Protein AF-A0A7S0H072-F1 (afdb_monomer_lite)

Foldseek 3Di:
DDDDDDDDDDDDDDDDDDDDDDDDDYDDDDDDDYDDDDDDDDDDDDDDDDDDDDDDDDDDDDDDDDDDPDDDDDPDPDPDDDPDDDPDDPPPPDDDCDLVNVCVVVQEDEPPGDDPHGHYDYPVVSVVSVVVSVVVVVVVVVVVVVVVVVVVVVVVVVVVVVVVVVVVVVVVVVVVVVVVVVVVVVVVVVVVVVVVVVVVVVVVVVVVVVVVVVVVVVVVLVVVLVVLVVLLVVLVVQLVVLVVQLVVLVVVLVVLVVVLVVLVVQLVVLVVVLVVLVVVVVVVVVVVVVVVVVVVVVVVVVVVVVVVVVVVVVVVVVVVVVVVVVVVVVVVVVVVVVVVVVVVDPDPPPVVVVVVVVVVVVVVVVVVVVVVVVVVVVVVVVVVVVVVVVVVVVVVVVVVVVVVVVVVVVVVSVVVSVVSVVSSVVSVVSSVVSVVVSVVSVVSSVVSVVSSVVSVVVSVVSVVVSVVSVVVVVVVVVVVVVD

Sequence (483 aa):
MPGHDPHGSAKRRRTLETLAMKNRSGRAPFGAVDGNTLAGRARQPSSRQGKKSERALSPADVRARDAFDLGPASPMDAEMDAWEREEEDDAPFGVSESFHEWLTRVGLRGPLDPDRGGTLVSARTREELQRVWGDAAETETLRRLVENLKDGELEMARMTQAAHERATRELEAETETAWRGRLEAASDAERSAKEELHAREAAVDAAEAEVREERRAARDAAEASDALRSRLEAATRASNVASQRASCLEDELREAKAEVLHAGRALARAKQERDALEQNLRMELASQREGFEQERDAYHKTRDDAAARERLRHNELVERLRSEARDLRAAAASAAERLRLTTRDGADGKAALKQALALRGAEAEVGRRTAGEAQRRLRLAEENVARLEARVVELRAAAETKIAALERALAAKAAAEKRAESAETSARDAVASLEAENAAHRKNLDEARAAASSAAQETRSLREELAAASQRADALAGEKSAL

Secondary structure (DSSP, 8-state):
----------------------------------------------------------------S-----------S---S---S-------------HHHHHHHTTEE-TTS--SS-EE--HHHHHHHHHHHHHHHHHHHHHHHHHHHHHHHHHHHHHHHHHHHHHHHHHHHHHHHHHHHHHHHHHHHHHHHHHHHHHHHHHHHHHHHHHHHHHHHHHHHHHHHHHHHHHHHHHHHHHHHHHHHHHHHHHHHHHHHHHHHHHHHHHHHHHHHHHHHHHHHHHHHHHHHHHHHHHHHHHHHHHHHHHHHHHHHHHHHHHHHHHHHHHHHHHHHHHHHHHHHHTTSTT-HHHHHHHHHHHHHHHHHHHHHHHHHHHHHHHHHHHHHHHHHHHHHHHHHHHHHHHHHHHHHHHHHHHHHHHHHHHHHHHHHHHHHHHHHHHHHHHHHHHHHHHHHHHHHHHHHHHHHHHHHHHHHHHHHHHTTT-

Organism: Micromonas pusilla (NCBI:txid38833)

Structure (mmCIF, N/CA/C/O backbone):
data_AF-A0A7S0H072-F1
#
_entry.id   AF-A0A7S0H072-F1
#
loop_
_atom_site.group_PDB
_atom_site.id
_atom_site.type_symbol
_atom_site.label_atom_id
_atom_site.label_alt_id
_atom_site.label_comp_id
_atom_site.label_asym_id
_atom_site.label_entity_id
_atom_site.label_seq_id
_atom_site.pdbx_PDB_ins_code
_atom_site.Cartn_x
_atom_site.Cartn_y
_atom_site.Cartn_z
_atom_site.occupancy
_atom_site.B_iso_or_equiv
_atom_site.auth_seq_id
_atom_site.auth_comp_id
_atom_site.auth_asym_id
_atom_site.auth_atom_id
_atom_site.pdbx_PDB_model_num
ATOM 1 N N . MET A 1 1 ? 6.268 -2.090 -54.321 1.00 35.12 1 MET A N 1
ATOM 2 C CA . MET A 1 1 ? 5.009 -2.810 -54.613 1.00 35.12 1 MET A CA 1
ATOM 3 C C . MET A 1 1 ? 4.085 -2.642 -53.410 1.00 35.12 1 MET A C 1
ATOM 5 O O . MET A 1 1 ? 4.591 -2.826 -52.309 1.00 35.12 1 MET A O 1
ATOM 9 N N . PRO A 1 2 ? 2.830 -2.184 -53.585 1.00 45.91 2 PRO A N 1
ATOM 10 C CA . PRO A 1 2 ? 1.977 -1.684 -52.496 1.00 45.91 2 PRO A CA 1
ATOM 11 C C . PRO A 1 2 ? 0.867 -2.664 -52.057 1.00 45.91 2 PRO A C 1
ATOM 13 O O . PRO A 1 2 ? 0.580 -3.626 -52.762 1.00 45.91 2 PRO A O 1
ATOM 16 N N . GLY A 1 3 ? 0.206 -2.369 -50.928 1.00 33.59 3 GLY A N 1
ATOM 17 C CA . GLY A 1 3 ? -0.939 -3.129 -50.396 1.00 33.59 3 GLY A CA 1
ATOM 18 C C . GLY A 1 3 ? -1.197 -2.839 -48.905 1.00 33.59 3 GLY A C 1
ATOM 19 O O . GLY A 1 3 ? -0.769 -3.615 -48.068 1.00 33.59 3 GLY A O 1
ATOM 20 N N . HIS A 1 4 ? -1.594 -1.621 -48.525 1.00 36.22 4 HIS A N 1
ATOM 21 C CA . HIS A 1 4 ? -2.990 -1.194 -48.293 1.00 36.22 4 HIS A CA 1
ATOM 22 C C . HIS A 1 4 ? -3.591 -1.666 -46.946 1.00 36.22 4 HIS A C 1
ATOM 24 O O . HIS A 1 4 ? -4.122 -2.765 -46.829 1.00 36.22 4 HIS A O 1
ATOM 30 N N . ASP A 1 5 ? -3.559 -0.766 -45.958 1.00 46.50 5 ASP A N 1
ATOM 31 C CA . ASP A 1 5 ? -4.496 -0.703 -44.819 1.00 46.50 5 ASP A CA 1
ATOM 32 C C . ASP A 1 5 ? -5.937 -0.482 -45.343 1.00 46.50 5 ASP A C 1
ATOM 34 O O . ASP A 1 5 ? -6.071 0.151 -46.402 1.00 46.50 5 ASP A O 1
ATOM 38 N N . PRO A 1 6 ? -7.021 -0.909 -44.650 1.00 49.69 6 PRO A N 1
ATOM 39 C CA . PRO A 1 6 ? -7.522 -0.058 -43.559 1.00 49.69 6 PRO A CA 1
ATOM 40 C C . PRO A 1 6 ? -8.309 -0.728 -42.406 1.00 49.69 6 PRO A C 1
ATOM 42 O O . PRO A 1 6 ? -8.846 -1.832 -42.495 1.00 49.69 6 PRO A O 1
ATOM 45 N N . HIS A 1 7 ? -8.499 0.068 -41.348 1.00 39.41 7 HIS A N 1
ATOM 46 C CA . HIS A 1 7 ? -9.473 -0.118 -40.267 1.00 39.41 7 HIS A CA 1
ATOM 47 C C . HIS A 1 7 ? -10.890 -0.533 -40.711 1.00 39.41 7 HIS A C 1
ATOM 49 O O . HIS A 1 7 ? -11.450 0.027 -41.654 1.00 39.41 7 HIS A O 1
ATOM 55 N N . GLY A 1 8 ? -11.568 -1.333 -39.876 1.00 29.39 8 GLY A N 1
ATOM 56 C CA . GLY A 1 8 ? -13.032 -1.370 -39.872 1.00 29.39 8 GLY A CA 1
ATOM 57 C C . GLY A 1 8 ? -13.677 -2.411 -38.955 1.00 29.39 8 GLY A C 1
ATOM 58 O O . GLY A 1 8 ? -13.724 -3.581 -39.307 1.00 29.39 8 GLY A O 1
ATOM 59 N N . SER A 1 9 ? -14.256 -1.969 -37.828 1.00 32.16 9 SER A N 1
ATOM 60 C CA . SER A 1 9 ? -15.639 -2.294 -37.403 1.00 32.16 9 SER A CA 1
ATOM 61 C C . SER A 1 9 ? -15.849 -2.082 -35.897 1.00 32.16 9 SER A C 1
ATOM 63 O O . SER A 1 9 ? -15.571 -2.948 -35.071 1.00 32.16 9 SER A O 1
ATOM 65 N N . ALA A 1 10 ? -16.437 -0.939 -35.547 1.00 38.16 10 ALA A N 1
ATOM 66 C CA . ALA A 1 10 ? -17.214 -0.803 -34.319 1.00 38.16 10 ALA A CA 1
ATOM 67 C C . ALA A 1 10 ? -18.717 -0.875 -34.654 1.00 38.16 10 ALA A C 1
ATOM 69 O O . ALA A 1 10 ? -19.131 -0.472 -35.742 1.00 38.16 10 ALA A O 1
ATOM 70 N N . LYS A 1 11 ? -19.532 -1.258 -33.658 1.00 36.41 11 LYS A N 1
ATOM 71 C CA . LYS A 1 11 ? -21.017 -1.268 -33.623 1.00 36.41 11 LYS A CA 1
ATOM 72 C C . LYS A 1 11 ? -21.743 -2.442 -34.305 1.00 36.41 11 LYS A C 1
ATOM 74 O O . LYS A 1 11 ? -21.976 -2.428 -35.512 1.00 36.41 11 LYS A O 1
ATOM 79 N N . ARG A 1 12 ? -22.296 -3.326 -33.457 1.00 38.38 12 ARG A N 1
ATOM 80 C CA . ARG A 1 12 ? -23.670 -3.916 -33.415 1.00 38.38 12 ARG A CA 1
ATOM 81 C C . ARG A 1 12 ? -23.633 -5.054 -32.364 1.00 38.38 12 ARG A C 1
ATOM 83 O O . ARG A 1 12 ? -22.642 -5.761 -32.332 1.00 38.38 12 ARG A O 1
ATOM 90 N N . ARG A 1 13 ? -24.629 -5.313 -31.505 1.00 37.84 13 ARG A N 1
ATOM 91 C CA . ARG A 1 13 ? -25.934 -4.674 -31.210 1.00 37.84 13 ARG A CA 1
ATOM 92 C C . ARG A 1 13 ? -26.497 -5.284 -29.902 1.00 37.84 13 ARG A C 1
ATOM 94 O O . ARG A 1 13 ? -26.423 -6.495 -29.796 1.00 37.84 13 ARG A O 1
ATOM 101 N N . ARG A 1 14 ? -27.196 -4.472 -29.085 1.00 38.59 14 ARG A N 1
ATOM 102 C CA . ARG A 1 14 ? -28.338 -4.809 -28.178 1.00 38.59 14 ARG A CA 1
ATOM 103 C C . ARG A 1 14 ? -28.085 -5.830 -27.043 1.00 38.59 14 ARG A C 1
ATOM 105 O O . ARG A 1 14 ? -27.519 -6.878 -27.289 1.00 38.59 14 ARG A O 1
ATOM 112 N N . THR A 1 15 ? -28.416 -5.615 -25.764 1.00 39.38 15 THR A N 1
ATOM 113 C CA . THR A 1 15 ? -29.620 -5.059 -25.083 1.00 39.38 15 THR A CA 1
ATOM 114 C C . THR A 1 15 ? -30.912 -5.872 -25.261 1.00 39.38 15 THR A C 1
ATOM 116 O O . THR A 1 15 ? -31.667 -5.619 -26.196 1.00 39.38 15 THR A O 1
ATOM 119 N N . LEU A 1 16 ? -31.169 -6.773 -24.307 1.00 35.50 16 LEU A N 1
ATOM 120 C CA . LEU A 1 16 ? -32.474 -7.241 -23.805 1.00 35.50 16 LEU A CA 1
ATOM 121 C C . LEU A 1 16 ? -32.215 -7.565 -22.318 1.00 35.50 16 LEU A C 1
ATOM 123 O O . LEU A 1 16 ? -31.324 -8.355 -22.024 1.00 35.50 16 LEU A O 1
ATOM 127 N N . GLU A 1 17 ? -32.649 -6.740 -21.370 1.00 32.75 17 GLU A N 1
ATOM 128 C CA . GLU A 1 17 ? -34.009 -6.628 -20.809 1.00 32.75 17 GLU A CA 1
ATOM 129 C C . GLU A 1 17 ? -34.399 -7.759 -19.842 1.00 32.75 17 GLU A C 1
ATOM 131 O O . GLU A 1 17 ? -34.456 -8.939 -20.171 1.00 32.75 17 GLU A O 1
ATOM 136 N N . THR A 1 18 ? -34.696 -7.329 -18.618 1.00 38.94 18 THR A N 1
ATOM 137 C CA . THR A 1 18 ? -35.352 -8.061 -17.533 1.00 38.94 18 THR A CA 1
ATOM 138 C C . THR A 1 18 ? -36.818 -8.357 -17.848 1.00 38.94 18 THR A C 1
ATOM 140 O O . THR A 1 18 ? -37.487 -7.436 -18.309 1.00 38.94 18 THR A O 1
ATOM 143 N N . LEU A 1 19 ? -37.355 -9.525 -17.446 1.00 33.88 19 LEU A N 1
ATOM 144 C CA . LEU A 1 19 ? -38.650 -9.649 -16.731 1.00 33.88 19 LEU A CA 1
ATOM 145 C C . LEU A 1 19 ? -39.079 -11.105 -16.425 1.00 33.88 19 LEU A C 1
ATOM 147 O O . LEU A 1 19 ? -38.643 -12.054 -17.063 1.00 33.88 19 LEU A O 1
ATOM 151 N N . ALA A 1 20 ? -40.040 -11.205 -15.494 1.00 33.53 20 ALA A N 1
ATOM 152 C CA . ALA A 1 20 ? -41.030 -12.280 -15.303 1.00 33.53 20 ALA A CA 1
ATOM 153 C C . ALA A 1 20 ? -40.664 -13.578 -14.533 1.00 33.53 20 ALA A C 1
ATOM 155 O O . ALA A 1 20 ? -40.278 -14.614 -15.062 1.00 33.53 20 ALA A O 1
ATOM 156 N N . MET A 1 21 ? -41.006 -13.516 -13.245 1.00 30.55 21 MET A N 1
ATOM 157 C CA . MET A 1 21 ? -41.409 -14.588 -12.320 1.00 30.55 21 MET A CA 1
ATOM 158 C C . MET A 1 21 ? -42.276 -15.722 -12.934 1.00 30.55 21 MET A C 1
ATOM 160 O O . MET A 1 21 ? -43.269 -15.410 -13.590 1.00 30.55 21 MET A O 1
ATOM 164 N N . LYS A 1 22 ? -42.061 -16.994 -12.527 1.00 33.31 22 LYS A N 1
ATOM 165 C CA . LYS A 1 22 ? -43.011 -17.820 -11.713 1.00 33.31 22 LYS A CA 1
ATOM 166 C C . LYS A 1 22 ? -42.676 -19.331 -11.650 1.00 33.31 22 LYS A C 1
ATOM 168 O O . LYS A 1 22 ? -42.815 -20.044 -12.628 1.00 33.31 22 LYS A O 1
ATOM 173 N N . ASN A 1 23 ? -42.386 -19.798 -10.431 1.00 34.25 23 ASN A N 1
ATOM 174 C CA . ASN A 1 23 ? -43.004 -20.925 -9.700 1.00 34.25 23 ASN A CA 1
ATOM 175 C C . ASN A 1 23 ? -43.484 -22.235 -10.384 1.00 34.25 23 ASN A C 1
ATOM 177 O O . ASN A 1 23 ? -44.327 -22.208 -11.273 1.00 34.25 23 ASN A O 1
ATOM 181 N N . ARG A 1 24 ? -43.199 -23.336 -9.649 1.00 35.25 24 ARG A N 1
ATOM 182 C CA . ARG A 1 24 ? -43.846 -24.679 -9.586 1.00 35.25 24 ARG A CA 1
ATOM 183 C C . ARG A 1 24 ? -43.460 -25.726 -10.650 1.00 35.25 24 ARG A C 1
ATOM 185 O O . ARG A 1 24 ? -43.252 -25.376 -11.797 1.00 35.25 24 ARG A O 1
ATOM 192 N N . SER A 1 25 ? -43.454 -27.039 -10.359 1.00 36.31 25 SER A N 1
ATOM 193 C CA . SER A 1 25 ? -43.276 -27.798 -9.088 1.00 36.31 25 SER A CA 1
ATOM 194 C C . SER A 1 25 ? -43.354 -29.318 -9.336 1.00 36.31 25 SER A C 1
ATOM 196 O O . SER A 1 25 ? -44.266 -29.751 -10.034 1.00 36.31 25 SER A O 1
ATOM 198 N N . GLY A 1 26 ? -42.567 -30.115 -8.600 1.00 32.16 26 GLY A N 1
ATOM 199 C CA . GLY A 1 26 ? -42.837 -31.543 -8.338 1.00 32.16 26 GLY A CA 1
ATOM 200 C C . GLY A 1 26 ? -42.257 -32.550 -9.350 1.00 32.16 26 GLY A C 1
ATOM 201 O O . GLY A 1 26 ? -41.945 -32.185 -10.474 1.00 32.16 26 GLY A O 1
ATOM 202 N N . ARG A 1 27 ? -42.098 -33.836 -8.997 1.00 33.22 27 ARG A N 1
ATOM 203 C CA . ARG A 1 27 ? -42.379 -34.511 -7.707 1.00 33.22 27 ARG A CA 1
ATOM 204 C C . ARG A 1 27 ? -41.626 -35.859 -7.634 1.00 33.22 27 ARG A C 1
ATOM 206 O O . ARG A 1 27 ? -41.477 -36.513 -8.659 1.00 33.22 27 ARG A O 1
ATOM 213 N N . ALA A 1 28 ? -41.237 -36.304 -6.435 1.00 50.00 28 ALA A N 1
ATOM 214 C CA . ALA A 1 28 ? -40.934 -37.721 -6.156 1.00 50.00 28 ALA A CA 1
ATOM 215 C C . ALA A 1 28 ? -42.226 -38.579 -6.152 1.00 50.00 28 ALA A C 1
ATOM 217 O O . ALA A 1 28 ? -43.326 -38.014 -6.087 1.00 50.00 28 ALA A O 1
ATOM 218 N N . PRO A 1 29 ? -42.137 -39.919 -6.244 1.00 55.97 29 PRO A N 1
ATOM 219 C CA . PRO A 1 29 ? -42.448 -40.793 -5.085 1.00 55.97 29 PRO A CA 1
ATOM 220 C C . PRO A 1 29 ? -41.567 -42.081 -5.091 1.00 55.97 29 PRO A C 1
ATOM 222 O O . PRO A 1 29 ? -40.660 -42.155 -5.910 1.00 55.97 29 PRO A O 1
ATOM 225 N N . PHE A 1 30 ? -41.692 -43.139 -4.269 1.00 34.19 30 PHE A N 1
ATOM 226 C CA . PHE A 1 30 ? -42.514 -43.558 -3.101 1.00 34.19 30 PHE A CA 1
ATOM 227 C C . PHE A 1 30 ? -41.547 -44.132 -2.020 1.00 34.19 30 PHE A C 1
ATOM 229 O O . PHE A 1 30 ? -40.352 -44.216 -2.281 1.00 34.19 30 PHE A O 1
ATOM 236 N N . GLY A 1 31 ? -41.939 -44.563 -0.812 1.00 28.72 31 GLY A N 1
ATOM 237 C CA . GLY A 1 31 ? -43.247 -44.617 -0.131 1.00 28.72 31 GLY A CA 1
ATOM 238 C C . GLY A 1 31 ? -43.088 -44.288 1.371 1.00 28.72 31 GLY A C 1
ATOM 239 O O . GLY A 1 31 ? -41.961 -44.230 1.850 1.00 28.72 31 GLY A O 1
ATOM 240 N N . ALA A 1 32 ? -44.122 -43.882 2.123 1.00 36.47 32 ALA A N 1
ATOM 241 C CA . ALA A 1 32 ? -45.437 -44.524 2.354 1.00 36.47 32 ALA A CA 1
ATOM 242 C C . ALA A 1 32 ? -45.284 -45.792 3.230 1.00 36.47 32 ALA A C 1
ATOM 244 O O . ALA A 1 32 ? -44.340 -46.546 3.024 1.00 36.47 32 ALA A O 1
ATOM 245 N N . VAL A 1 33 ? -46.099 -46.059 4.258 1.00 37.22 33 VAL A N 1
ATOM 246 C CA . VAL A 1 33 ? -47.580 -46.017 4.378 1.00 37.22 33 VAL A CA 1
ATOM 247 C C . VAL A 1 33 ? -47.937 -45.764 5.867 1.00 37.22 33 VAL A C 1
ATOM 249 O O . VAL A 1 33 ? -47.328 -46.389 6.727 1.00 37.22 33 VAL A O 1
ATOM 252 N N . ASP A 1 34 ? -48.650 -44.679 6.208 1.00 37.31 34 ASP A N 1
ATOM 253 C CA . ASP A 1 34 ? -50.087 -44.580 6.613 1.00 37.31 34 ASP A CA 1
ATOM 254 C C . ASP A 1 34 ? -50.427 -45.141 8.022 1.00 37.31 34 ASP A C 1
ATOM 256 O O . ASP A 1 34 ? -49.795 -46.075 8.492 1.00 37.31 34 ASP A O 1
ATOM 260 N N . GLY A 1 35 ? -51.418 -44.642 8.778 1.00 32.66 35 GLY A N 1
ATOM 261 C CA . GLY A 1 35 ? -52.380 -43.551 8.554 1.00 32.66 35 GLY A CA 1
ATOM 262 C C . GLY A 1 35 ? -53.469 -43.514 9.654 1.00 32.66 35 GLY A C 1
ATOM 263 O O . GLY A 1 35 ? -53.431 -44.328 10.572 1.00 32.66 35 GLY A O 1
ATOM 264 N N . ASN A 1 36 ? -54.463 -42.619 9.507 1.00 33.78 36 ASN A N 1
ATOM 265 C CA . ASN A 1 36 ? -55.680 -42.450 10.342 1.00 33.78 36 ASN A CA 1
ATOM 266 C C . ASN A 1 36 ? -55.493 -41.949 11.798 1.00 33.78 36 ASN A C 1
ATOM 268 O O . ASN A 1 36 ? -54.540 -42.306 12.472 1.00 33.78 36 ASN A O 1
ATOM 272 N N . THR A 1 37 ? -56.426 -41.257 12.464 1.00 31.12 37 THR A N 1
ATOM 273 C CA . THR A 1 37 ? -57.370 -40.139 12.200 1.00 31.12 37 THR A CA 1
ATOM 274 C C . THR A 1 37 ? -58.266 -40.024 13.446 1.00 31.12 37 THR A C 1
ATOM 276 O O . THR A 1 37 ? -58.757 -41.043 13.917 1.00 31.12 37 THR A O 1
ATOM 279 N N . LEU A 1 38 ? -58.597 -38.788 13.845 1.00 35.03 38 LEU A N 1
ATOM 280 C CA . LEU A 1 38 ? -59.727 -38.387 14.716 1.00 35.03 38 LEU A CA 1
ATOM 281 C C . LEU A 1 38 ? -59.662 -38.658 16.243 1.00 35.03 38 LEU A C 1
ATOM 283 O O . LEU A 1 38 ? -59.246 -39.706 16.710 1.00 35.03 38 LEU A O 1
ATOM 287 N N . ALA A 1 39 ? -60.208 -37.669 16.976 1.00 32.22 39 ALA A N 1
ATOM 288 C CA . ALA A 1 39 ? -60.370 -37.526 18.437 1.00 32.22 39 ALA A CA 1
ATOM 289 C C . ALA A 1 39 ? -59.079 -37.303 19.281 1.00 32.22 39 ALA A C 1
ATOM 291 O O . ALA A 1 39 ? -58.140 -38.077 19.214 1.00 32.22 39 ALA A O 1
ATOM 292 N N . GLY A 1 40 ? -58.981 -36.266 20.131 1.00 27.91 40 GLY A N 1
ATOM 293 C CA . GLY A 1 40 ? -59.882 -35.117 20.287 1.00 27.91 40 GLY A CA 1
ATOM 294 C C . GLY A 1 40 ? -59.478 -34.102 21.378 1.00 27.91 40 GLY A C 1
ATOM 295 O O . GLY A 1 40 ? -58.989 -34.479 22.430 1.00 27.91 40 GLY A O 1
ATOM 296 N N . ARG A 1 41 ? -59.793 -32.821 21.112 1.00 32.50 41 ARG A N 1
ATOM 297 C CA . ARG A 1 41 ? -59.957 -31.654 22.021 1.00 32.50 41 ARG A CA 1
ATOM 298 C C . ARG A 1 41 ? -58.843 -31.238 23.008 1.00 32.50 41 ARG A C 1
ATOM 300 O O . ARG A 1 41 ? -58.520 -31.914 23.972 1.00 32.50 41 ARG A O 1
ATOM 307 N N . ALA A 1 42 ? -58.452 -29.969 22.867 1.00 40.53 42 ALA A N 1
ATOM 308 C CA . ALA A 1 42 ? -57.808 -29.150 23.896 1.00 40.53 42 ALA A CA 1
ATOM 309 C C . ALA A 1 42 ? -58.785 -28.679 24.997 1.00 40.53 42 ALA A C 1
ATOM 311 O O . ALA A 1 42 ? -59.999 -28.643 24.763 1.00 40.53 42 ALA A O 1
ATOM 312 N N . ARG A 1 43 ? -58.246 -28.178 26.126 1.00 31.58 43 ARG A N 1
ATOM 313 C CA . ARG A 1 43 ? -58.852 -27.091 26.929 1.00 31.58 43 ARG A CA 1
ATOM 314 C C . ARG A 1 43 ? -57.895 -26.477 27.970 1.00 31.58 43 ARG A C 1
ATOM 316 O O . ARG A 1 43 ? -57.242 -27.204 28.706 1.00 31.58 43 ARG A O 1
ATOM 323 N N . GLN A 1 44 ? -57.892 -25.142 28.067 1.00 33.31 44 GLN A N 1
ATOM 324 C CA . GLN A 1 44 ? -57.671 -24.423 29.337 1.00 33.31 44 GLN A CA 1
ATOM 325 C C . GLN A 1 44 ? -59.040 -24.265 30.077 1.00 33.31 44 GLN A C 1
ATOM 327 O O . GLN A 1 44 ? -59.982 -24.982 29.731 1.00 33.31 44 GLN A O 1
ATOM 332 N N . PRO A 1 45 ? -59.203 -23.409 31.106 1.00 57.56 45 PRO A N 1
ATOM 333 C CA . PRO A 1 45 ? -59.228 -23.823 32.506 1.00 57.56 45 PRO A CA 1
ATOM 334 C C . PRO A 1 45 ? -60.610 -23.577 33.165 1.00 57.56 45 PRO A C 1
ATOM 336 O O . PRO A 1 45 ? -61.588 -23.278 32.486 1.00 57.56 45 PRO A O 1
ATOM 339 N N . SER A 1 46 ? -60.640 -23.593 34.505 1.00 29.91 46 SER A N 1
ATOM 340 C CA . SER A 1 46 ? -61.664 -22.992 35.389 1.00 29.91 46 SER A CA 1
ATOM 341 C C . SER A 1 46 ? -62.836 -23.851 35.914 1.00 29.91 46 SER A C 1
ATOM 343 O O . SER A 1 46 ? -63.717 -24.300 35.187 1.00 29.91 46 SER A O 1
ATOM 345 N N . SER A 1 47 ? -62.914 -23.847 37.252 1.00 32.03 47 SER A N 1
ATOM 346 C CA . SER A 1 47 ? -64.113 -23.832 38.112 1.00 32.03 47 SER A CA 1
ATOM 347 C C . SER A 1 47 ? -64.830 -25.123 38.576 1.00 32.03 47 SER A C 1
ATOM 349 O O . SER A 1 47 ? -65.442 -25.863 37.819 1.00 32.03 47 SER A O 1
ATOM 351 N N . ARG A 1 48 ? -64.866 -25.209 39.918 1.00 31.36 48 ARG A N 1
ATOM 352 C CA . ARG A 1 48 ? -66.005 -25.478 40.829 1.00 31.36 48 ARG A CA 1
ATOM 353 C C . ARG A 1 48 ? -66.640 -26.879 40.978 1.00 31.36 48 ARG A C 1
ATOM 355 O O . ARG A 1 48 ? -67.498 -27.293 40.218 1.00 31.36 48 ARG A O 1
ATOM 362 N N . GLN A 1 49 ? -66.411 -27.383 42.200 1.00 31.16 49 GLN A N 1
ATOM 363 C CA . GLN A 1 49 ? -67.401 -27.797 43.218 1.00 31.16 49 GLN A CA 1
ATOM 364 C C . GLN A 1 49 ? -68.281 -29.046 43.025 1.00 31.16 49 GLN A C 1
ATOM 366 O O . GLN A 1 49 ? -69.231 -29.060 42.253 1.00 31.16 49 GLN A O 1
ATOM 371 N N . GLY A 1 50 ? -68.145 -29.938 44.014 1.00 30.08 50 GLY A N 1
ATOM 372 C CA . GLY A 1 50 ? -69.247 -30.693 44.619 1.00 30.08 50 GLY A CA 1
ATOM 373 C C . GLY A 1 50 ? -69.017 -32.208 44.684 1.00 30.08 50 GLY A C 1
ATOM 374 O O . GLY A 1 50 ? -68.493 -32.774 43.739 1.00 30.08 50 GLY A O 1
ATOM 375 N N . LYS A 1 51 ? -69.424 -32.931 45.738 1.00 31.95 51 LYS A N 1
ATOM 376 C CA . LYS A 1 51 ? -69.784 -32.559 47.129 1.00 31.95 51 LYS A CA 1
ATOM 377 C C . LYS A 1 51 ? -70.094 -33.869 47.887 1.00 31.95 51 LYS A C 1
ATOM 379 O O . LYS A 1 51 ? -70.957 -34.589 47.406 1.00 31.95 51 LYS A O 1
ATOM 384 N N . LYS A 1 52 ? -69.559 -34.050 49.109 1.00 33.50 52 LYS A N 1
ATOM 385 C CA . LYS A 1 52 ? -70.005 -35.050 50.125 1.00 33.50 52 LYS A CA 1
ATOM 386 C C . LYS A 1 52 ? -69.779 -36.528 49.705 1.00 33.50 52 LYS A C 1
ATOM 388 O O . LYS A 1 52 ? -69.610 -36.802 48.528 1.00 33.50 52 LYS A O 1
ATOM 393 N N . SER A 1 53 ? -69.664 -37.514 50.596 1.00 39.62 53 SER A N 1
ATOM 394 C CA . SER A 1 53 ? -69.966 -37.643 52.040 1.00 39.62 53 SER A CA 1
ATOM 395 C C . SER A 1 53 ? -68.959 -38.660 52.654 1.00 39.62 53 SER A C 1
ATOM 397 O O . SER A 1 53 ? -68.338 -39.385 51.890 1.00 39.62 53 SER A O 1
ATOM 399 N N . GLU A 1 54 ? -68.733 -38.825 53.965 1.00 36.72 54 GLU A N 1
ATOM 400 C CA . GLU A 1 54 ? -69.381 -38.257 55.154 1.00 36.72 54 GLU A CA 1
ATOM 401 C C . GLU A 1 54 ? -68.515 -38.431 56.430 1.00 36.72 54 GLU A C 1
ATOM 403 O O . GLU A 1 54 ? -67.825 -39.434 56.542 1.00 36.72 54 GLU A O 1
ATOM 408 N N . ARG A 1 55 ? -68.652 -37.471 57.369 1.00 34.88 55 ARG A N 1
ATOM 409 C CA . ARG A 1 55 ? -68.737 -37.566 58.858 1.00 34.88 55 ARG A CA 1
ATOM 410 C C . ARG A 1 55 ? -67.702 -38.355 59.695 1.00 34.88 55 ARG A C 1
ATOM 412 O O . ARG A 1 55 ? -67.188 -39.378 59.285 1.00 34.88 55 ARG A O 1
ATOM 419 N N . ALA A 1 56 ? -67.439 -37.967 60.950 1.00 28.92 56 ALA A N 1
ATOM 420 C CA . ALA A 1 56 ? -68.034 -36.927 61.826 1.00 28.92 56 ALA A CA 1
ATOM 421 C C . ALA A 1 56 ? -67.025 -35.765 62.061 1.00 28.92 56 ALA A C 1
ATOM 423 O O . ALA A 1 56 ? -65.829 -35.994 61.950 1.00 28.92 56 ALA A O 1
ATOM 424 N N . LEU A 1 57 ? -67.382 -34.472 62.191 1.00 31.70 57 LEU A N 1
ATOM 425 C CA . LEU A 1 57 ? -68.223 -33.788 63.208 1.00 31.70 57 LEU A CA 1
ATOM 426 C C . LEU A 1 57 ? -67.697 -34.023 64.645 1.00 31.70 57 LEU A C 1
ATOM 428 O O . LEU A 1 57 ? -67.468 -35.169 65.001 1.00 31.70 57 LEU A O 1
ATOM 432 N N . SER A 1 58 ? -67.505 -33.029 65.524 1.00 31.81 58 SER A N 1
ATOM 433 C CA . SER A 1 58 ? -67.997 -31.631 65.569 1.00 31.81 58 SER A CA 1
ATOM 434 C C . SER A 1 58 ? -67.064 -30.726 66.444 1.00 31.81 58 SER A C 1
ATOM 436 O O . SER A 1 58 ? -65.997 -31.215 66.811 1.00 31.81 58 SER A O 1
ATOM 438 N N . PRO A 1 59 ? -67.349 -29.424 66.715 1.00 44.88 59 PRO A N 1
ATOM 439 C CA . PRO A 1 59 ? -66.293 -28.394 66.746 1.00 44.88 59 PRO A CA 1
ATOM 440 C C . PRO A 1 59 ? -66.205 -27.523 68.029 1.00 44.88 59 PRO A C 1
ATOM 442 O O . PRO A 1 59 ? -66.984 -27.700 68.960 1.00 44.88 59 PRO A O 1
ATOM 445 N N . ALA A 1 60 ? -65.332 -26.504 67.946 1.00 30.39 60 ALA A N 1
ATOM 446 C CA . ALA A 1 60 ? -65.527 -25.108 68.388 1.00 30.39 60 ALA A CA 1
ATOM 447 C C . ALA A 1 60 ? -64.650 -24.539 69.530 1.00 30.39 60 ALA A C 1
ATOM 449 O O . ALA A 1 60 ? -64.400 -25.164 70.554 1.00 30.39 60 ALA A O 1
ATOM 450 N N . ASP A 1 61 ? -64.277 -23.281 69.271 1.00 29.69 61 ASP A N 1
ATOM 451 C CA . ASP A 1 61 ? -64.023 -22.137 70.151 1.00 29.69 61 ASP A CA 1
ATOM 452 C C . ASP A 1 61 ? -62.793 -22.027 71.075 1.00 29.69 61 ASP A C 1
ATOM 454 O O . ASP A 1 61 ? -62.528 -22.811 71.983 1.00 29.69 61 ASP A O 1
ATOM 458 N N . VAL A 1 62 ? -62.090 -20.913 70.823 1.00 36.81 62 VAL A N 1
ATOM 459 C CA . VAL A 1 62 ? -61.557 -19.926 71.777 1.00 36.81 62 VAL A CA 1
ATOM 460 C C . VAL A 1 62 ? -61.567 -20.356 73.247 1.00 36.81 62 VAL A C 1
ATOM 462 O O . VAL A 1 62 ? -62.606 -20.360 73.904 1.00 36.81 62 VAL A O 1
ATOM 465 N N . ARG A 1 63 ? -60.369 -20.550 73.807 1.00 32.62 63 ARG A N 1
ATOM 466 C CA . ARG A 1 63 ? -60.133 -20.467 75.254 1.00 32.62 63 ARG A CA 1
ATOM 467 C C . ARG A 1 63 ? -58.901 -19.629 75.556 1.00 32.62 63 ARG A C 1
ATOM 469 O O . ARG A 1 63 ? -57.792 -20.140 75.668 1.00 32.62 63 ARG A O 1
ATOM 476 N N . ALA A 1 64 ? -59.135 -18.336 75.732 1.00 35.06 64 ALA A N 1
ATOM 477 C CA . ALA A 1 64 ? -58.384 -17.562 76.703 1.00 35.06 64 ALA A CA 1
ATOM 478 C C . ALA A 1 64 ? -59.272 -17.407 77.947 1.00 35.06 64 ALA A C 1
ATOM 480 O O . ALA A 1 64 ? -60.458 -17.117 77.810 1.00 35.06 64 ALA A O 1
ATOM 481 N N . ARG A 1 65 ? -58.649 -17.551 79.123 1.00 31.34 65 ARG A N 1
ATOM 482 C CA . ARG A 1 65 ? -59.189 -17.378 80.484 1.00 31.34 65 ARG A CA 1
ATOM 483 C C . ARG A 1 65 ? -60.087 -18.462 81.106 1.00 31.34 65 ARG A C 1
ATOM 485 O O . ARG A 1 65 ? -60.873 -19.143 80.461 1.00 31.34 65 ARG A O 1
ATOM 492 N N . ASP A 1 66 ? -59.902 -18.503 82.427 1.00 33.00 66 ASP A N 1
ATOM 493 C CA . ASP A 1 66 ? -60.724 -19.040 83.512 1.00 33.00 66 ASP A CA 1
ATOM 494 C C . ASP A 1 66 ? -60.839 -20.563 83.696 1.00 33.00 66 ASP A C 1
ATOM 496 O O . ASP A 1 66 ? -61.813 -21.205 83.312 1.00 33.00 66 ASP A O 1
ATOM 500 N N . ALA A 1 67 ? -59.882 -21.099 84.463 1.00 30.20 67 ALA A N 1
ATOM 501 C CA . ALA A 1 67 ? -60.136 -22.111 85.489 1.00 30.20 67 ALA A CA 1
ATOM 502 C C . ALA A 1 67 ? -59.153 -21.904 86.659 1.00 30.20 67 ALA A C 1
ATOM 504 O O . ALA A 1 67 ? -57.942 -22.032 86.489 1.00 30.20 67 ALA A O 1
ATOM 505 N N . PHE A 1 68 ? -59.674 -21.546 87.835 1.00 32.47 68 PHE A N 1
ATOM 506 C CA . PHE A 1 68 ? -58.942 -21.662 89.098 1.00 32.47 68 PHE A CA 1
ATOM 507 C C . PHE A 1 68 ? -58.894 -23.150 89.468 1.00 32.47 68 PHE A C 1
ATOM 509 O O . PHE A 1 68 ? -59.949 -23.732 89.705 1.00 32.47 68 PHE A O 1
ATOM 516 N N . ASP A 1 69 ? -57.700 -23.733 89.571 1.00 32.75 69 ASP A N 1
ATOM 517 C CA . ASP A 1 69 ? -57.484 -24.985 90.307 1.00 32.75 69 ASP A CA 1
ATOM 518 C C . ASP A 1 69 ? -56.912 -24.638 91.690 1.00 32.75 69 ASP A C 1
ATOM 520 O O . ASP A 1 69 ? -55.713 -24.714 91.955 1.00 32.75 69 ASP A O 1
ATOM 524 N N . LEU A 1 70 ? -57.806 -24.201 92.577 1.00 38.09 70 LEU A N 1
ATOM 525 C CA . LEU A 1 70 ? -57.618 -24.269 94.022 1.00 38.09 70 LEU A CA 1
ATOM 526 C C . LEU A 1 70 ? -58.851 -24.980 94.569 1.00 38.09 70 LEU A C 1
ATOM 528 O O . LEU A 1 70 ? -59.966 -24.469 94.473 1.00 38.09 70 LEU A O 1
ATOM 532 N N . GLY A 1 71 ? -58.653 -26.203 95.061 1.00 36.16 71 GLY A N 1
ATOM 533 C CA . GLY A 1 71 ? -59.749 -27.024 95.563 1.00 36.16 71 GLY A CA 1
ATOM 534 C C . GLY A 1 71 ? -60.398 -26.404 96.806 1.00 36.16 71 GLY A C 1
ATOM 535 O O . GLY A 1 71 ? -59.716 -25.715 97.569 1.00 36.16 71 GLY A O 1
ATOM 536 N N . PRO A 1 72 ? -61.692 -26.668 97.055 1.00 36.81 72 PRO A N 1
ATOM 537 C CA . PRO A 1 72 ? -62.327 -26.259 98.296 1.00 36.81 72 PRO A CA 1
ATOM 538 C C . PRO A 1 72 ? -61.731 -27.058 99.461 1.00 36.81 72 PRO A C 1
ATOM 540 O O . PRO A 1 72 ? -62.040 -28.236 99.651 1.00 36.81 72 PRO A O 1
ATOM 543 N N . ALA A 1 73 ? -60.892 -26.405 100.265 1.00 35.06 73 ALA A N 1
ATOM 544 C CA . ALA A 1 73 ? -60.711 -26.817 101.648 1.00 35.06 73 ALA A CA 1
ATOM 545 C C . ALA A 1 73 ? -62.047 -26.614 102.380 1.00 35.06 73 ALA A C 1
ATOM 547 O O . ALA A 1 73 ? -62.720 -25.601 102.190 1.00 35.06 73 ALA A O 1
ATOM 548 N N . SER A 1 74 ? -62.456 -27.606 103.167 1.00 38.19 74 SER A N 1
ATOM 549 C CA . SER A 1 74 ? -63.730 -27.590 103.888 1.00 38.19 74 SER A CA 1
ATOM 550 C C . SER A 1 74 ? -63.732 -26.506 104.977 1.00 38.19 74 SER A C 1
ATOM 552 O O . SER A 1 74 ? -62.829 -26.523 105.809 1.00 38.19 74 SER A O 1
ATOM 554 N N . PRO A 1 75 ? -64.730 -25.601 105.024 1.00 39.75 75 PRO A N 1
ATOM 555 C CA . PRO A 1 75 ? -64.968 -24.725 106.164 1.00 39.75 75 PRO A CA 1
ATOM 556 C C . PRO A 1 75 ? -65.980 -25.384 107.116 1.00 39.75 75 PRO A C 1
ATOM 558 O O . PRO A 1 75 ? -67.111 -24.935 107.277 1.00 39.75 75 PRO A O 1
ATOM 561 N N . MET A 1 76 ? -65.559 -26.496 107.709 1.00 37.25 76 MET A N 1
ATOM 562 C CA . MET A 1 76 ? -66.077 -27.056 108.958 1.00 37.25 76 MET A CA 1
ATOM 563 C C . MET A 1 76 ? -64.840 -27.274 109.836 1.00 37.25 76 MET A C 1
ATOM 565 O O . MET A 1 76 ? -63.786 -27.612 109.302 1.00 37.25 76 MET A O 1
ATOM 569 N N . ASP A 1 77 ? -64.969 -27.061 111.145 1.00 42.97 77 ASP A N 1
ATOM 570 C CA . ASP A 1 77 ? -63.881 -27.067 112.141 1.00 42.97 77 ASP A CA 1
ATOM 571 C C . ASP A 1 77 ? -63.004 -25.793 112.180 1.00 42.97 77 ASP A C 1
ATOM 573 O O . ASP A 1 77 ? -61.782 -25.835 112.038 1.00 42.97 77 ASP A O 1
ATOM 577 N N . ALA A 1 78 ? -63.640 -24.648 112.462 1.00 38.69 78 ALA A N 1
ATOM 578 C CA . ALA A 1 78 ? -62.987 -23.486 113.088 1.00 38.69 78 ALA A CA 1
ATOM 579 C C . ALA A 1 78 ? -63.931 -22.671 114.011 1.00 38.69 78 ALA A C 1
ATOM 581 O O . ALA A 1 78 ? -63.717 -21.480 114.222 1.00 38.69 78 ALA A O 1
ATOM 582 N N . GLU A 1 79 ? -64.964 -23.300 114.589 1.00 42.41 79 GLU A N 1
ATOM 583 C CA . GLU A 1 79 ? -65.766 -22.718 115.682 1.00 42.41 79 GLU A CA 1
ATOM 584 C C . GLU A 1 79 ? -65.338 -23.301 117.037 1.00 42.41 79 GLU A C 1
ATOM 586 O O . GLU A 1 79 ? -66.035 -24.105 117.650 1.00 42.41 79 GLU A O 1
ATOM 591 N N . MET A 1 80 ? -64.156 -22.898 117.504 1.00 40.72 80 MET A N 1
ATOM 592 C CA . MET A 1 80 ? -63.754 -23.005 118.909 1.00 40.72 80 MET A CA 1
ATOM 593 C C . MET A 1 80 ? -62.547 -22.089 119.145 1.00 40.72 80 MET A C 1
ATOM 595 O O . MET A 1 80 ? -61.433 -22.474 118.818 1.00 40.72 80 MET A O 1
ATOM 599 N N . ASP A 1 81 ? -62.811 -20.860 119.612 1.00 43.25 81 ASP A N 1
ATOM 600 C CA . ASP A 1 81 ? -61.936 -20.003 120.450 1.00 43.25 81 ASP A CA 1
ATOM 601 C C . ASP A 1 81 ? -62.454 -18.546 120.447 1.00 43.25 81 ASP A C 1
ATOM 603 O O . ASP A 1 81 ? -61.828 -17.629 119.916 1.00 43.25 81 ASP A O 1
ATOM 607 N N . ALA A 1 82 ? -63.643 -18.324 121.026 1.00 39.41 82 ALA A N 1
ATOM 608 C CA . ALA A 1 82 ? -64.205 -16.981 121.245 1.00 39.41 82 ALA A CA 1
ATOM 609 C C . ALA A 1 82 ? -65.263 -16.927 122.375 1.00 39.41 82 ALA A C 1
ATOM 611 O O . ALA A 1 82 ? -66.253 -16.212 122.257 1.00 39.41 82 ALA A O 1
ATOM 612 N N . TRP A 1 83 ? -65.065 -17.670 123.472 1.00 38.31 83 TRP A N 1
ATOM 613 C CA . TRP A 1 83 ? -65.948 -17.637 124.655 1.00 38.31 83 TRP A CA 1
ATOM 614 C C . TRP A 1 83 ? -65.157 -17.464 125.965 1.00 38.31 83 TRP A C 1
ATOM 616 O O . TRP A 1 83 ? -65.310 -18.230 126.909 1.00 38.31 83 TRP A O 1
ATOM 626 N N . GLU A 1 84 ? -64.307 -16.434 126.025 1.00 40.41 84 GLU A N 1
ATOM 627 C CA . GLU A 1 84 ? -63.737 -15.915 127.280 1.00 40.41 84 GLU A CA 1
ATOM 628 C C . GLU A 1 84 ? -63.725 -14.374 127.295 1.00 40.41 84 GLU A C 1
ATOM 630 O O . GLU A 1 84 ? -62.674 -13.737 127.145 1.00 40.41 84 GLU A O 1
ATOM 635 N N . ARG A 1 85 ? -64.898 -13.761 127.521 1.00 38.34 85 ARG A N 1
ATOM 636 C CA . ARG A 1 85 ? -65.009 -12.559 128.370 1.00 38.34 85 ARG A CA 1
ATOM 637 C C . ARG A 1 85 ? -66.445 -12.181 128.736 1.00 38.34 85 ARG A C 1
ATOM 639 O O . ARG A 1 85 ? -67.312 -12.154 127.876 1.00 38.34 85 ARG A O 1
ATOM 646 N N . GLU A 1 86 ? -66.582 -11.780 130.000 1.00 38.78 86 GLU A N 1
ATOM 647 C CA . GLU A 1 86 ? -67.620 -10.879 130.526 1.00 38.78 86 GLU A CA 1
ATOM 648 C C . GLU A 1 86 ? -69.068 -11.410 130.508 1.00 38.78 86 GLU A C 1
ATOM 650 O O . GLU A 1 86 ? -69.970 -10.822 129.920 1.00 38.78 86 GLU A O 1
ATOM 655 N N . GLU A 1 87 ? -69.303 -12.472 131.292 1.00 37.72 87 GLU A N 1
ATOM 656 C CA . GLU A 1 87 ? -70.556 -12.592 132.054 1.00 37.72 87 GLU A CA 1
ATOM 657 C C . GLU A 1 87 ? -70.513 -11.599 133.237 1.00 37.72 87 GLU A C 1
ATOM 659 O O . GLU A 1 87 ? -69.943 -11.891 134.290 1.00 37.72 87 GLU A O 1
ATOM 664 N N . GLU A 1 88 ? -71.101 -10.414 133.059 1.00 35.50 88 GLU A N 1
ATOM 665 C CA . GLU A 1 88 ? -71.574 -9.556 134.158 1.00 35.50 88 GLU A CA 1
ATOM 666 C C . GLU A 1 88 ? -73.114 -9.492 134.141 1.00 35.50 88 GLU A C 1
ATOM 668 O O . GLU A 1 88 ? -73.750 -9.735 133.117 1.00 35.50 88 GLU A O 1
ATOM 673 N N . ASP A 1 89 ? -73.699 -9.151 135.293 1.00 39.03 89 ASP A N 1
ATOM 674 C CA . ASP A 1 89 ? -75.139 -8.978 135.542 1.00 39.03 89 ASP A CA 1
ATOM 675 C C . ASP A 1 89 ? -76.046 -10.215 135.385 1.00 39.03 89 ASP A C 1
ATOM 677 O O . ASP A 1 89 ? -77.011 -10.255 134.616 1.00 39.03 89 ASP A O 1
ATOM 681 N N . ASP A 1 90 ? -75.860 -11.146 136.326 1.00 38.03 90 ASP A N 1
ATOM 682 C CA . ASP A 1 90 ? -76.944 -11.953 136.903 1.00 38.03 90 ASP A CA 1
ATOM 683 C C . ASP A 1 90 ? -77.972 -11.009 137.581 1.00 38.03 90 ASP A C 1
ATOM 685 O O . ASP A 1 90 ? -77.982 -10.791 138.799 1.00 38.03 90 ASP A O 1
ATOM 689 N N . ALA A 1 91 ? -78.809 -10.351 136.771 1.00 40.22 91 ALA A N 1
ATOM 690 C CA . ALA A 1 91 ? -79.797 -9.388 137.243 1.00 40.22 91 ALA A CA 1
ATOM 691 C C . ALA A 1 91 ? -80.775 -10.085 138.211 1.00 40.22 91 ALA A C 1
ATOM 693 O O . ALA A 1 91 ? -81.483 -11.014 137.807 1.00 40.22 91 ALA A O 1
ATOM 694 N N . PRO A 1 92 ? -80.861 -9.666 139.490 1.00 43.94 92 PRO A N 1
ATOM 695 C CA . PRO A 1 92 ? -81.594 -10.424 140.492 1.00 43.94 92 PRO A CA 1
ATOM 696 C C . PRO A 1 92 ? -83.083 -10.436 140.150 1.00 43.94 92 PRO A C 1
ATOM 698 O O . PRO A 1 92 ? -83.734 -9.386 140.149 1.00 43.94 92 PRO A O 1
ATOM 701 N N . PHE A 1 93 ? -83.627 -11.632 139.895 1.00 41.03 93 PHE A N 1
ATOM 702 C CA . PHE A 1 93 ? -85.061 -11.843 139.704 1.00 41.03 93 PHE A CA 1
ATOM 703 C C . PHE A 1 93 ? -85.817 -11.187 140.862 1.00 41.03 93 PHE A C 1
ATOM 705 O O . PHE A 1 93 ? -85.680 -11.582 142.021 1.00 41.03 93 PHE A O 1
ATOM 712 N N . GLY A 1 94 ? -86.539 -10.115 140.525 1.00 49.06 94 GLY A N 1
ATOM 713 C CA . GLY A 1 94 ? -86.966 -9.113 141.492 1.00 49.06 94 GLY A CA 1
ATOM 714 C C . GLY A 1 94 ? -87.765 -9.705 142.646 1.00 49.06 94 GLY A C 1
ATOM 715 O O . GLY A 1 94 ? -88.641 -10.542 142.433 1.00 49.06 94 GLY A O 1
ATOM 716 N N . VAL A 1 95 ? -87.461 -9.220 143.855 1.00 43.75 95 VAL A N 1
ATOM 717 C CA . VAL A 1 95 ? -88.135 -9.576 145.110 1.00 43.75 95 VAL A CA 1
ATOM 718 C C . VAL A 1 95 ? -89.645 -9.625 144.887 1.00 43.75 95 VAL A C 1
ATOM 720 O O . VAL A 1 95 ? -90.278 -8.595 144.644 1.00 43.75 95 VAL A O 1
ATOM 723 N N . SER A 1 96 ? -90.217 -10.824 144.969 1.00 56.91 96 SER A N 1
ATOM 724 C CA . SER A 1 96 ? -91.660 -11.004 144.937 1.00 56.91 96 SER A CA 1
ATOM 725 C C . SER A 1 96 ? -92.255 -10.309 146.160 1.00 56.91 96 SER A C 1
ATOM 727 O O . SER A 1 96 ? -92.033 -10.738 147.293 1.00 56.91 96 SER A O 1
ATOM 729 N N . GLU A 1 97 ? -92.982 -9.209 145.922 1.00 63.59 97 GLU A N 1
ATOM 730 C CA . GLU A 1 97 ? -93.799 -8.519 146.931 1.00 63.59 97 GLU A CA 1
ATOM 731 C C . GLU A 1 97 ? -94.535 -9.580 147.747 1.00 63.59 97 GLU A C 1
ATOM 733 O O . GLU A 1 97 ? -95.202 -10.436 147.169 1.00 63.59 97 GLU A O 1
ATOM 738 N N . SER A 1 98 ? -94.395 -9.603 149.071 1.00 68.50 98 SER A N 1
ATOM 739 C CA . SER A 1 98 ? -94.996 -10.709 149.812 1.00 68.50 98 SER A CA 1
ATOM 740 C C . SER A 1 98 ? -96.524 -10.636 149.704 1.00 68.50 98 SER A C 1
ATOM 742 O O . SER A 1 98 ? -97.113 -9.554 149.743 1.00 68.50 98 SER A O 1
ATOM 744 N N . PHE A 1 99 ? -97.208 -11.783 149.623 1.00 67.25 99 PHE A N 1
ATOM 745 C CA . PHE A 1 99 ? -98.679 -11.821 149.552 1.00 67.25 99 PHE A CA 1
ATOM 746 C C . PHE A 1 99 ? -99.358 -11.009 150.682 1.00 67.25 99 PHE A C 1
ATOM 748 O O . PHE A 1 99 ? -100.453 -10.473 150.513 1.00 67.25 99 PHE A O 1
ATOM 755 N N . HIS A 1 100 ? -98.687 -10.872 151.831 1.00 66.44 100 HIS A N 1
ATOM 756 C CA . HIS A 1 100 ? -99.120 -10.032 152.946 1.00 66.44 100 HIS A CA 1
ATOM 757 C C . HIS A 1 100 ? -98.970 -8.519 152.681 1.00 66.44 100 HIS A C 1
ATOM 759 O O . HIS A 1 100 ? -99.877 -7.755 153.018 1.00 66.44 100 HIS A O 1
ATOM 765 N N . GLU A 1 101 ? -97.875 -8.072 152.058 1.00 70.12 101 GLU A N 1
ATOM 766 C CA . GLU A 1 101 ? -97.709 -6.678 151.616 1.00 70.12 101 GLU A CA 1
ATOM 767 C C . GLU A 1 101 ? -98.738 -6.316 150.545 1.00 70.12 101 GLU A C 1
ATOM 769 O O . GLU A 1 101 ? -99.402 -5.286 150.670 1.00 70.12 101 GLU A O 1
ATOM 774 N N . TRP A 1 102 ? -98.960 -7.208 149.573 1.00 76.00 102 TRP A N 1
ATOM 775 C CA . TRP A 1 102 ? -99.996 -7.031 148.558 1.00 76.00 102 TRP A CA 1
ATOM 776 C C . TRP A 1 102 ? -101.392 -6.893 149.188 1.00 76.00 102 TRP A C 1
ATOM 778 O O . TRP A 1 102 ? -102.074 -5.900 148.932 1.00 76.00 102 TRP A O 1
ATOM 788 N N . LEU A 1 103 ? -101.795 -7.818 150.076 1.00 70.38 103 LEU A N 1
ATOM 789 C CA . LEU A 1 103 ? -103.069 -7.743 150.815 1.00 70.38 103 LEU A CA 1
ATOM 790 C C . LEU A 1 103 ? -103.232 -6.409 151.559 1.00 70.38 103 LEU A C 1
ATOM 792 O O . LEU A 1 103 ? -104.285 -5.772 151.473 1.00 70.38 103 LEU A O 1
ATOM 796 N N . THR A 1 104 ? -102.173 -5.966 152.242 1.00 68.19 104 THR A N 1
ATOM 797 C CA . THR A 1 104 ? -102.161 -4.695 152.979 1.00 68.19 104 THR A CA 1
ATOM 798 C C . THR A 1 104 ? -102.322 -3.505 152.026 1.00 68.19 104 THR A C 1
ATOM 800 O O . THR A 1 104 ? -103.094 -2.589 152.309 1.00 68.19 104 THR A O 1
ATOM 803 N N . ARG A 1 105 ? -101.667 -3.538 150.856 1.00 74.50 105 ARG A N 1
ATOM 804 C CA . ARG A 1 105 ? -101.738 -2.500 149.816 1.00 74.50 105 ARG A CA 1
ATOM 805 C C . ARG A 1 105 ? -103.121 -2.381 149.168 1.00 74.50 105 ARG A C 1
ATOM 807 O O . ARG A 1 105 ? -103.521 -1.267 148.838 1.00 74.50 105 ARG A O 1
ATOM 814 N N . VAL A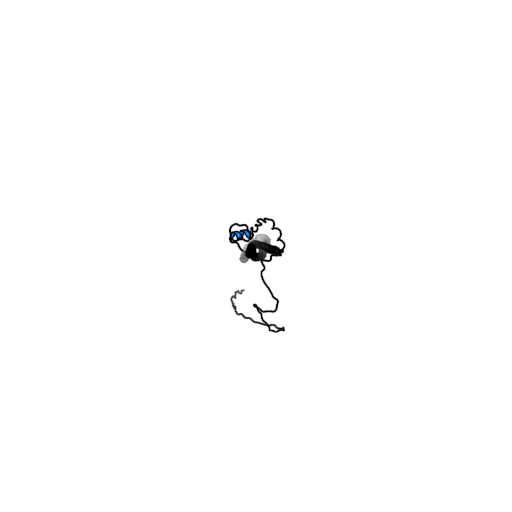 1 106 ? -103.873 -3.478 149.029 1.00 72.44 106 VAL A N 1
ATOM 815 C CA . VAL A 1 106 ? -105.293 -3.442 148.607 1.00 72.44 106 VAL A CA 1
ATOM 816 C C . VAL A 1 106 ? -106.291 -3.283 149.769 1.00 72.44 106 VAL A C 1
ATOM 818 O O . VAL A 1 106 ? -107.500 -3.338 149.552 1.00 72.44 106 VAL A O 1
ATOM 821 N N . GLY A 1 107 ? -105.820 -3.025 150.996 1.00 66.50 107 GLY A N 1
ATOM 822 C CA . GLY A 1 107 ? -106.667 -2.680 152.147 1.00 66.50 107 GLY A CA 1
ATOM 823 C C . GLY A 1 107 ? -107.440 -3.852 152.763 1.00 66.50 107 GLY A C 1
ATOM 824 O O . GLY A 1 107 ? -108.457 -3.638 153.431 1.00 66.50 107 GLY A O 1
ATOM 825 N N . LEU A 1 108 ? -106.981 -5.085 152.540 1.00 73.75 108 LEU A N 1
ATOM 826 C CA . LEU A 1 108 ? -107.608 -6.323 153.005 1.00 73.75 108 LEU A CA 1
ATOM 827 C C . LEU A 1 108 ? -106.767 -6.994 154.100 1.00 73.75 108 LEU A C 1
ATOM 829 O O . LEU A 1 108 ? -105.539 -6.973 154.058 1.00 73.75 108 LEU A O 1
ATOM 833 N N . ARG A 1 109 ? -107.425 -7.627 155.078 1.00 71.31 109 ARG A N 1
ATOM 834 C CA . ARG A 1 109 ? -106.763 -8.274 156.224 1.00 71.31 109 ARG A CA 1
ATOM 835 C C . ARG A 1 109 ? -107.310 -9.679 156.480 1.00 71.31 109 ARG A C 1
ATOM 837 O O . ARG A 1 109 ? -108.522 -9.861 156.578 1.00 71.31 109 ARG A O 1
ATOM 844 N N . GLY A 1 110 ? -106.432 -10.668 156.641 1.00 66.50 110 GLY A N 1
ATOM 845 C CA . GLY A 1 110 ? -106.812 -12.026 157.029 1.00 66.50 110 GLY A CA 1
ATOM 846 C C . GLY A 1 110 ? -107.025 -12.199 158.546 1.00 66.50 110 GLY A C 1
ATOM 847 O O . GLY A 1 110 ? -106.506 -11.409 159.335 1.00 66.50 110 GLY A O 1
ATOM 848 N N . PRO A 1 111 ? -107.707 -13.272 159.000 1.00 60.69 111 PRO A N 1
ATOM 849 C CA . PRO A 1 111 ? -108.041 -13.474 160.421 1.00 60.69 111 PRO A CA 1
ATOM 850 C C . PRO A 1 111 ? -106.848 -13.652 161.377 1.00 60.69 111 PRO A C 1
ATOM 852 O O . PRO A 1 111 ? -107.028 -13.601 162.589 1.00 60.69 111 PRO A O 1
ATOM 855 N N . LEU A 1 112 ? -105.650 -13.894 160.838 1.00 64.88 112 LEU A N 1
ATOM 856 C CA . LEU A 1 112 ? -104.402 -14.120 161.582 1.00 64.88 112 LEU A CA 1
ATOM 857 C C . LEU A 1 112 ? -103.375 -12.989 161.390 1.00 64.88 112 LEU A C 1
ATOM 859 O O . LEU A 1 112 ? -102.264 -13.080 161.903 1.00 64.88 112 LEU A O 1
ATOM 863 N N . ASP A 1 113 ? -103.726 -11.933 160.653 1.00 62.50 113 ASP A N 1
ATOM 864 C CA . ASP A 1 113 ? -102.805 -10.834 160.353 1.00 62.50 113 ASP A CA 1
ATOM 865 C C . ASP A 1 113 ? -102.856 -9.757 161.455 1.00 62.50 113 ASP A C 1
ATOM 867 O O . ASP A 1 113 ? -103.931 -9.505 162.013 1.00 62.50 113 ASP A O 1
ATOM 871 N N . PRO A 1 114 ? -101.739 -9.082 161.786 1.00 61.03 114 PRO A N 1
ATOM 872 C CA . PRO A 1 114 ? -101.710 -8.055 162.830 1.00 61.03 114 PRO A CA 1
ATOM 873 C C . PRO A 1 114 ? -102.602 -6.848 162.492 1.00 61.03 114 PRO A C 1
ATOM 875 O O . PRO A 1 114 ? -102.768 -6.477 161.332 1.00 61.03 114 PRO A O 1
ATOM 878 N N . ASP A 1 115 ? -103.189 -6.226 163.518 1.00 56.94 115 ASP A N 1
ATOM 879 C CA . ASP A 1 115 ? -104.164 -5.143 163.342 1.00 56.94 115 ASP A CA 1
ATOM 880 C C . ASP A 1 115 ? -103.493 -3.828 162.913 1.00 56.94 115 ASP A C 1
ATOM 882 O O . ASP A 1 115 ? -102.872 -3.136 163.721 1.00 56.94 115 ASP A O 1
ATOM 886 N N . ARG A 1 116 ? -103.589 -3.496 161.620 1.00 57.78 116 ARG A N 1
ATOM 887 C CA . ARG A 1 116 ? -103.050 -2.255 161.025 1.00 57.78 116 ARG A CA 1
ATOM 888 C C . ARG A 1 116 ? -104.085 -1.439 160.236 1.00 57.78 116 ARG A C 1
ATOM 890 O O . ARG A 1 116 ? -103.716 -0.517 159.518 1.00 57.78 116 ARG A O 1
ATOM 897 N N . GLY A 1 117 ? -105.371 -1.748 160.415 1.00 58.62 117 GLY A N 1
ATOM 898 C CA . GLY A 1 117 ? -106.476 -1.153 159.660 1.00 58.62 117 GLY A CA 1
ATOM 899 C C . GLY A 1 117 ? -106.651 -1.798 158.281 1.00 58.62 117 GLY A C 1
ATOM 900 O O . GLY A 1 117 ? -105.699 -1.949 157.525 1.00 58.62 117 GLY A O 1
ATOM 901 N N . GLY A 1 118 ? -107.876 -2.213 157.966 1.00 64.31 118 GLY A N 1
ATOM 902 C CA . GLY A 1 118 ? -108.209 -2.913 156.725 1.00 64.31 118 GLY A CA 1
ATOM 903 C C . GLY A 1 118 ? -109.463 -3.766 156.890 1.00 64.31 118 GLY A C 1
ATOM 904 O O . GLY A 1 118 ? -109.856 -4.098 158.011 1.00 64.31 118 GLY A O 1
ATOM 905 N N . THR A 1 119 ? -110.111 -4.114 155.782 1.00 65.00 119 THR A N 1
ATOM 906 C CA . THR A 1 119 ? -111.354 -4.893 155.813 1.00 65.00 119 THR A CA 1
ATOM 907 C C . THR A 1 119 ? -111.038 -6.357 156.108 1.00 65.00 119 THR A C 1
ATOM 909 O O . THR A 1 119 ? -110.268 -6.990 155.384 1.00 65.00 119 THR A O 1
ATOM 912 N N . LEU A 1 120 ? -111.630 -6.900 157.174 1.00 66.06 120 LEU A N 1
ATOM 913 C CA . LEU A 1 120 ? -111.435 -8.290 157.588 1.00 66.06 120 LEU A CA 1
ATOM 914 C C . LEU A 1 120 ? -112.109 -9.244 156.592 1.00 66.06 120 LEU A C 1
ATOM 916 O O . LEU A 1 120 ? -113.325 -9.202 156.408 1.00 66.06 120 LEU A O 1
ATOM 920 N N . VAL A 1 121 ? -111.316 -10.108 155.960 1.00 73.19 121 VAL A N 1
ATOM 921 C CA . VAL A 1 121 ? -111.781 -11.086 154.966 1.00 73.19 121 VAL A CA 1
ATOM 922 C C . VAL A 1 121 ? -111.780 -12.492 155.562 1.00 73.19 121 VAL A C 1
ATOM 924 O O . VAL A 1 121 ? -110.967 -12.819 156.428 1.00 73.19 121 VAL A O 1
ATOM 927 N N . SER A 1 122 ? -112.694 -13.352 155.103 1.00 73.69 122 SER A N 1
ATOM 928 C CA . SER A 1 122 ? -112.760 -14.737 155.583 1.00 73.69 122 SER A CA 1
ATOM 929 C C . SER A 1 122 ? -111.490 -15.520 155.218 1.00 73.69 122 SER A C 1
ATOM 931 O O . SER A 1 122 ? -110.875 -15.265 154.180 1.00 73.69 122 SER A O 1
ATOM 933 N N . ALA A 1 123 ? -111.118 -16.514 156.035 1.00 72.69 123 ALA A N 1
ATOM 934 C CA . ALA A 1 123 ? -109.951 -17.365 155.771 1.00 72.69 123 ALA A CA 1
ATOM 935 C C . ALA A 1 123 ? -110.002 -18.015 154.373 1.00 72.69 123 ALA A C 1
ATOM 937 O O . ALA A 1 123 ? -109.005 -18.021 153.660 1.00 72.69 123 ALA A O 1
ATOM 938 N N . ARG A 1 124 ? -111.191 -18.458 153.944 1.00 73.56 124 ARG A N 1
ATOM 939 C CA . ARG A 1 124 ? -111.422 -19.037 152.613 1.00 73.56 124 ARG A CA 1
ATOM 940 C C . ARG A 1 124 ? -111.134 -18.045 151.482 1.00 73.56 124 ARG A C 1
ATOM 942 O O . ARG A 1 124 ? -110.483 -18.392 150.506 1.00 73.56 124 ARG A O 1
ATOM 949 N N . THR A 1 125 ? -111.574 -16.797 151.637 1.00 75.94 125 THR A N 1
ATOM 950 C CA . THR A 1 125 ? -111.323 -15.736 150.650 1.00 75.94 125 THR A CA 1
ATOM 951 C C . THR A 1 125 ? -109.840 -15.360 150.597 1.00 75.94 125 THR A C 1
ATOM 953 O O . THR A 1 125 ? -109.331 -15.039 149.529 1.00 75.94 125 THR A O 1
ATOM 956 N N . ARG A 1 126 ? -109.119 -15.432 151.727 1.00 74.69 126 ARG A N 1
ATOM 957 C CA . ARG A 1 126 ? -107.660 -15.243 151.759 1.00 74.69 126 ARG A CA 1
ATOM 958 C C . ARG A 1 126 ? -106.936 -16.320 150.946 1.00 74.69 126 ARG A C 1
ATOM 960 O O . ARG A 1 126 ? -106.050 -15.976 150.174 1.00 74.69 126 ARG A O 1
ATOM 967 N N . GLU A 1 127 ? -107.311 -17.590 151.096 1.00 76.12 127 GLU A N 1
ATOM 968 C CA . GLU A 1 127 ? -106.720 -18.699 150.328 1.00 76.12 127 GLU A CA 1
ATOM 969 C C . GLU A 1 127 ? -106.998 -18.579 148.821 1.00 76.12 127 GLU A C 1
ATOM 971 O O . GLU A 1 127 ? -106.097 -18.792 148.011 1.00 76.12 127 GLU A O 1
ATOM 976 N N . GLU A 1 128 ? -108.218 -18.189 148.433 1.00 75.62 128 GLU A N 1
ATOM 977 C CA . GLU A 1 128 ? -108.574 -17.927 147.029 1.00 75.62 128 GLU A CA 1
ATOM 978 C C . GLU A 1 128 ? -107.747 -16.768 146.444 1.00 75.62 128 GLU A C 1
ATOM 980 O O . GLU A 1 128 ? -107.176 -16.910 145.362 1.00 75.62 128 GLU A O 1
ATOM 985 N N . LEU A 1 129 ? -107.594 -15.660 147.182 1.00 75.06 129 LEU A N 1
ATOM 986 C CA . LEU A 1 129 ? -106.736 -14.540 146.777 1.00 75.06 129 LEU A CA 1
ATOM 987 C C . LEU A 1 129 ? -105.254 -14.937 146.685 1.00 75.06 129 LEU A C 1
ATOM 989 O O . LEU A 1 129 ? -104.561 -14.452 145.796 1.00 75.06 129 LEU A O 1
ATOM 993 N N . GLN A 1 130 ? -104.770 -15.830 147.555 1.00 75.50 130 GLN A N 1
ATOM 994 C CA . GLN A 1 130 ? -103.379 -16.292 147.527 1.00 75.50 130 GLN A CA 1
ATOM 995 C C . GLN A 1 130 ? -103.069 -17.134 146.288 1.00 75.50 130 GLN A C 1
ATOM 997 O O . GLN A 1 130 ? -101.987 -16.994 145.722 1.00 75.50 130 GLN A O 1
ATOM 1002 N N . ARG A 1 131 ? -104.020 -17.966 145.837 1.00 75.31 131 ARG A N 1
ATOM 1003 C CA . ARG A 1 131 ? -103.886 -18.711 144.575 1.00 75.31 131 ARG A CA 1
ATOM 1004 C C . ARG A 1 131 ? -103.870 -17.777 143.374 1.00 75.31 131 ARG A C 1
ATOM 1006 O O . ARG A 1 131 ? -102.913 -17.804 142.617 1.00 75.31 131 ARG A O 1
ATOM 1013 N N . VAL A 1 132 ? -104.865 -16.893 143.256 1.00 75.88 132 VAL A N 1
ATOM 1014 C CA . VAL A 1 132 ? -104.954 -15.946 142.128 1.00 75.88 132 VAL A CA 1
ATOM 1015 C C . VAL A 1 132 ? -103.722 -15.038 142.054 1.00 75.88 132 VAL A C 1
ATOM 1017 O O . VAL A 1 132 ? -103.261 -14.716 140.962 1.00 75.88 132 VAL A O 1
ATOM 1020 N N . TRP A 1 133 ? -103.165 -14.642 143.201 1.00 72.56 133 TRP A N 1
ATOM 1021 C CA . TRP A 1 133 ? -101.931 -13.862 143.259 1.00 72.56 133 TRP A CA 1
ATOM 1022 C C . TRP A 1 133 ? -100.692 -14.671 142.829 1.00 72.56 133 TRP A C 1
ATOM 1024 O O . TRP A 1 133 ? -99.873 -14.153 142.072 1.00 72.56 133 TRP A O 1
ATOM 1034 N N . GLY A 1 134 ? -100.579 -15.938 143.247 1.00 67.75 134 GLY A N 1
ATOM 1035 C CA . GLY A 1 134 ? -99.515 -16.846 142.801 1.00 67.75 134 GLY A CA 1
ATOM 1036 C C . GLY A 1 134 ? -99.564 -17.118 141.295 1.00 67.75 134 GLY A C 1
ATOM 1037 O O . GLY A 1 134 ? -98.572 -16.894 140.605 1.00 67.75 134 GLY A O 1
ATOM 1038 N N . ASP A 1 135 ? -100.738 -17.488 140.777 1.00 72.50 135 ASP A N 1
ATOM 1039 C CA . ASP A 1 135 ? -100.968 -17.730 139.348 1.00 72.50 135 ASP A CA 1
ATOM 1040 C C . ASP A 1 135 ? -100.621 -16.475 138.516 1.00 72.50 135 ASP A C 1
ATOM 1042 O O . ASP A 1 135 ? -99.961 -16.556 137.479 1.00 72.50 135 ASP A O 1
ATOM 1046 N N . ALA A 1 136 ? -101.012 -15.283 138.987 1.00 67.06 136 ALA A N 1
ATOM 1047 C CA . ALA A 1 136 ? -100.682 -14.023 138.322 1.00 67.06 136 ALA A CA 1
ATOM 1048 C C . ALA A 1 136 ? -99.166 -13.745 138.305 1.00 67.06 136 ALA A C 1
ATOM 1050 O O . ALA A 1 136 ? -98.637 -13.335 137.268 1.00 67.06 136 ALA A O 1
ATOM 1051 N N . ALA A 1 137 ? -98.461 -14.000 139.412 1.00 65.81 137 ALA A N 1
ATOM 1052 C CA . ALA A 1 137 ? -97.013 -13.818 139.499 1.00 65.81 137 ALA A CA 1
ATOM 1053 C C . ALA A 1 137 ? -96.246 -14.770 138.559 1.00 65.81 137 ALA A C 1
ATOM 1055 O O . ALA A 1 137 ? -95.320 -14.326 137.880 1.00 65.81 137 ALA A O 1
ATOM 1056 N N . GLU A 1 138 ? -96.664 -16.037 138.452 1.00 67.62 138 GLU A N 1
ATOM 1057 C CA . GLU A 1 138 ? -96.082 -16.997 137.500 1.00 67.62 138 GLU A CA 1
ATOM 1058 C C . GLU A 1 138 ? -96.339 -16.601 136.036 1.00 67.62 138 GLU A C 1
ATOM 1060 O O . GLU A 1 138 ? -95.446 -16.714 135.195 1.00 67.62 138 GLU A O 1
ATOM 1065 N N . THR A 1 139 ? -97.522 -16.070 135.699 1.00 70.62 139 THR A N 1
ATOM 1066 C CA . THR A 1 139 ? -97.778 -15.614 134.316 1.00 70.62 139 THR A CA 1
ATOM 1067 C C . THR A 1 139 ? -96.933 -14.404 133.904 1.00 70.62 139 THR A C 1
ATOM 1069 O O . THR A 1 139 ? -96.575 -14.284 132.731 1.00 70.62 139 THR A O 1
ATOM 1072 N N . GLU A 1 140 ? -96.578 -13.523 134.842 1.00 68.38 140 GLU A N 1
ATOM 1073 C CA . GLU A 1 140 ? -95.744 -12.346 134.573 1.00 68.38 140 GLU A CA 1
ATOM 1074 C C . GLU A 1 140 ? -94.255 -12.710 134.435 1.00 68.38 140 GLU A C 1
ATOM 1076 O O . GLU A 1 140 ? -93.580 -12.191 133.543 1.00 68.38 140 GLU A O 1
ATOM 1081 N N . THR A 1 141 ? -93.734 -13.645 135.241 1.00 66.44 141 TH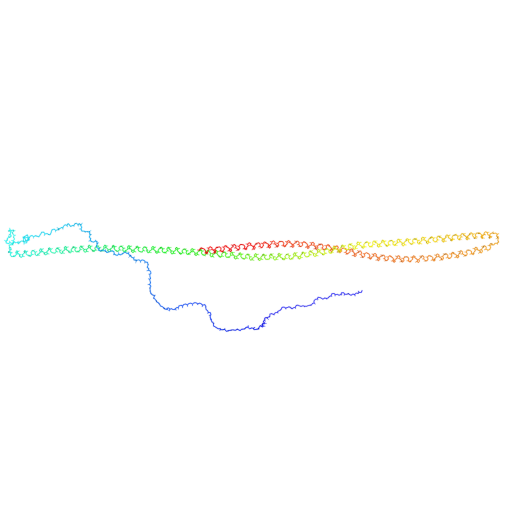R A N 1
ATOM 1082 C CA . THR A 1 141 ? -92.352 -14.135 135.079 1.00 66.44 141 THR A CA 1
ATOM 1083 C C . THR A 1 141 ? -92.180 -14.928 133.783 1.00 66.44 141 THR A C 1
ATOM 1085 O O . THR A 1 141 ? -91.199 -14.714 133.068 1.00 66.44 141 THR A O 1
ATOM 1088 N N . LEU A 1 142 ? -93.160 -15.762 133.411 1.00 71.62 142 LEU A N 1
ATOM 1089 C CA . LEU A 1 142 ? -93.170 -16.462 132.122 1.00 71.62 142 LEU A CA 1
ATOM 1090 C C . LEU A 1 142 ? -93.254 -15.498 130.928 1.00 71.62 142 LEU A C 1
ATOM 1092 O O . LEU A 1 142 ? -92.576 -15.723 129.925 1.00 71.62 142 LEU A O 1
ATOM 1096 N N . ARG A 1 143 ? -94.033 -14.408 131.022 1.00 75.81 143 ARG A N 1
ATOM 1097 C CA . ARG A 1 143 ? -94.098 -13.388 129.959 1.00 75.81 143 ARG A CA 1
ATOM 1098 C C . ARG A 1 143 ? -92.725 -12.757 129.707 1.00 75.81 143 ARG A C 1
ATOM 1100 O O . ARG A 1 143 ? -92.307 -12.700 128.554 1.00 75.81 143 ARG A O 1
ATOM 1107 N N . ARG A 1 144 ? -92.009 -12.358 130.765 1.00 73.94 144 ARG A N 1
ATOM 1108 C CA . ARG A 1 144 ? -90.671 -11.744 130.650 1.00 73.94 144 ARG A CA 1
ATOM 1109 C C . ARG A 1 144 ? -89.614 -12.710 130.121 1.00 73.94 144 ARG A C 1
ATOM 1111 O O . ARG A 1 144 ? -88.784 -12.311 129.317 1.00 73.94 144 ARG A O 1
ATOM 1118 N N . LEU A 1 145 ? -89.676 -13.986 130.506 1.00 73.56 145 LEU A N 1
ATOM 1119 C CA . LEU A 1 145 ? -88.809 -15.026 129.936 1.00 73.56 145 LEU A CA 1
ATOM 1120 C C . LEU A 1 145 ? -89.010 -15.174 128.420 1.00 73.56 145 LEU A C 1
ATOM 1122 O O . LEU A 1 145 ? -88.035 -15.294 127.684 1.00 73.56 145 LEU A O 1
ATOM 1126 N N . VAL A 1 146 ? -90.259 -15.119 127.944 1.00 79.25 146 VAL A N 1
ATOM 1127 C CA . VAL A 1 146 ? -90.583 -15.172 126.507 1.00 79.25 146 VAL A CA 1
ATOM 1128 C C . VAL A 1 146 ? -90.186 -13.888 125.769 1.00 79.25 146 VAL A C 1
ATOM 1130 O O . VAL A 1 146 ? -89.818 -13.963 124.599 1.00 79.25 146 VAL A O 1
ATOM 1133 N N . GLU A 1 147 ? -90.254 -12.721 126.409 1.00 76.94 147 GLU A N 1
ATOM 1134 C CA . GLU A 1 147 ? -89.771 -11.458 125.829 1.00 76.94 147 GLU A CA 1
ATOM 1135 C C . GLU A 1 147 ? -88.238 -11.453 125.715 1.00 76.94 147 GLU A C 1
ATOM 1137 O O . GLU A 1 147 ? -87.730 -11.267 124.613 1.00 76.94 147 GLU A O 1
ATOM 1142 N N . ASN A 1 148 ? -87.508 -11.820 126.773 1.00 73.25 148 ASN A N 1
ATOM 1143 C CA . ASN A 1 148 ? -86.044 -11.930 126.735 1.00 73.25 148 ASN A CA 1
ATOM 1144 C C . ASN A 1 148 ? -85.551 -12.978 125.717 1.00 73.25 148 ASN A C 1
ATOM 1146 O O . ASN A 1 148 ? -84.576 -12.731 125.010 1.00 73.25 148 ASN A O 1
ATOM 1150 N N . LEU A 1 149 ? -86.228 -14.131 125.597 1.00 73.25 149 LEU A N 1
ATOM 1151 C CA . LEU A 1 149 ? -85.916 -15.131 124.565 1.00 73.25 149 LEU A CA 1
ATOM 1152 C C . LEU A 1 149 ? -86.114 -14.576 123.150 1.00 73.25 149 LEU A C 1
ATOM 1154 O O . LEU A 1 149 ? -85.262 -14.787 122.293 1.00 73.25 149 LEU A O 1
ATOM 1158 N N . LYS A 1 150 ? -87.197 -13.828 122.905 1.00 79.56 150 LYS A N 1
ATOM 1159 C CA . LYS A 1 150 ? -87.441 -13.189 121.603 1.00 79.56 150 LYS A CA 1
ATOM 1160 C C . LYS A 1 150 ? -86.425 -12.104 121.283 1.00 79.56 150 LYS A C 1
ATOM 1162 O O . LYS A 1 150 ? -86.008 -12.011 120.134 1.00 79.56 150 LYS A O 1
ATOM 1167 N N . ASP A 1 151 ? -86.042 -11.292 122.261 1.00 76.06 151 ASP A N 1
ATOM 1168 C CA . ASP A 1 151 ? -85.055 -10.236 122.047 1.00 76.06 151 ASP A CA 1
ATOM 1169 C C . ASP A 1 151 ? -83.663 -10.834 121.783 1.00 76.06 151 ASP A C 1
ATOM 1171 O O . ASP A 1 151 ? -82.995 -10.401 120.845 1.00 76.06 151 ASP A O 1
ATOM 1175 N N . GLY A 1 152 ? -83.287 -11.915 122.480 1.00 73.38 152 GLY A N 1
ATOM 1176 C CA . GLY A 1 152 ? -82.077 -12.692 122.183 1.00 73.38 152 GLY A CA 1
ATOM 1177 C C . GLY A 1 152 ? -82.100 -13.370 120.804 1.00 73.38 152 GLY A C 1
ATOM 1178 O O . GLY A 1 152 ? -81.123 -13.292 120.059 1.00 73.38 152 GLY A O 1
ATOM 1179 N N . GLU A 1 153 ? -83.223 -13.977 120.402 1.00 81.62 153 GLU A N 1
ATOM 1180 C CA . GLU A 1 153 ? -83.402 -14.530 119.048 1.00 81.62 153 GLU A CA 1
ATOM 1181 C C . GLU A 1 153 ? -83.330 -13.438 117.964 1.00 81.62 153 GLU A C 1
ATOM 1183 O O . GLU A 1 153 ? -82.720 -13.645 116.913 1.00 81.62 153 GLU A O 1
ATOM 1188 N N . LEU A 1 154 ? -83.905 -12.256 118.214 1.00 82.06 154 LEU A N 1
ATOM 1189 C CA . LEU A 1 154 ? -83.842 -11.104 117.309 1.00 82.06 154 LEU A CA 1
ATOM 1190 C C . LEU A 1 154 ? -82.434 -10.506 117.219 1.00 82.06 154 LEU A C 1
ATOM 1192 O O . LEU A 1 154 ? -82.035 -10.053 116.144 1.00 82.06 154 LEU A O 1
ATOM 1196 N N . GLU A 1 155 ? -81.672 -10.496 118.309 1.00 79.62 155 GLU A N 1
ATOM 1197 C CA . GLU A 1 155 ? -80.281 -10.047 118.315 1.00 79.62 155 GLU A CA 1
ATOM 1198 C C . GLU A 1 155 ? -79.373 -11.035 117.573 1.00 79.62 155 GLU A C 1
ATOM 1200 O O . GLU A 1 155 ? -78.621 -10.620 116.689 1.00 79.62 155 GLU A O 1
ATOM 1205 N N . MET A 1 156 ? -79.540 -12.343 117.793 1.00 78.19 156 MET A N 1
ATOM 1206 C CA . MET A 1 156 ? -78.860 -13.384 117.011 1.00 78.19 156 MET A CA 1
ATOM 1207 C C . MET A 1 156 ? -79.228 -13.331 115.519 1.00 78.19 156 MET A C 1
ATOM 1209 O O . MET A 1 156 ? -78.350 -13.456 114.661 1.00 78.19 156 MET A O 1
ATOM 1213 N N . ALA A 1 157 ? -80.494 -13.069 115.175 1.00 79.94 157 ALA A N 1
ATOM 1214 C CA . ALA A 1 157 ? -80.923 -12.865 113.788 1.00 79.94 157 ALA A CA 1
ATOM 1215 C C . ALA A 1 157 ? -80.283 -11.613 113.152 1.00 79.94 157 ALA A C 1
ATOM 1217 O O . ALA A 1 157 ? -79.891 -11.638 111.985 1.00 79.94 157 ALA A O 1
ATOM 1218 N N . ARG A 1 158 ? -80.116 -10.521 113.911 1.00 84.06 158 ARG A N 1
ATOM 1219 C CA . ARG A 1 158 ? -79.416 -9.311 113.443 1.00 84.06 158 ARG A CA 1
ATOM 1220 C C . ARG A 1 158 ? -77.914 -9.532 113.287 1.00 84.06 158 ARG A C 1
ATOM 1222 O O . ARG A 1 158 ? -77.349 -9.070 112.300 1.00 84.06 158 ARG A O 1
ATOM 1229 N N . MET A 1 159 ? -77.274 -10.242 114.216 1.00 80.56 159 MET A N 1
ATOM 1230 C CA . MET A 1 159 ? -75.848 -10.576 114.140 1.00 80.56 159 MET A CA 1
ATOM 1231 C C . MET A 1 159 ? -75.549 -11.487 112.946 1.00 80.56 159 MET A C 1
ATOM 1233 O O . MET A 1 159 ? -74.637 -11.201 112.171 1.00 80.56 159 MET A O 1
ATOM 1237 N N . THR A 1 160 ? -76.355 -12.531 112.735 1.00 82.38 160 THR A N 1
ATOM 1238 C CA . THR A 1 160 ? -76.225 -13.426 111.571 1.00 82.38 160 THR A CA 1
ATOM 1239 C C . THR A 1 160 ? -76.521 -12.706 110.255 1.00 82.38 160 THR A C 1
ATOM 1241 O O . THR A 1 160 ? -75.755 -12.858 109.305 1.00 82.38 160 THR A O 1
ATOM 1244 N N . GLN A 1 161 ? -77.540 -11.837 110.192 1.00 84.75 161 GLN A N 1
ATOM 1245 C CA . GLN A 1 161 ? -77.760 -10.981 109.019 1.00 84.75 161 GLN A CA 1
ATOM 1246 C C . GLN A 1 161 ? -76.561 -10.051 108.761 1.00 84.75 161 GLN A C 1
ATOM 1248 O O . GLN A 1 161 ? -76.099 -9.960 107.627 1.00 84.75 161 GLN A O 1
ATOM 1253 N N . ALA A 1 162 ? -76.016 -9.395 109.789 1.00 84.12 162 ALA A N 1
ATOM 1254 C CA . ALA A 1 162 ? -74.857 -8.516 109.648 1.00 84.12 162 ALA A CA 1
ATOM 1255 C C . ALA A 1 162 ? -73.587 -9.275 109.217 1.00 84.12 162 ALA A C 1
ATOM 1257 O O . ALA A 1 162 ? -72.788 -8.735 108.451 1.00 84.12 162 ALA A O 1
ATOM 1258 N N . ALA A 1 163 ? -73.409 -10.520 109.667 1.00 81.75 163 ALA A N 1
ATOM 1259 C CA . ALA A 1 163 ? -72.338 -11.403 109.215 1.00 81.75 163 ALA A CA 1
ATOM 1260 C C . ALA A 1 163 ? -72.520 -11.807 107.742 1.00 81.75 163 ALA A C 1
ATOM 1262 O O . ALA A 1 163 ? -71.583 -11.674 106.957 1.00 81.75 163 ALA A O 1
ATOM 1263 N N . HIS A 1 164 ? -73.731 -12.203 107.334 1.00 82.62 164 HIS A N 1
ATOM 1264 C CA . HIS A 1 164 ? -74.039 -12.493 105.932 1.00 82.62 164 HIS A CA 1
ATOM 1265 C C . HIS A 1 164 ? -73.853 -11.267 105.030 1.00 82.62 164 HIS A C 1
ATOM 1267 O O . HIS A 1 164 ? -73.250 -11.396 103.972 1.00 82.62 164 HIS A O 1
ATOM 1273 N N . GLU A 1 165 ? -74.282 -10.075 105.455 1.00 86.81 165 GLU A N 1
ATOM 1274 C CA . GLU A 1 165 ? -74.074 -8.829 104.705 1.00 86.81 165 GLU A CA 1
ATOM 1275 C C . GLU A 1 165 ? -72.595 -8.425 104.581 1.00 86.81 165 GLU A C 1
ATOM 1277 O O . GLU A 1 165 ? -72.227 -7.744 103.621 1.00 86.81 165 GLU A O 1
ATOM 1282 N N . ARG A 1 166 ? -71.737 -8.800 105.540 1.00 84.06 166 ARG A N 1
ATOM 1283 C CA . ARG A 1 166 ? -70.279 -8.628 105.419 1.00 84.06 166 ARG A CA 1
ATOM 1284 C C . ARG A 1 166 ? -69.707 -9.637 104.433 1.00 84.06 166 ARG A C 1
ATOM 1286 O O . ARG A 1 166 ? -69.112 -9.213 103.450 1.00 84.06 166 ARG A O 1
ATOM 1293 N N . ALA A 1 167 ? -70.005 -10.923 104.612 1.00 82.12 167 ALA A N 1
ATOM 1294 C CA . ALA A 1 167 ? -69.536 -11.990 103.732 1.00 82.12 167 ALA A CA 1
ATOM 1295 C C . ALA A 1 167 ? -69.968 -11.793 102.265 1.00 82.12 167 ALA A C 1
ATOM 1297 O O . ALA A 1 167 ? -69.189 -12.060 101.353 1.00 82.12 167 ALA A O 1
ATOM 1298 N N . THR A 1 168 ? -71.177 -11.276 102.003 1.00 86.69 168 THR A N 1
ATOM 1299 C CA . THR A 1 168 ? -71.603 -10.943 100.632 1.00 86.69 168 THR A CA 1
ATOM 1300 C C . THR A 1 168 ? -70.847 -9.748 100.066 1.00 86.69 168 THR A C 1
ATOM 1302 O O . THR A 1 168 ? -70.440 -9.810 98.914 1.00 86.69 168 THR A O 1
ATOM 1305 N N . ARG A 1 169 ? -70.606 -8.684 100.849 1.00 85.25 169 ARG A N 1
ATOM 1306 C CA . ARG A 1 169 ? -69.817 -7.520 100.393 1.00 85.25 169 ARG A CA 1
ATOM 1307 C C . ARG A 1 169 ? -68.348 -7.878 100.165 1.00 85.25 169 ARG A C 1
ATOM 1309 O O . ARG A 1 169 ? -67.739 -7.368 99.232 1.00 85.25 169 ARG A O 1
ATOM 1316 N N . GLU A 1 170 ? -67.790 -8.752 100.997 1.00 86.62 170 GLU A N 1
ATOM 1317 C CA . GLU A 1 170 ? -66.438 -9.295 100.849 1.00 86.62 170 GLU A CA 1
ATOM 1318 C C . GLU A 1 170 ? -66.343 -10.137 99.571 1.00 86.62 170 GLU A C 1
ATOM 1320 O O . GLU A 1 170 ? -65.495 -9.857 98.730 1.00 86.62 170 GLU A O 1
ATOM 1325 N N . LEU A 1 171 ? -67.285 -11.056 99.334 1.00 86.44 171 LEU A N 1
ATOM 1326 C CA . LEU A 1 171 ? -67.336 -11.856 98.106 1.00 86.44 171 LEU A CA 1
ATOM 1327 C C . LEU A 1 171 ? -67.609 -11.010 96.845 1.00 86.44 171 LEU A C 1
ATOM 1329 O O . LEU A 1 171 ? -67.037 -11.277 95.787 1.00 86.44 171 LEU A O 1
ATOM 1333 N N . GLU A 1 172 ? -68.438 -9.969 96.927 1.00 89.88 172 GLU A N 1
ATOM 1334 C CA . GLU A 1 172 ? -68.632 -8.994 95.843 1.00 89.88 172 GLU A CA 1
ATOM 1335 C C . GLU A 1 172 ? -67.334 -8.224 95.547 1.00 89.88 172 GLU A C 1
ATOM 1337 O O . GLU A 1 172 ? -66.954 -8.101 94.384 1.00 89.88 172 GLU A O 1
ATOM 1342 N N . ALA A 1 173 ? -66.598 -7.779 96.570 1.00 85.75 173 ALA A N 1
ATOM 1343 C CA . ALA A 1 173 ? -65.319 -7.089 96.401 1.00 85.75 173 ALA A CA 1
ATOM 1344 C C . ALA A 1 173 ? -64.199 -8.015 95.882 1.00 85.75 173 ALA A C 1
ATOM 1346 O O . ALA A 1 173 ? -63.415 -7.619 95.015 1.00 85.75 173 ALA A O 1
ATOM 1347 N N . GLU A 1 174 ? -64.122 -9.258 96.358 1.00 87.69 174 GLU A N 1
ATOM 1348 C CA . GLU A 1 174 ? -63.177 -10.273 95.876 1.00 87.69 174 GLU A CA 1
ATOM 1349 C C . GLU A 1 174 ? -63.466 -10.672 94.426 1.00 87.69 174 GLU A C 1
ATOM 1351 O O . GLU A 1 174 ? -62.555 -10.752 93.600 1.00 87.69 174 GLU A O 1
ATOM 1356 N N . THR A 1 175 ? -64.738 -10.868 94.070 1.00 87.31 175 THR A N 1
ATOM 1357 C CA . THR A 1 175 ? -65.107 -11.164 92.680 1.00 87.31 175 THR A CA 1
ATOM 1358 C C . THR A 1 175 ? -64.914 -9.951 91.774 1.00 87.31 175 THR A C 1
ATOM 1360 O O . THR A 1 175 ? -64.399 -10.118 90.668 1.00 87.31 175 THR A O 1
ATOM 1363 N N . GLU A 1 176 ? -65.223 -8.728 92.218 1.00 90.06 176 GLU A N 1
ATOM 1364 C CA . GLU A 1 176 ? -64.947 -7.511 91.450 1.00 90.06 176 GLU A CA 1
ATOM 1365 C C . GLU A 1 176 ? -63.440 -7.317 91.223 1.00 90.06 176 GLU A C 1
ATOM 1367 O O . GLU A 1 176 ? -63.020 -7.063 90.092 1.00 90.06 176 GLU A O 1
ATOM 1372 N N . THR A 1 177 ? -62.606 -7.471 92.254 1.00 86.81 177 THR A N 1
ATOM 1373 C CA . THR A 1 177 ? -61.143 -7.359 92.116 1.00 86.81 177 THR A CA 1
ATOM 1374 C C . THR A 1 177 ? -60.567 -8.460 91.223 1.00 86.81 177 THR A C 1
ATOM 1376 O O . THR A 1 177 ? -59.741 -8.162 90.356 1.00 86.81 177 THR A O 1
ATOM 1379 N N . ALA A 1 178 ? -61.061 -9.698 91.325 1.00 87.69 178 ALA A N 1
ATOM 1380 C CA . ALA A 1 178 ? -60.695 -10.780 90.413 1.00 87.69 178 ALA A CA 1
ATOM 1381 C C . ALA A 1 178 ? -61.100 -10.486 88.955 1.00 87.69 178 ALA A C 1
ATOM 1383 O O . ALA A 1 178 ? -60.306 -10.712 88.038 1.00 87.69 178 ALA A O 1
ATOM 1384 N N . TRP A 1 179 ? -62.299 -9.945 88.713 1.00 91.00 179 TRP A N 1
ATOM 1385 C CA . TRP A 1 179 ? -62.750 -9.557 87.371 1.00 91.00 179 TRP A CA 1
ATOM 1386 C C . TRP A 1 179 ? -61.981 -8.358 86.810 1.00 91.00 179 TRP A C 1
ATOM 1388 O O . TRP A 1 179 ? -61.616 -8.383 85.633 1.00 91.00 179 TRP A O 1
ATOM 1398 N N . ARG A 1 180 ? -61.665 -7.350 87.634 1.00 91.81 180 ARG A N 1
ATOM 1399 C CA . ARG A 1 180 ? -60.803 -6.216 87.258 1.00 91.81 180 ARG A CA 1
ATOM 1400 C C . ARG A 1 180 ? -59.407 -6.700 86.859 1.00 91.81 180 ARG A C 1
ATOM 1402 O O . ARG A 1 180 ? -58.984 -6.419 85.743 1.00 91.81 180 ARG A O 1
ATOM 1409 N N . GLY A 1 181 ? -58.758 -7.533 87.676 1.00 90.62 181 GLY A N 1
ATOM 1410 C CA . GLY A 1 181 ? -57.452 -8.120 87.343 1.00 90.62 181 GLY A CA 1
ATOM 1411 C C . GLY A 1 181 ? -57.484 -9.015 86.093 1.00 90.62 181 GLY A C 1
ATOM 1412 O O . GLY A 1 181 ? -56.538 -9.033 85.301 1.00 90.62 181 GLY A O 1
ATOM 1413 N N . ARG A 1 182 ? -58.597 -9.725 85.843 1.00 90.50 182 ARG A N 1
ATOM 1414 C CA . ARG A 1 182 ? -58.809 -10.463 84.584 1.00 90.50 182 ARG A CA 1
ATOM 1415 C C . ARG A 1 182 ? -58.972 -9.529 83.379 1.00 90.50 182 ARG A C 1
ATOM 1417 O O . ARG A 1 182 ? -58.439 -9.853 82.323 1.00 90.50 182 ARG A O 1
ATOM 1424 N N . LEU A 1 183 ? -59.665 -8.400 83.512 1.00 92.44 183 LEU A N 1
ATOM 1425 C CA . LEU A 1 183 ? -59.819 -7.402 82.447 1.00 92.44 183 LEU A CA 1
ATOM 1426 C C . LEU A 1 183 ? -58.508 -6.663 82.148 1.00 92.44 183 LEU A C 1
ATOM 1428 O O . LEU A 1 183 ? -58.146 -6.519 80.981 1.00 92.44 183 LEU A O 1
ATOM 1432 N N . GLU A 1 184 ? -57.763 -6.256 83.174 1.00 91.31 184 GLU A N 1
ATOM 1433 C CA . GLU A 1 184 ? -56.461 -5.591 83.034 1.00 91.31 184 GLU A CA 1
ATOM 1434 C C . GLU A 1 184 ? -55.463 -6.500 82.310 1.00 91.31 184 GLU A C 1
ATOM 1436 O O . GLU A 1 184 ? -55.014 -6.173 81.213 1.00 91.31 184 GLU A O 1
ATOM 1441 N N . ALA A 1 185 ? -55.253 -7.724 82.801 1.00 89.25 185 ALA A N 1
ATOM 1442 C CA . ALA A 1 185 ? -54.398 -8.696 82.123 1.00 89.25 185 ALA A CA 1
ATOM 1443 C C . ALA A 1 185 ? -55.038 -9.319 80.853 1.00 89.25 185 ALA A C 1
ATOM 1445 O O . ALA A 1 185 ? -54.497 -10.276 80.294 1.00 89.25 185 ALA A O 1
ATOM 1446 N N . ALA A 1 186 ? -56.211 -8.859 80.400 1.00 89.69 186 ALA A N 1
ATOM 1447 C CA . ALA A 1 186 ? -56.709 -9.091 79.038 1.00 89.69 186 ALA A CA 1
ATOM 1448 C C . ALA A 1 186 ? -56.308 -7.930 78.120 1.00 89.69 186 ALA A C 1
ATOM 1450 O O . ALA A 1 186 ? -55.765 -8.170 77.046 1.00 89.69 186 ALA A O 1
ATOM 1451 N N . SER A 1 187 ? -56.493 -6.691 78.587 1.00 90.81 187 SER A N 1
ATOM 1452 C CA . SER A 1 187 ? -56.042 -5.461 77.926 1.00 90.81 187 SER A CA 1
ATOM 1453 C C . SER A 1 187 ? -54.527 -5.448 77.702 1.00 90.81 187 SER A C 1
ATOM 1455 O O . SER A 1 187 ? -54.068 -5.101 76.616 1.00 90.81 187 SER A O 1
ATOM 1457 N N . ASP A 1 188 ? -53.738 -5.885 78.685 1.00 92.06 188 ASP A N 1
ATOM 1458 C CA . ASP A 1 188 ? -52.278 -5.964 78.571 1.00 92.06 188 ASP A CA 1
ATOM 1459 C C . ASP A 1 188 ? -51.832 -7.044 77.576 1.00 92.06 188 ASP A C 1
ATOM 1461 O O . ASP A 1 188 ? -50.927 -6.810 76.776 1.00 92.06 188 ASP A O 1
ATOM 1465 N N . ALA A 1 189 ? -52.511 -8.196 77.557 1.00 91.38 189 ALA A N 1
ATOM 1466 C CA . ALA A 1 189 ? -52.255 -9.253 76.580 1.00 91.38 189 ALA A CA 1
ATOM 1467 C C . ALA A 1 189 ? -52.648 -8.824 75.153 1.00 91.38 189 ALA A C 1
ATOM 1469 O O . ALA A 1 189 ? -51.919 -9.104 74.205 1.00 91.38 189 ALA A O 1
ATOM 1470 N N . GLU A 1 190 ? -53.759 -8.099 74.988 1.00 91.81 190 GLU A N 1
ATOM 1471 C CA . GLU A 1 190 ? -54.162 -7.518 73.702 1.00 91.81 190 GLU A CA 1
ATOM 1472 C C . GLU A 1 190 ? -53.160 -6.453 73.228 1.00 91.81 190 GLU A C 1
ATOM 1474 O O . GLU A 1 190 ? -52.820 -6.405 72.045 1.00 91.81 190 GLU A O 1
ATOM 1479 N N . ARG A 1 191 ? -52.656 -5.614 74.141 1.00 91.69 191 ARG A N 1
ATOM 1480 C CA . ARG A 1 191 ? -51.653 -4.584 73.838 1.00 91.69 191 ARG A CA 1
ATOM 1481 C C . ARG A 1 191 ? -50.327 -5.209 73.414 1.00 91.69 191 ARG A C 1
ATOM 1483 O O . ARG A 1 191 ? -49.829 -4.871 72.347 1.00 91.69 191 ARG A O 1
ATOM 1490 N N . SER A 1 192 ? -49.838 -6.193 74.169 1.00 90.69 192 SER A N 1
ATOM 1491 C CA . SER A 1 192 ? -48.643 -6.971 73.827 1.00 90.69 192 SER A CA 1
ATOM 1492 C C . SER A 1 192 ? -48.793 -7.697 72.483 1.00 90.69 192 SER A C 1
ATOM 1494 O O . SER A 1 192 ? -47.892 -7.631 71.652 1.00 90.69 192 SER A O 1
ATOM 1496 N N . ALA A 1 193 ? -49.952 -8.303 72.199 1.00 90.25 193 ALA A N 1
ATOM 1497 C CA . ALA A 1 193 ? -50.209 -8.946 70.909 1.00 90.25 193 ALA A CA 1
ATOM 1498 C C . ALA A 1 193 ? -50.241 -7.950 69.732 1.00 90.25 193 ALA A C 1
ATOM 1500 O O . ALA A 1 193 ? -49.791 -8.285 68.636 1.00 90.25 193 ALA A O 1
ATOM 1501 N N . LYS A 1 194 ? -50.739 -6.721 69.938 1.00 93.50 194 LYS A N 1
ATOM 1502 C CA . LYS A 1 194 ? -50.684 -5.640 68.935 1.00 93.50 194 LYS A CA 1
ATOM 1503 C C . LYS A 1 194 ? -49.264 -5.118 68.726 1.00 93.50 194 LYS A C 1
ATOM 1505 O O . LYS A 1 194 ? -48.877 -4.883 67.588 1.00 93.50 194 LYS A O 1
ATOM 1510 N N . GLU A 1 195 ? -48.485 -4.972 69.794 1.00 93.56 195 GLU A N 1
ATOM 1511 C CA . GLU A 1 195 ? -47.070 -4.589 69.727 1.00 93.56 195 GLU A CA 1
ATOM 1512 C C . GLU A 1 195 ? -46.242 -5.649 68.983 1.00 93.56 195 GLU A C 1
ATOM 1514 O O . GLU A 1 195 ? -45.487 -5.303 68.076 1.00 93.56 195 GLU A O 1
ATOM 1519 N N . GLU A 1 196 ? -46.446 -6.941 69.271 1.00 92.06 196 GLU A N 1
ATOM 1520 C CA . GLU A 1 196 ? -45.843 -8.040 68.504 1.00 92.06 196 GLU A CA 1
ATOM 1521 C C . GLU A 1 196 ? -46.269 -8.034 67.033 1.00 92.06 196 GLU A C 1
ATOM 1523 O O . GLU A 1 196 ? -45.439 -8.268 66.152 1.00 92.06 196 GLU A O 1
ATOM 1528 N N . LEU A 1 197 ? -47.551 -7.790 66.748 1.00 92.00 197 LEU A N 1
ATOM 1529 C CA . LEU A 1 197 ? -48.064 -7.758 65.382 1.00 92.00 197 LEU A CA 1
ATOM 1530 C C . LEU A 1 197 ? -47.447 -6.596 64.593 1.00 92.00 197 LEU A C 1
ATOM 1532 O O . LEU A 1 197 ? -46.924 -6.835 63.510 1.00 92.00 197 LEU A O 1
ATOM 1536 N N . HIS A 1 198 ? -47.390 -5.389 65.160 1.00 93.44 198 HIS A N 1
ATOM 1537 C CA . HIS A 1 198 ? -46.723 -4.246 64.531 1.00 93.44 198 HIS A CA 1
ATOM 1538 C C . HIS A 1 198 ? -45.207 -4.442 64.386 1.00 93.44 198 HIS A C 1
ATOM 1540 O O . HIS A 1 198 ? -44.635 -4.043 63.373 1.00 93.44 198 HIS A O 1
ATOM 1546 N N . ALA A 1 199 ? -44.544 -5.101 65.343 1.00 92.50 199 ALA A N 1
ATOM 1547 C CA . ALA A 1 199 ? -43.134 -5.465 65.209 1.00 92.50 199 ALA A CA 1
ATOM 1548 C C . ALA A 1 199 ? -42.905 -6.464 64.057 1.00 92.50 199 ALA A C 1
ATOM 1550 O O . ALA A 1 199 ? -41.925 -6.343 63.321 1.00 92.50 199 ALA A O 1
ATOM 1551 N N . ARG A 1 200 ? -43.824 -7.421 63.856 1.00 91.50 200 ARG A N 1
ATOM 1552 C CA . ARG A 1 200 ? -43.787 -8.358 62.719 1.00 91.50 200 ARG A CA 1
ATOM 1553 C C . ARG A 1 200 ? -44.118 -7.677 61.392 1.00 91.50 200 ARG A C 1
ATOM 1555 O O . ARG A 1 200 ? -43.448 -7.972 60.410 1.00 91.50 200 ARG A O 1
ATOM 1562 N N . GLU A 1 201 ? -45.090 -6.766 61.351 1.00 92.56 201 GLU A N 1
ATOM 1563 C CA . GLU A 1 201 ? -45.397 -5.952 60.164 1.00 92.56 201 GLU A CA 1
ATOM 1564 C C . GLU A 1 201 ? -44.177 -5.120 59.747 1.00 92.56 201 GLU A C 1
ATOM 1566 O O . GLU A 1 201 ? -43.729 -5.229 58.609 1.00 92.56 201 GLU A O 1
ATOM 1571 N N . ALA A 1 202 ? -43.554 -4.398 60.685 1.00 91.94 202 ALA A N 1
ATOM 1572 C CA . ALA A 1 202 ? -42.330 -3.638 60.429 1.00 91.94 202 ALA A CA 1
ATOM 1573 C C . ALA A 1 202 ? -41.151 -4.522 59.978 1.00 91.94 202 ALA A C 1
ATOM 1575 O O . ALA A 1 202 ? -40.387 -4.121 59.100 1.00 91.94 202 ALA A O 1
ATOM 1576 N N . ALA A 1 203 ? -41.006 -5.732 60.532 1.00 91.06 203 ALA A N 1
ATOM 1577 C CA . ALA A 1 203 ? -39.989 -6.688 60.0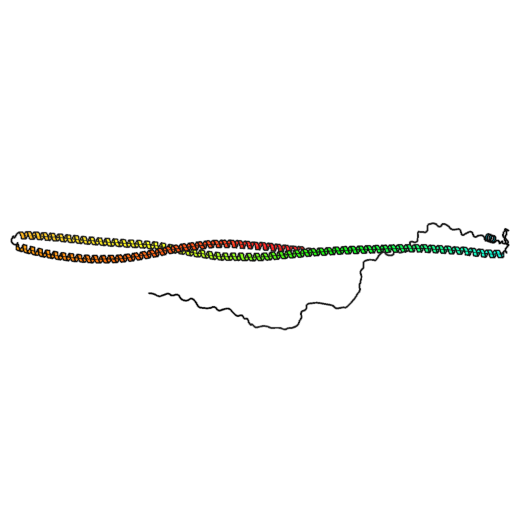89 1.00 91.06 203 ALA A CA 1
ATOM 1578 C C . ALA A 1 203 ? -40.255 -7.220 58.666 1.00 91.06 203 ALA A C 1
ATOM 1580 O O . ALA A 1 203 ? -39.314 -7.394 57.893 1.00 91.06 203 ALA A O 1
ATOM 1581 N N . VAL A 1 204 ? -41.522 -7.442 58.296 1.00 91.19 204 VAL A N 1
ATOM 1582 C CA . VAL A 1 204 ? -41.914 -7.823 56.928 1.00 91.19 204 VAL A CA 1
ATOM 1583 C C . VAL A 1 204 ? -41.681 -6.668 55.954 1.00 91.19 204 VAL A C 1
ATOM 1585 O O . VAL A 1 204 ? -41.086 -6.890 54.904 1.00 91.19 204 VAL A O 1
ATOM 1588 N N . ASP A 1 205 ? -42.062 -5.437 56.302 1.00 90.38 205 ASP A N 1
ATOM 1589 C CA . ASP A 1 205 ? -41.819 -4.256 55.466 1.00 90.38 205 ASP A CA 1
ATOM 1590 C C . ASP A 1 205 ? -40.320 -3.998 55.248 1.00 90.38 205 ASP A C 1
ATOM 1592 O O . ASP A 1 205 ? -39.910 -3.667 54.130 1.00 90.38 205 ASP A O 1
ATOM 1596 N N . ALA A 1 206 ? -39.494 -4.201 56.282 1.00 90.38 206 ALA A N 1
ATOM 1597 C CA . ALA A 1 206 ? -38.037 -4.132 56.188 1.00 90.38 206 ALA A CA 1
ATOM 1598 C C . ALA A 1 206 ? -37.474 -5.220 55.257 1.00 90.38 206 ALA A C 1
ATOM 1600 O O . ALA A 1 206 ? -36.746 -4.898 54.317 1.00 90.38 206 ALA A O 1
ATOM 1601 N N . ALA A 1 207 ? -37.877 -6.482 55.435 1.00 86.38 207 ALA A N 1
ATOM 1602 C CA . ALA A 1 207 ? -37.458 -7.581 54.563 1.00 86.38 207 ALA A CA 1
ATOM 1603 C C . ALA A 1 207 ? -37.924 -7.383 53.105 1.00 86.38 207 ALA A C 1
ATOM 1605 O O . ALA A 1 207 ? -37.182 -7.648 52.158 1.00 86.38 207 ALA A O 1
ATOM 1606 N N . GLU A 1 208 ? -39.134 -6.859 52.883 1.00 89.56 208 GLU A N 1
ATOM 1607 C CA . GLU A 1 208 ? -39.588 -6.493 51.541 1.00 89.56 208 GLU A CA 1
ATOM 1608 C C . GLU A 1 208 ? -38.810 -5.302 50.963 1.00 89.56 208 GLU A C 1
ATOM 1610 O O . GLU A 1 208 ? -38.635 -5.224 49.746 1.00 89.56 208 GLU A O 1
ATOM 1615 N N . ALA A 1 209 ? -38.355 -4.349 51.782 1.00 89.12 209 ALA A N 1
ATOM 1616 C CA . ALA A 1 209 ? -37.491 -3.260 51.330 1.00 89.12 209 ALA A CA 1
ATOM 1617 C C . ALA A 1 209 ? -36.118 -3.791 50.888 1.00 89.12 209 ALA A C 1
ATOM 1619 O O . ALA A 1 209 ? -35.697 -3.482 49.773 1.00 89.12 209 ALA A O 1
ATOM 1620 N N . GLU A 1 210 ? -35.488 -4.664 51.678 1.00 88.56 210 GLU A N 1
ATOM 1621 C CA . GLU A 1 210 ? -34.232 -5.339 51.319 1.00 88.56 210 GLU A CA 1
ATOM 1622 C C . GLU A 1 210 ? -34.376 -6.137 50.014 1.00 88.56 210 GLU A C 1
ATOM 1624 O O . GLU A 1 210 ? -33.614 -5.926 49.072 1.00 88.56 210 GLU A O 1
ATOM 1629 N N . VAL A 1 211 ? -35.426 -6.954 49.867 1.00 87.00 211 VAL A N 1
ATOM 1630 C CA . VAL A 1 211 ? -35.689 -7.705 48.620 1.00 87.00 211 VAL A CA 1
ATOM 1631 C C . VAL A 1 211 ? -35.935 -6.780 47.415 1.00 87.00 211 VAL A C 1
ATOM 1633 O O . VAL A 1 211 ? -35.635 -7.149 46.275 1.00 87.00 211 VAL A O 1
ATOM 1636 N N . ARG A 1 212 ? -36.482 -5.571 47.610 1.00 88.69 212 ARG A N 1
ATOM 1637 C CA . ARG A 1 212 ? -36.635 -4.575 46.531 1.00 88.69 212 ARG A CA 1
ATOM 1638 C C . ARG A 1 212 ? -35.294 -3.934 46.159 1.00 88.69 212 ARG A C 1
ATOM 1640 O O . ARG A 1 212 ? -35.051 -3.770 44.965 1.00 88.69 212 ARG A O 1
ATOM 1647 N N . GLU A 1 213 ? -34.444 -3.613 47.132 1.00 87.81 213 GLU A N 1
ATOM 1648 C CA . GLU A 1 213 ? -33.076 -3.113 46.923 1.00 87.81 213 GLU A CA 1
ATOM 1649 C C . GLU A 1 213 ? -32.218 -4.157 46.185 1.00 87.81 213 GLU A C 1
ATOM 1651 O O . GLU A 1 213 ? -31.667 -3.864 45.125 1.00 87.81 213 GLU A O 1
ATOM 1656 N N . GLU A 1 214 ? -32.212 -5.415 46.640 1.00 83.62 214 GLU A N 1
ATOM 1657 C CA . GLU A 1 214 ? -31.539 -6.531 45.961 1.00 83.62 214 GLU A CA 1
ATOM 1658 C C . GLU A 1 214 ? -32.012 -6.706 44.510 1.00 83.62 214 GLU A C 1
ATOM 1660 O O . GLU A 1 214 ? -31.210 -6.906 43.598 1.00 83.62 214 GLU A O 1
ATOM 1665 N N . ARG A 1 215 ? -33.329 -6.625 44.265 1.00 85.69 215 ARG A N 1
ATOM 1666 C CA . ARG A 1 215 ? -33.900 -6.729 42.912 1.00 85.69 215 ARG A CA 1
ATOM 1667 C C . ARG A 1 215 ? -33.524 -5.553 42.011 1.00 85.69 215 ARG A C 1
ATOM 1669 O O . ARG A 1 215 ? -33.576 -5.728 40.795 1.00 85.69 215 ARG A O 1
ATOM 1676 N N . ARG A 1 216 ? -33.181 -4.384 42.563 1.00 88.12 216 ARG A N 1
ATOM 1677 C CA . ARG A 1 216 ? -32.592 -3.267 41.804 1.00 88.12 216 ARG A CA 1
ATOM 1678 C C . ARG A 1 216 ? -31.131 -3.574 41.496 1.00 88.12 216 ARG A C 1
ATOM 1680 O O . ARG A 1 216 ? -30.798 -3.690 40.324 1.00 88.12 216 ARG A O 1
ATOM 1687 N N . ALA A 1 217 ? -30.325 -3.880 42.512 1.00 85.06 217 ALA A N 1
ATOM 1688 C CA . ALA A 1 217 ? -28.910 -4.217 42.348 1.00 85.06 217 ALA A CA 1
ATOM 1689 C C . ALA A 1 217 ? -28.673 -5.366 41.343 1.00 85.06 217 ALA A C 1
ATOM 1691 O O . ALA A 1 217 ? -27.768 -5.297 40.514 1.00 85.06 217 ALA A O 1
ATOM 1692 N N . ALA A 1 218 ? -29.524 -6.399 41.351 1.00 82.81 218 ALA A N 1
ATOM 1693 C CA . ALA A 1 218 ? -29.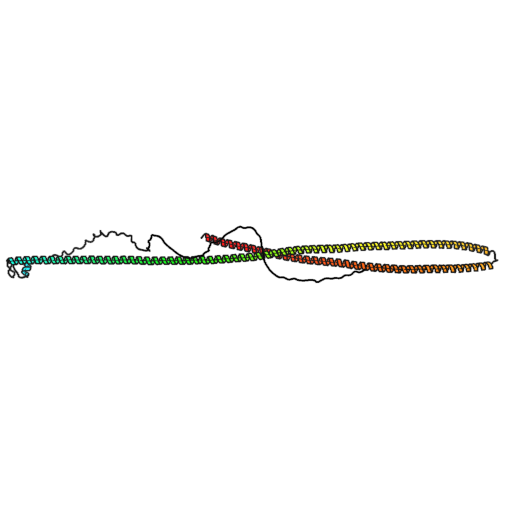464 -7.503 40.394 1.00 82.81 218 ALA A CA 1
ATOM 1694 C C . ALA A 1 218 ? -29.817 -7.091 38.950 1.00 82.81 218 ALA A C 1
ATOM 1696 O O . ALA A 1 218 ? -29.276 -7.663 38.004 1.00 82.81 218 ALA A O 1
ATOM 1697 N N . ARG A 1 219 ? -30.706 -6.103 38.759 1.00 86.94 219 ARG A N 1
ATOM 1698 C CA . ARG A 1 219 ? -31.000 -5.528 37.433 1.00 86.94 219 ARG A CA 1
ATOM 1699 C C . ARG A 1 219 ? -29.847 -4.659 36.959 1.00 86.94 219 ARG A C 1
ATOM 1701 O O . ARG A 1 219 ? -29.374 -4.869 35.850 1.00 86.94 219 ARG A O 1
ATOM 1708 N N . ASP A 1 220 ? -29.341 -3.780 37.817 1.00 87.00 220 ASP A N 1
ATOM 1709 C CA . ASP A 1 220 ? -28.221 -2.891 37.502 1.00 87.00 220 ASP A CA 1
ATOM 1710 C C . ASP A 1 220 ? -26.964 -3.704 37.123 1.00 87.00 220 ASP A C 1
ATOM 1712 O O . ASP A 1 220 ? -26.268 -3.386 36.158 1.00 87.00 220 ASP A O 1
ATOM 1716 N N . ALA A 1 221 ? -26.711 -4.822 37.817 1.00 85.12 221 ALA A N 1
ATOM 1717 C CA . ALA A 1 221 ? -25.639 -5.764 37.486 1.00 85.12 221 ALA A CA 1
ATOM 1718 C C . ALA A 1 221 ? -25.863 -6.510 36.153 1.00 85.12 221 ALA A C 1
ATOM 1720 O O . ALA A 1 221 ? -24.903 -6.758 35.414 1.00 85.12 221 ALA A O 1
ATOM 1721 N N . ALA A 1 222 ? -27.111 -6.854 35.816 1.00 85.94 222 ALA A N 1
ATOM 1722 C CA . ALA A 1 222 ? -27.454 -7.458 34.528 1.00 85.94 222 ALA A CA 1
ATOM 1723 C C . ALA A 1 222 ? -27.286 -6.456 33.371 1.00 85.94 222 ALA A C 1
ATOM 1725 O O . ALA A 1 222 ? -26.635 -6.777 32.378 1.00 85.94 222 ALA A O 1
ATOM 1726 N N . GLU A 1 223 ? -27.772 -5.222 33.533 1.00 89.94 223 GLU A N 1
ATOM 1727 C CA . GLU A 1 223 ? -27.609 -4.133 32.562 1.00 89.94 223 GLU A CA 1
ATOM 1728 C C . GLU A 1 223 ? -26.126 -3.787 32.347 1.00 89.94 223 GLU A C 1
ATOM 1730 O O . GLU A 1 223 ? -25.679 -3.655 31.206 1.00 89.94 223 GLU A O 1
ATOM 1735 N N . ALA A 1 224 ? -25.323 -3.738 33.417 1.00 88.88 224 ALA A N 1
ATOM 1736 C CA . ALA A 1 224 ? -23.872 -3.570 33.318 1.00 88.88 224 ALA A CA 1
ATOM 1737 C C . ALA A 1 224 ? -23.195 -4.732 32.563 1.00 88.88 224 ALA A C 1
ATOM 1739 O O . ALA A 1 224 ? -22.305 -4.505 31.739 1.00 88.88 224 ALA A O 1
ATOM 1740 N N . SER A 1 225 ? -23.638 -5.972 32.791 1.00 89.00 225 SER A N 1
ATOM 1741 C CA . SER A 1 225 ? -23.122 -7.158 32.096 1.00 89.00 225 SER A CA 1
ATOM 1742 C C . SER A 1 225 ? -23.468 -7.152 30.602 1.00 89.00 225 SER A C 1
ATOM 1744 O O . SER A 1 225 ? -22.608 -7.445 29.770 1.00 89.00 225 SER A O 1
ATOM 1746 N N . ASP A 1 226 ? -24.691 -6.767 30.234 1.00 91.38 226 ASP A N 1
ATOM 1747 C CA . ASP A 1 226 ? -25.118 -6.648 28.835 1.00 91.38 226 ASP A CA 1
ATOM 1748 C C . ASP A 1 226 ? -24.471 -5.450 28.121 1.00 91.38 226 ASP A C 1
ATOM 1750 O O . ASP A 1 226 ? -24.138 -5.540 26.933 1.00 91.38 226 ASP A O 1
ATOM 1754 N N . ALA A 1 227 ? -24.174 -4.365 28.841 1.00 92.94 227 ALA A N 1
ATOM 1755 C CA . ALA A 1 227 ? -23.349 -3.272 28.333 1.00 92.94 227 ALA A CA 1
ATOM 1756 C C . ALA A 1 227 ? -21.901 -3.725 28.055 1.00 92.94 227 ALA A C 1
ATOM 1758 O O . ALA A 1 227 ? -21.351 -3.398 26.999 1.00 92.94 227 ALA A O 1
ATOM 1759 N N . LEU A 1 228 ? -21.292 -4.522 28.945 1.00 92.75 228 LEU A N 1
ATOM 1760 C CA . LEU A 1 228 ? -19.964 -5.115 28.726 1.00 92.75 228 LEU A CA 1
ATOM 1761 C C . LEU A 1 228 ? -19.959 -6.100 27.547 1.00 92.75 228 LEU A C 1
ATOM 1763 O O . LEU A 1 228 ? -19.064 -6.025 26.704 1.00 92.75 228 LEU A O 1
ATOM 1767 N N . ARG A 1 229 ? -20.981 -6.960 27.414 1.00 93.25 229 ARG A N 1
ATOM 1768 C CA . ARG A 1 229 ? -21.161 -7.838 26.238 1.00 93.25 229 ARG A CA 1
ATOM 1769 C C . ARG A 1 229 ? -21.265 -7.027 24.945 1.00 93.25 229 ARG A C 1
ATOM 1771 O O . ARG A 1 229 ? -20.540 -7.301 23.994 1.00 93.25 229 ARG A O 1
ATOM 1778 N N . SER A 1 230 ? -22.090 -5.980 24.932 1.00 94.62 230 SER A N 1
ATOM 1779 C CA . SER A 1 230 ? -22.279 -5.103 23.768 1.00 94.62 230 SER A CA 1
ATOM 1780 C C . SER A 1 230 ? -20.982 -4.392 23.356 1.00 94.62 230 SER A C 1
ATOM 1782 O O . SER A 1 230 ? -20.663 -4.312 22.166 1.00 94.62 230 SER A O 1
ATOM 1784 N N . ARG A 1 231 ? -20.190 -3.921 24.333 1.00 94.44 231 ARG A N 1
ATOM 1785 C CA . ARG A 1 231 ? -18.848 -3.361 24.098 1.00 94.44 231 ARG A CA 1
ATOM 1786 C C . ARG A 1 231 ? -17.887 -4.412 23.553 1.00 94.44 231 ARG A C 1
ATOM 1788 O O . ARG A 1 231 ? -17.200 -4.139 22.574 1.00 94.44 231 ARG A O 1
ATOM 1795 N N . LEU A 1 232 ? -17.878 -5.622 24.112 1.00 94.38 232 LEU A N 1
ATOM 1796 C CA . LEU A 1 232 ? -17.042 -6.722 23.632 1.00 94.38 232 LEU A CA 1
ATOM 1797 C C . LEU A 1 232 ? -17.395 -7.135 22.191 1.00 94.38 232 LEU A C 1
ATOM 1799 O O . LEU A 1 232 ? -16.499 -7.384 21.385 1.00 94.38 232 LEU A O 1
ATOM 1803 N N . GLU A 1 233 ? -18.674 -7.160 21.817 1.00 94.69 233 GLU A N 1
ATOM 1804 C CA . GLU A 1 233 ? -19.091 -7.383 20.428 1.00 94.69 233 GLU A CA 1
ATOM 1805 C C . GLU A 1 233 ? -18.659 -6.244 19.491 1.00 94.69 233 GLU A C 1
ATOM 1807 O O . GLU A 1 233 ? -18.257 -6.482 18.351 1.00 94.69 233 GLU A O 1
ATOM 1812 N N . ALA A 1 234 ? -18.736 -4.988 19.942 1.00 94.25 234 ALA A N 1
ATOM 1813 C CA . ALA A 1 234 ? -18.258 -3.845 19.167 1.00 94.25 234 ALA A CA 1
ATOM 1814 C C . ALA A 1 234 ? -16.733 -3.906 18.960 1.00 94.25 234 ALA A C 1
ATOM 1816 O O . ALA A 1 234 ? -16.270 -3.835 17.821 1.00 94.25 234 ALA A O 1
ATOM 1817 N N . ALA A 1 235 ? -15.971 -4.138 20.030 1.00 93.25 235 ALA A N 1
ATOM 1818 C CA . ALA A 1 235 ? -14.518 -4.267 19.992 1.00 93.25 235 ALA A CA 1
ATOM 1819 C C . ALA A 1 235 ? -14.060 -5.482 19.168 1.00 93.25 235 ALA A C 1
ATOM 1821 O O . ALA A 1 235 ? -13.101 -5.384 18.406 1.00 93.25 235 ALA A O 1
ATOM 1822 N N . THR A 1 236 ? -14.753 -6.627 19.239 1.00 92.94 236 THR A N 1
ATOM 1823 C CA . THR A 1 236 ? -14.400 -7.802 18.417 1.00 92.94 236 THR A CA 1
ATOM 1824 C C . THR A 1 236 ? -14.701 -7.575 16.939 1.00 92.94 236 THR A C 1
ATOM 1826 O O . THR A 1 236 ? -13.876 -7.936 16.100 1.00 92.94 236 THR A O 1
ATOM 1829 N N . ARG A 1 237 ? -15.803 -6.891 16.592 1.00 94.62 237 ARG A N 1
ATOM 1830 C CA . ARG A 1 237 ? -16.041 -6.416 15.215 1.00 94.62 237 ARG A CA 1
ATOM 1831 C C . ARG A 1 237 ? -14.936 -5.462 14.747 1.00 94.62 237 ARG A C 1
ATOM 1833 O O . ARG A 1 237 ? -14.409 -5.660 13.655 1.00 94.62 237 ARG A O 1
ATOM 1840 N N . ALA A 1 238 ? -14.533 -4.493 15.570 1.00 92.88 238 ALA A N 1
ATOM 1841 C CA . ALA A 1 238 ? -13.447 -3.564 15.248 1.00 92.88 238 ALA A CA 1
ATOM 1842 C C . ALA A 1 238 ? -12.093 -4.276 15.062 1.00 92.88 238 ALA A C 1
ATOM 1844 O O . ALA A 1 238 ? -11.404 -4.034 14.074 1.00 92.88 238 ALA A O 1
ATOM 1845 N N . SER A 1 239 ? -11.746 -5.213 15.950 1.00 92.75 239 SER A N 1
ATOM 1846 C CA . SER A 1 239 ? -10.524 -6.022 15.863 1.00 92.75 239 SER A CA 1
ATOM 1847 C C . SER A 1 239 ? -10.506 -6.902 14.606 1.00 92.75 239 SER A C 1
ATOM 1849 O O . SER A 1 239 ? -9.486 -6.956 13.915 1.00 92.75 239 SER A O 1
ATOM 1851 N N . ASN A 1 240 ? -11.642 -7.502 14.232 1.00 93.81 240 ASN A N 1
ATOM 1852 C CA . ASN A 1 240 ? -11.774 -8.270 12.991 1.00 93.81 240 ASN A CA 1
ATOM 1853 C C . ASN A 1 240 ? -11.575 -7.383 11.751 1.00 93.81 240 ASN A C 1
ATOM 1855 O O . ASN A 1 240 ? -10.818 -7.756 10.858 1.00 93.81 240 ASN A O 1
ATOM 1859 N N . VAL A 1 241 ? -12.191 -6.195 11.707 1.00 94.69 241 VAL A N 1
ATOM 1860 C CA . VAL A 1 241 ? -12.021 -5.231 10.601 1.00 94.69 241 VAL A CA 1
ATOM 1861 C C . VAL A 1 241 ? -10.576 -4.728 10.511 1.00 94.69 241 VAL A C 1
ATOM 1863 O O . VAL A 1 241 ? -10.018 -4.662 9.417 1.00 94.69 241 VAL A O 1
ATOM 1866 N N . ALA A 1 242 ? -9.934 -4.425 11.642 1.00 91.88 242 ALA A N 1
ATOM 1867 C CA . ALA A 1 242 ? -8.530 -4.018 11.677 1.00 91.88 242 ALA A CA 1
ATOM 1868 C C . ALA A 1 242 ? -7.595 -5.141 11.188 1.00 91.88 242 ALA A C 1
ATOM 1870 O O . ALA A 1 242 ? -6.684 -4.889 10.402 1.00 91.88 242 ALA A O 1
ATOM 1871 N N . SER A 1 243 ? -7.868 -6.389 11.582 1.00 91.69 243 SER A N 1
ATOM 1872 C CA . SER A 1 243 ? -7.115 -7.574 11.147 1.00 91.69 243 SER A CA 1
ATOM 1873 C C . SER A 1 243 ? -7.290 -7.852 9.650 1.00 91.69 243 SER A C 1
ATOM 1875 O O . SER A 1 243 ? -6.313 -8.119 8.954 1.00 91.69 243 SER A O 1
ATOM 1877 N N . GLN A 1 244 ? -8.515 -7.724 9.128 1.00 94.56 244 GLN A N 1
ATOM 1878 C CA . GLN A 1 244 ? -8.798 -7.825 7.692 1.00 94.56 244 GLN A CA 1
ATOM 1879 C C . GLN A 1 244 ? -8.068 -6.736 6.902 1.00 94.56 244 GLN A C 1
ATOM 1881 O O . GLN A 1 244 ? -7.403 -7.042 5.918 1.00 94.56 244 GLN A O 1
ATOM 1886 N N . ARG A 1 245 ? -8.118 -5.477 7.362 1.00 94.31 245 ARG A N 1
ATOM 1887 C CA . ARG A 1 245 ? -7.397 -4.366 6.726 1.00 94.31 245 ARG A CA 1
ATOM 1888 C C . ARG A 1 245 ? -5.885 -4.591 6.720 1.00 94.31 245 ARG A C 1
ATOM 1890 O O . ARG A 1 245 ? -5.252 -4.319 5.705 1.00 94.31 245 ARG A O 1
ATOM 1897 N N . ALA A 1 246 ? -5.315 -5.096 7.815 1.00 93.38 246 ALA A N 1
ATOM 1898 C CA . ALA A 1 246 ? -3.905 -5.468 7.858 1.00 93.38 246 ALA A CA 1
ATOM 1899 C C . ALA A 1 246 ? -3.591 -6.564 6.823 1.00 93.38 246 ALA A C 1
ATOM 1901 O O . ALA A 1 246 ? -2.654 -6.395 6.054 1.00 93.38 246 ALA A O 1
ATOM 1902 N N . SER A 1 247 ? -4.413 -7.618 6.721 1.00 93.88 247 SER A N 1
ATOM 1903 C CA . SER A 1 247 ? -4.246 -8.676 5.709 1.00 93.88 247 SER A CA 1
ATOM 1904 C C . SER A 1 247 ? -4.276 -8.134 4.275 1.00 93.88 247 SER A C 1
ATOM 1906 O O . SER A 1 247 ? -3.373 -8.445 3.504 1.00 93.88 247 SER A O 1
ATOM 1908 N N . CYS A 1 248 ? -5.245 -7.280 3.926 1.00 94.62 248 CYS A N 1
ATOM 1909 C CA . CYS A 1 248 ? -5.309 -6.676 2.590 1.00 94.62 248 CYS A CA 1
ATOM 1910 C C . CYS A 1 248 ? -4.055 -5.839 2.282 1.00 94.62 248 CYS A C 1
ATOM 1912 O O . CYS A 1 248 ? -3.498 -5.940 1.195 1.00 94.62 248 CYS A O 1
ATOM 1914 N N . LEU A 1 249 ? -3.551 -5.073 3.257 1.00 93.88 249 LEU A N 1
ATOM 1915 C CA . LEU A 1 249 ? -2.307 -4.306 3.107 1.00 93.88 249 LEU A CA 1
ATOM 1916 C C . LEU A 1 249 ? -1.058 -5.206 3.000 1.00 93.88 249 LEU A C 1
ATOM 1918 O O . LEU A 1 249 ? -0.062 -4.800 2.402 1.00 93.88 249 LEU A O 1
ATOM 1922 N N . GLU A 1 250 ? -1.082 -6.431 3.539 1.00 94.50 250 GLU A N 1
ATOM 1923 C CA . GLU A 1 250 ? -0.030 -7.429 3.294 1.00 94.50 250 GLU A CA 1
ATOM 1924 C C . GLU A 1 250 ? -0.083 -7.999 1.876 1.00 94.50 250 GLU A C 1
ATOM 1926 O O . GLU A 1 250 ? 0.975 -8.276 1.303 1.00 94.50 250 GLU A O 1
ATOM 1931 N N . ASP A 1 251 ? -1.285 -8.178 1.323 1.00 94.25 251 ASP A N 1
ATOM 1932 C CA . ASP A 1 251 ? -1.499 -8.595 -0.063 1.00 94.25 251 ASP A CA 1
ATOM 1933 C C . ASP A 1 251 ? -1.014 -7.499 -1.029 1.00 94.25 251 ASP A C 1
ATOM 1935 O O . ASP A 1 251 ? -0.109 -7.760 -1.825 1.00 94.25 251 ASP A O 1
ATOM 1939 N N . GLU A 1 252 ? -1.475 -6.253 -0.857 1.00 93.00 252 GLU A N 1
ATOM 1940 C CA . GLU A 1 252 ? -1.010 -5.073 -1.609 1.00 93.00 252 GLU A CA 1
ATOM 1941 C C . GLU A 1 252 ? 0.518 -4.909 -1.536 1.00 93.00 252 GLU A C 1
ATOM 1943 O O . GLU A 1 252 ? 1.189 -4.715 -2.550 1.00 93.00 252 GLU A O 1
ATOM 1948 N N . LEU A 1 253 ? 1.119 -5.044 -0.346 1.00 94.06 253 LEU A N 1
ATOM 1949 C CA . LEU A 1 253 ? 2.573 -4.949 -0.196 1.00 94.06 253 LEU A CA 1
ATOM 1950 C C . LEU A 1 253 ? 3.315 -6.097 -0.903 1.00 94.06 253 LEU A C 1
ATOM 1952 O O . LEU A 1 253 ? 4.461 -5.916 -1.332 1.00 94.06 253 LEU A O 1
ATOM 1956 N N . ARG A 1 254 ? 2.718 -7.290 -1.002 1.00 94.44 254 ARG A N 1
ATOM 1957 C CA . ARG A 1 254 ? 3.291 -8.417 -1.755 1.00 94.44 254 ARG A CA 1
ATOM 1958 C C . ARG A 1 254 ? 3.204 -8.175 -3.262 1.00 94.44 254 ARG A C 1
ATOM 1960 O O . ARG A 1 254 ? 4.198 -8.428 -3.945 1.00 94.44 254 ARG A O 1
ATOM 1967 N N . GLU A 1 255 ? 2.102 -7.619 -3.754 1.00 94.25 255 GLU A N 1
ATOM 1968 C CA . GLU A 1 255 ? 1.937 -7.209 -5.155 1.00 94.25 255 GLU A CA 1
ATOM 1969 C C . GLU A 1 255 ? 2.923 -6.094 -5.529 1.00 94.25 255 GLU A C 1
ATOM 1971 O O . GLU A 1 255 ? 3.772 -6.302 -6.398 1.00 94.25 255 GLU A O 1
ATOM 1976 N N . ALA A 1 256 ? 2.963 -4.993 -4.773 1.00 93.00 256 ALA A N 1
ATOM 1977 C CA . ALA A 1 256 ? 3.908 -3.897 -4.994 1.00 93.00 256 ALA A CA 1
ATOM 1978 C C . ALA A 1 256 ? 5.382 -4.359 -4.941 1.00 93.00 256 ALA A C 1
ATOM 1980 O O . ALA A 1 256 ? 6.248 -3.818 -5.631 1.00 93.00 256 ALA A O 1
ATOM 1981 N N . LYS A 1 257 ? 5.722 -5.376 -4.128 1.00 93.38 257 LYS A N 1
ATOM 1982 C CA . LYS A 1 257 ? 7.074 -5.978 -4.131 1.00 93.38 257 LYS A CA 1
ATOM 1983 C C . LYS A 1 257 ? 7.345 -6.763 -5.416 1.00 93.38 257 LYS A C 1
ATOM 1985 O O . LYS A 1 257 ? 8.468 -6.722 -5.921 1.00 93.38 257 LYS A O 1
ATOM 1990 N N . ALA A 1 258 ? 6.355 -7.479 -5.945 1.00 94.19 258 ALA A N 1
ATOM 1991 C CA . ALA A 1 258 ? 6.477 -8.186 -7.216 1.00 94.19 258 ALA A CA 1
ATOM 1992 C C . ALA A 1 258 ? 6.635 -7.211 -8.398 1.00 94.19 258 ALA A C 1
ATOM 1994 O O . ALA A 1 258 ? 7.428 -7.486 -9.303 1.00 94.19 258 ALA A O 1
ATOM 1995 N N . GLU A 1 259 ? 5.960 -6.060 -8.350 1.00 93.38 259 GLU A N 1
ATOM 1996 C CA . GLU A 1 259 ? 6.090 -4.969 -9.323 1.00 93.38 259 GLU A CA 1
ATOM 1997 C C . GLU A 1 259 ? 7.477 -4.323 -9.291 1.00 93.38 259 GLU A C 1
ATOM 1999 O O . GLU A 1 259 ? 8.135 -4.285 -10.331 1.00 93.38 259 GLU A O 1
ATOM 2004 N N . VAL A 1 260 ? 7.994 -3.936 -8.115 1.00 93.75 260 VAL A N 1
ATOM 2005 C CA . VAL A 1 260 ? 9.385 -3.450 -7.962 1.00 93.75 260 VAL A CA 1
ATOM 2006 C C . VAL A 1 260 ? 10.387 -4.469 -8.520 1.00 93.75 260 VAL A C 1
ATOM 2008 O O . VAL A 1 260 ? 11.291 -4.111 -9.275 1.00 93.75 260 VAL A O 1
ATOM 2011 N N . LEU A 1 261 ? 10.208 -5.764 -8.231 1.00 93.56 261 LEU A N 1
ATOM 2012 C CA . LEU A 1 261 ? 11.056 -6.823 -8.791 1.00 93.56 261 LEU A CA 1
ATOM 2013 C C . LEU A 1 261 ? 10.916 -6.954 -10.318 1.00 93.56 261 LEU A C 1
ATOM 2015 O O . LEU A 1 261 ? 11.889 -7.298 -10.994 1.00 93.56 261 LEU A O 1
ATOM 2019 N N . HIS A 1 262 ? 9.736 -6.701 -10.889 1.00 93.88 262 HIS A N 1
ATOM 2020 C CA . HIS A 1 262 ? 9.548 -6.692 -12.339 1.00 93.88 262 HIS A CA 1
ATOM 2021 C C . HIS A 1 262 ? 10.196 -5.464 -12.987 1.00 93.88 262 HIS A C 1
ATOM 2023 O O . HIS A 1 262 ? 10.904 -5.622 -13.987 1.00 93.88 262 HIS A O 1
ATOM 2029 N N . ALA A 1 263 ? 10.008 -4.274 -12.421 1.00 92.06 263 ALA A N 1
ATOM 2030 C CA . ALA A 1 263 ? 10.626 -3.040 -12.888 1.00 92.06 263 ALA A CA 1
ATOM 2031 C C . ALA A 1 263 ? 12.160 -3.122 -12.792 1.00 92.06 263 ALA A C 1
ATOM 2033 O O . ALA A 1 263 ? 12.853 -2.822 -13.761 1.00 92.06 263 ALA A O 1
ATOM 2034 N N . GLY A 1 264 ? 12.700 -3.675 -11.700 1.00 92.88 264 GLY A N 1
ATOM 2035 C CA . GLY A 1 264 ? 14.131 -3.950 -11.548 1.00 92.88 264 GLY A CA 1
ATOM 2036 C C . GLY A 1 264 ? 14.680 -4.907 -12.616 1.00 92.88 264 GLY A C 1
ATOM 2037 O O . GLY A 1 264 ? 15.747 -4.659 -13.180 1.00 92.88 264 GLY A O 1
ATOM 2038 N N . ARG A 1 265 ? 13.929 -5.961 -12.981 1.00 94.31 265 ARG A N 1
ATOM 2039 C CA . ARG A 1 265 ? 14.278 -6.835 -14.122 1.00 94.31 265 ARG A CA 1
ATOM 2040 C C . ARG A 1 265 ? 14.214 -6.104 -15.468 1.00 94.31 265 ARG A C 1
ATOM 2042 O O . ARG A 1 265 ? 15.041 -6.384 -16.332 1.00 94.31 265 ARG A O 1
ATOM 2049 N N . ALA A 1 266 ? 13.264 -5.190 -15.662 1.00 91.94 266 ALA A N 1
ATOM 2050 C CA . ALA A 1 266 ? 13.168 -4.385 -16.881 1.00 91.94 266 ALA A CA 1
ATOM 2051 C C . ALA A 1 266 ? 14.346 -3.402 -17.001 1.00 91.94 266 ALA A C 1
ATOM 2053 O O . ALA A 1 266 ? 14.994 -3.353 -18.043 1.00 91.94 266 ALA A O 1
ATOM 2054 N N . LEU A 1 267 ? 14.707 -2.717 -15.912 1.00 92.56 267 LEU A N 1
ATOM 2055 C CA . LEU A 1 267 ? 15.891 -1.858 -15.837 1.00 92.56 267 LEU A CA 1
ATOM 2056 C C . LEU A 1 267 ? 17.193 -2.639 -16.084 1.00 92.56 267 LEU A C 1
ATOM 2058 O O . LEU A 1 267 ? 18.089 -2.144 -16.766 1.00 92.56 267 LEU A O 1
ATOM 2062 N N . ALA A 1 268 ? 17.306 -3.867 -15.569 1.00 93.19 268 ALA A N 1
ATOM 2063 C CA . ALA A 1 268 ? 18.455 -4.730 -15.845 1.00 93.19 268 ALA A CA 1
ATOM 2064 C C . ALA A 1 268 ? 18.574 -5.089 -17.339 1.00 93.19 268 ALA A C 1
ATOM 2066 O O . ALA A 1 268 ? 19.680 -5.073 -17.874 1.00 93.19 268 ALA A O 1
ATOM 2067 N N . ARG A 1 269 ? 17.450 -5.345 -18.028 1.00 92.88 269 ARG A N 1
ATOM 2068 C CA . ARG A 1 269 ? 17.429 -5.562 -19.487 1.00 92.88 269 ARG A CA 1
ATOM 2069 C C . ARG A 1 269 ? 17.817 -4.300 -20.257 1.00 92.88 269 ARG A C 1
ATOM 2071 O O . ARG A 1 269 ? 18.698 -4.379 -21.100 1.00 92.88 269 ARG A O 1
ATOM 2078 N N . ALA A 1 270 ? 17.256 -3.139 -19.911 1.00 89.56 270 ALA A N 1
ATOM 2079 C CA . ALA A 1 270 ? 17.602 -1.865 -20.553 1.00 89.56 270 ALA A CA 1
ATOM 2080 C C . ALA A 1 270 ? 19.107 -1.541 -20.436 1.00 89.56 270 ALA A C 1
ATOM 2082 O O . ALA A 1 270 ? 19.728 -1.091 -21.398 1.00 89.56 270 ALA A O 1
ATOM 2083 N N . LYS A 1 271 ? 19.722 -1.843 -19.283 1.00 91.81 271 LYS A N 1
ATOM 2084 C CA . LYS A 1 271 ? 21.181 -1.760 -19.090 1.00 91.81 271 LYS A CA 1
ATOM 2085 C C . LYS A 1 271 ? 21.950 -2.715 -19.998 1.00 91.81 271 LYS A C 1
ATOM 2087 O O . LYS A 1 271 ? 22.875 -2.281 -20.671 1.00 91.81 271 LYS A O 1
ATOM 2092 N N . GLN A 1 272 ? 21.550 -3.986 -20.053 1.00 92.38 272 GLN A N 1
ATOM 2093 C CA . GLN A 1 272 ? 22.176 -4.985 -20.929 1.00 92.38 272 GLN A CA 1
ATOM 2094 C C . GLN A 1 272 ? 22.069 -4.604 -22.412 1.00 92.38 272 GLN A C 1
ATOM 2096 O O . GLN A 1 272 ? 23.027 -4.785 -23.157 1.00 92.38 272 GLN A O 1
ATOM 2101 N N . GLU A 1 273 ? 20.935 -4.044 -22.839 1.00 89.94 273 GLU A N 1
ATOM 2102 C CA . GLU A 1 273 ? 20.730 -3.542 -24.200 1.00 89.94 273 GLU A CA 1
ATOM 2103 C C . GLU A 1 273 ? 21.645 -2.346 -24.507 1.00 89.94 273 GLU A C 1
ATOM 2105 O O . GLU A 1 273 ? 22.292 -2.338 -25.556 1.00 89.94 273 GLU A O 1
ATOM 2110 N N . ARG A 1 274 ? 21.783 -1.380 -23.583 1.00 88.88 274 ARG A N 1
ATOM 2111 C CA . ARG A 1 274 ? 22.749 -0.272 -23.714 1.00 88.88 274 ARG A CA 1
ATOM 2112 C C . ARG A 1 274 ? 24.190 -0.785 -23.788 1.00 88.88 274 ARG A C 1
ATOM 2114 O O . ARG A 1 274 ? 24.913 -0.424 -24.712 1.00 88.88 274 ARG A O 1
ATOM 2121 N N . ASP A 1 275 ? 24.594 -1.659 -22.868 1.00 90.44 275 ASP A N 1
ATOM 2122 C CA . ASP A 1 275 ? 25.955 -2.208 -22.815 1.00 90.44 275 ASP A CA 1
ATOM 2123 C C . ASP A 1 275 ? 26.289 -3.021 -24.082 1.00 90.44 275 ASP A C 1
ATOM 2125 O O . ASP A 1 275 ? 27.410 -2.956 -24.592 1.00 90.44 275 ASP A O 1
ATOM 2129 N N . ALA A 1 276 ? 25.312 -3.745 -24.640 1.00 90.25 276 ALA A N 1
ATOM 2130 C CA . ALA A 1 276 ? 25.452 -4.444 -25.916 1.00 90.25 276 ALA A CA 1
ATOM 2131 C C . ALA A 1 276 ? 25.578 -3.472 -27.104 1.00 90.25 276 ALA A C 1
ATOM 2133 O O . ALA A 1 276 ? 26.391 -3.706 -28.000 1.00 90.25 276 ALA A O 1
ATOM 2134 N N . LEU A 1 277 ? 24.825 -2.365 -27.117 1.00 88.00 277 LEU A N 1
ATOM 2135 C CA . LEU A 1 277 ? 24.974 -1.307 -28.123 1.00 88.00 277 LEU A CA 1
ATOM 2136 C C . LEU A 1 277 ? 26.356 -0.637 -28.037 1.00 88.00 277 LEU A C 1
ATOM 2138 O O . LEU A 1 277 ? 27.004 -0.477 -29.070 1.00 88.00 277 LEU A O 1
ATOM 2142 N N . GLU A 1 278 ? 26.856 -0.332 -26.835 1.00 88.12 278 GLU A N 1
ATOM 2143 C CA . GLU A 1 278 ? 28.219 0.183 -26.627 1.00 88.12 278 GLU A CA 1
ATOM 2144 C C . GLU A 1 278 ? 29.297 -0.789 -27.131 1.00 88.12 278 GLU A C 1
ATOM 2146 O O . GLU A 1 278 ? 30.267 -0.374 -27.771 1.00 88.12 278 GLU A O 1
ATOM 2151 N N . GLN A 1 279 ? 29.153 -2.089 -26.852 1.00 90.31 279 GLN A N 1
ATOM 2152 C CA . GLN A 1 279 ? 30.090 -3.109 -27.330 1.00 90.31 279 GLN A CA 1
ATOM 2153 C C . GLN A 1 279 ? 30.067 -3.224 -28.857 1.00 90.31 279 GLN A C 1
ATOM 2155 O O . GLN A 1 279 ? 31.131 -3.226 -29.479 1.00 90.31 279 GLN A O 1
ATOM 2160 N N . ASN A 1 280 ? 28.879 -3.238 -29.468 1.00 89.69 280 ASN A N 1
ATOM 2161 C CA . ASN A 1 280 ? 28.731 -3.236 -30.923 1.00 89.69 280 ASN A CA 1
ATOM 2162 C C . ASN A 1 280 ? 29.379 -1.989 -31.548 1.00 89.69 280 ASN A C 1
ATOM 2164 O O . ASN A 1 280 ? 30.170 -2.127 -32.477 1.00 89.69 280 ASN A O 1
ATOM 2168 N N . LEU A 1 281 ? 29.154 -0.796 -30.983 1.00 84.94 281 LEU A N 1
ATOM 2169 C CA . LEU A 1 281 ? 29.802 0.445 -31.424 1.00 84.94 281 LEU A CA 1
ATOM 2170 C C . LEU A 1 281 ? 31.335 0.354 -31.360 1.00 84.94 281 LEU A C 1
ATOM 2172 O O . LEU A 1 281 ? 32.012 0.742 -32.313 1.00 84.94 281 LEU A O 1
ATOM 2176 N N . ARG A 1 282 ? 31.904 -0.196 -30.276 1.00 87.50 282 ARG A N 1
ATOM 2177 C CA . ARG A 1 282 ? 33.361 -0.405 -30.150 1.00 87.50 282 ARG A CA 1
ATOM 2178 C C . ARG A 1 282 ? 33.894 -1.373 -31.213 1.00 87.50 282 ARG A C 1
ATOM 2180 O O . ARG A 1 282 ? 34.917 -1.076 -31.827 1.00 87.50 282 ARG A O 1
ATOM 2187 N N . MET A 1 283 ? 33.195 -2.482 -31.461 1.00 89.88 283 MET A N 1
ATOM 2188 C CA . MET A 1 283 ? 33.575 -3.475 -32.475 1.00 89.88 283 MET A CA 1
ATOM 2189 C C . MET A 1 283 ? 33.493 -2.916 -33.901 1.00 89.88 283 MET A C 1
ATOM 2191 O O . MET A 1 283 ? 34.404 -3.123 -34.701 1.00 89.88 283 MET A O 1
ATOM 2195 N N . GLU A 1 284 ? 32.442 -2.163 -34.224 1.00 86.69 284 GLU A N 1
ATOM 2196 C CA . GLU A 1 284 ? 32.288 -1.532 -35.537 1.00 86.69 284 GLU A CA 1
ATOM 2197 C C . GLU A 1 284 ? 33.331 -0.434 -35.775 1.00 86.69 284 GLU A C 1
ATOM 2199 O O . GLU A 1 284 ? 33.873 -0.340 -36.875 1.00 86.69 284 GLU A O 1
ATOM 2204 N N . LEU A 1 285 ? 33.666 0.368 -34.756 1.00 84.75 285 LEU A N 1
ATOM 2205 C CA . LEU A 1 285 ? 34.738 1.364 -34.847 1.00 84.75 285 LEU A CA 1
ATOM 2206 C C . LEU A 1 285 ? 36.118 0.715 -35.030 1.00 84.75 285 LEU A C 1
ATOM 2208 O O . LEU A 1 285 ? 36.940 1.252 -35.773 1.00 84.75 285 LEU A O 1
ATOM 2212 N N . ALA A 1 286 ? 36.378 -0.431 -34.393 1.00 87.31 286 ALA A N 1
ATOM 2213 C CA . ALA A 1 286 ? 37.598 -1.207 -34.618 1.00 87.31 286 ALA A CA 1
ATOM 2214 C C . ALA A 1 286 ? 37.653 -1.753 -36.056 1.00 87.31 286 ALA A C 1
ATOM 2216 O O . ALA A 1 286 ? 38.604 -1.471 -36.781 1.00 87.31 286 ALA A O 1
ATOM 2217 N N . SER A 1 287 ? 36.585 -2.417 -36.511 1.00 86.75 287 SER A N 1
ATOM 2218 C CA . SER A 1 287 ? 36.483 -2.960 -37.873 1.00 86.75 287 SER A CA 1
ATOM 2219 C C . SER A 1 287 ? 36.600 -1.879 -38.959 1.00 86.75 287 SER A C 1
ATOM 2221 O O . SER A 1 287 ? 37.257 -2.092 -39.978 1.00 86.75 287 SER A O 1
ATOM 2223 N N . GLN A 1 288 ? 36.033 -0.686 -38.741 1.00 83.25 288 GLN A N 1
ATOM 2224 C CA . GLN A 1 288 ? 36.209 0.443 -39.659 1.00 83.25 288 GLN A CA 1
ATOM 2225 C C . GLN A 1 288 ? 37.664 0.923 -39.716 1.00 83.25 288 GLN A C 1
ATOM 2227 O O . GLN A 1 288 ? 38.157 1.191 -40.809 1.00 83.25 288 GLN A O 1
ATOM 2232 N N . ARG A 1 289 ? 38.366 1.010 -38.576 1.00 84.19 289 ARG A N 1
ATOM 2233 C CA . ARG A 1 289 ? 39.793 1.381 -38.541 1.00 84.19 289 ARG A CA 1
ATOM 2234 C C . ARG A 1 289 ? 40.648 0.374 -39.306 1.00 84.19 289 ARG A C 1
ATOM 2236 O O . ARG A 1 289 ? 41.406 0.791 -40.175 1.00 84.19 289 ARG A O 1
ATOM 2243 N N . GLU A 1 290 ? 40.455 -0.921 -39.062 1.00 89.31 290 GLU A N 1
ATOM 2244 C CA . GLU A 1 290 ? 41.136 -1.993 -39.802 1.00 89.31 290 GLU A CA 1
ATOM 2245 C C . GLU A 1 290 ? 40.861 -1.903 -41.312 1.00 89.31 290 GLU A C 1
ATOM 2247 O O . GLU A 1 290 ? 41.782 -2.012 -42.119 1.00 89.31 290 GLU A O 1
ATOM 2252 N N . GLY A 1 291 ? 39.611 -1.637 -41.710 1.00 86.25 291 GLY A N 1
ATOM 2253 C CA . GLY A 1 291 ? 39.239 -1.437 -43.113 1.00 86.25 291 GLY A CA 1
ATOM 2254 C C . GLY A 1 291 ? 39.931 -0.230 -43.762 1.00 86.25 291 GLY A C 1
ATOM 2255 O O . GLY A 1 291 ? 40.423 -0.339 -44.885 1.00 86.25 291 GLY A O 1
ATOM 2256 N N . PHE A 1 292 ? 40.027 0.902 -43.055 1.00 81.31 292 PHE A N 1
ATOM 2257 C CA . PHE A 1 292 ? 40.757 2.082 -43.535 1.00 81.31 292 PHE A CA 1
ATOM 2258 C C . PHE A 1 292 ? 42.270 1.845 -43.627 1.00 81.31 292 PHE A C 1
ATOM 2260 O O . PHE A 1 292 ? 42.905 2.332 -44.562 1.00 81.31 292 PHE A O 1
ATOM 2267 N N . GLU A 1 293 ? 42.856 1.095 -42.692 1.00 88.81 293 GLU A N 1
ATOM 2268 C CA . GLU A 1 293 ? 44.273 0.718 -42.741 1.00 88.81 293 GLU A CA 1
ATOM 2269 C C . GLU A 1 293 ? 44.558 -0.207 -43.931 1.00 88.81 293 GLU A C 1
ATOM 2271 O O . GLU A 1 293 ? 45.479 0.062 -44.701 1.00 88.81 293 GLU A O 1
ATOM 2276 N N . GLN A 1 294 ? 43.708 -1.209 -44.174 1.00 90.38 294 GLN A N 1
ATOM 2277 C CA . GLN A 1 294 ? 43.800 -2.078 -45.353 1.00 90.38 294 GLN A CA 1
ATOM 2278 C C . GLN A 1 294 ? 43.654 -1.301 -46.674 1.00 90.38 294 GLN A C 1
ATOM 2280 O O . GLN A 1 294 ? 44.426 -1.530 -47.607 1.00 90.38 294 GLN A O 1
ATOM 2285 N N . GLU A 1 295 ? 42.701 -0.363 -46.768 1.00 87.38 295 GLU A N 1
ATOM 2286 C CA . GLU A 1 295 ? 42.503 0.478 -47.960 1.00 87.38 295 GLU A CA 1
ATOM 2287 C C . GLU A 1 295 ? 43.714 1.402 -48.204 1.00 87.38 295 GLU A C 1
ATOM 2289 O O . GLU A 1 295 ? 44.201 1.509 -49.335 1.00 87.38 295 GLU A O 1
ATOM 2294 N N . ARG A 1 296 ? 44.270 2.002 -47.141 1.00 88.06 296 ARG A N 1
ATOM 2295 C CA . ARG A 1 296 ? 45.485 2.833 -47.195 1.00 88.06 296 ARG A CA 1
ATOM 2296 C C . ARG A 1 296 ? 46.708 2.032 -47.645 1.00 88.06 296 ARG A C 1
ATOM 2298 O O . ARG A 1 296 ? 47.461 2.492 -48.504 1.00 88.06 296 ARG A O 1
ATOM 2305 N N . ASP A 1 297 ? 46.909 0.844 -47.091 1.00 91.12 297 ASP A N 1
ATOM 2306 C CA . ASP A 1 297 ? 48.085 0.024 -47.379 1.00 91.12 297 ASP A CA 1
ATOM 2307 C C . ASP A 1 297 ? 48.006 -0.572 -48.800 1.00 91.12 297 ASP A C 1
ATOM 2309 O O . ASP A 1 297 ? 49.005 -0.596 -49.528 1.00 91.12 297 ASP A O 1
ATOM 2313 N N . ALA A 1 298 ? 46.804 -0.937 -49.266 1.00 91.50 298 ALA A N 1
ATOM 2314 C CA . ALA A 1 298 ? 46.550 -1.293 -50.664 1.00 91.50 298 ALA A CA 1
ATOM 2315 C C . ALA A 1 298 ? 46.813 -0.111 -51.621 1.00 91.50 298 ALA A C 1
ATOM 2317 O O . ALA A 1 298 ? 47.454 -0.286 -52.664 1.00 91.50 298 ALA A O 1
ATOM 2318 N N . TYR A 1 299 ? 46.388 1.105 -51.260 1.00 87.88 299 TYR A N 1
ATOM 2319 C CA . TYR A 1 299 ? 46.693 2.314 -52.027 1.00 87.88 299 TYR A CA 1
ATOM 2320 C C . TYR A 1 299 ? 48.205 2.572 -52.113 1.00 87.88 299 TYR A C 1
ATOM 2322 O O . TYR A 1 299 ? 48.729 2.748 -53.214 1.00 87.88 299 TYR A O 1
ATOM 2330 N N . HIS A 1 300 ? 48.933 2.525 -50.992 1.00 90.56 300 HIS A N 1
ATOM 2331 C CA . HIS A 1 300 ? 50.389 2.688 -50.996 1.00 90.56 300 HIS A CA 1
ATOM 2332 C C . HIS A 1 300 ? 51.081 1.635 -51.866 1.00 90.56 300 HIS A C 1
ATOM 2334 O O . HIS A 1 300 ? 51.896 2.001 -52.711 1.00 90.56 300 HIS A O 1
ATOM 2340 N N . LYS A 1 301 ? 50.682 0.362 -51.763 1.00 92.88 301 LYS A N 1
ATOM 2341 C CA . LYS A 1 301 ? 51.210 -0.707 -52.619 1.00 92.88 301 LYS A CA 1
ATOM 2342 C C . LYS A 1 301 ? 50.974 -0.434 -54.107 1.00 92.88 301 LYS A C 1
ATOM 2344 O O . LYS A 1 301 ? 51.916 -0.498 -54.888 1.00 92.88 301 LYS A O 1
ATOM 2349 N N . THR A 1 302 ? 49.749 -0.087 -54.512 1.00 91.31 302 THR A N 1
ATOM 2350 C CA . THR A 1 302 ? 49.448 0.196 -55.931 1.00 91.31 302 THR A CA 1
ATOM 2351 C C . THR A 1 302 ? 50.174 1.436 -56.464 1.00 91.31 302 THR A C 1
ATOM 2353 O O . THR A 1 302 ? 50.648 1.416 -57.602 1.00 91.31 302 THR A O 1
ATOM 2356 N N . ARG A 1 303 ? 50.322 2.489 -55.648 1.00 90.94 303 ARG A N 1
ATOM 2357 C CA . ARG A 1 303 ? 51.120 3.683 -55.968 1.00 90.94 303 ARG A CA 1
ATOM 2358 C C . ARG A 1 303 ? 52.594 3.331 -56.166 1.00 90.94 303 ARG A C 1
ATOM 2360 O O . ARG A 1 303 ? 53.203 3.773 -57.138 1.00 90.94 303 ARG A O 1
ATOM 2367 N N . ASP A 1 304 ? 53.161 2.540 -55.263 1.00 90.12 304 ASP A N 1
ATOM 2368 C CA . ASP A 1 304 ? 54.585 2.208 -55.274 1.00 90.12 304 ASP A CA 1
ATOM 2369 C C . ASP A 1 304 ? 54.912 1.210 -56.402 1.00 90.12 304 ASP A C 1
ATOM 2371 O O . ASP A 1 304 ? 55.913 1.383 -57.099 1.00 90.12 304 ASP A O 1
ATOM 2375 N N . ASP A 1 305 ? 54.007 0.265 -56.694 1.00 91.38 305 ASP A N 1
ATOM 2376 C CA . ASP A 1 305 ? 54.043 -0.592 -57.888 1.00 91.38 305 ASP A CA 1
ATOM 2377 C C . ASP A 1 305 ? 53.974 0.228 -59.190 1.00 91.38 305 ASP A C 1
ATOM 2379 O O . ASP A 1 305 ? 54.678 -0.075 -60.157 1.00 91.38 305 ASP A O 1
ATOM 2383 N N . ALA A 1 306 ? 53.128 1.264 -59.249 1.00 87.81 306 ALA A N 1
ATOM 2384 C CA . ALA A 1 306 ? 53.032 2.149 -60.410 1.00 87.81 306 ALA A CA 1
ATOM 2385 C C . ALA A 1 306 ? 54.326 2.958 -60.600 1.00 87.81 306 ALA A C 1
ATOM 2387 O O . ALA A 1 306 ? 54.901 2.943 -61.691 1.00 87.81 306 ALA A O 1
ATOM 2388 N N . ALA A 1 307 ? 54.846 3.565 -59.530 1.00 86.44 307 ALA A N 1
ATOM 2389 C CA . ALA A 1 307 ? 56.114 4.291 -59.549 1.00 86.44 307 ALA A CA 1
ATOM 2390 C C . ALA A 1 307 ? 57.301 3.383 -59.929 1.00 86.44 307 ALA A C 1
ATOM 2392 O O . ALA A 1 307 ? 58.194 3.803 -60.667 1.00 86.44 307 ALA A O 1
ATOM 2393 N N . ALA A 1 308 ? 57.312 2.122 -59.486 1.00 88.94 308 ALA A N 1
ATOM 2394 C CA . ALA A 1 308 ? 58.312 1.138 -59.898 1.00 88.94 308 ALA A CA 1
ATOM 2395 C C . ALA A 1 308 ? 58.227 0.825 -61.403 1.00 88.94 308 ALA A C 1
ATOM 2397 O O . ALA A 1 308 ? 59.250 0.825 -62.090 1.00 88.94 308 ALA A O 1
ATOM 2398 N N . ARG A 1 309 ? 57.016 0.632 -61.948 1.00 90.56 309 ARG A N 1
ATOM 2399 C CA . ARG A 1 309 ? 56.797 0.426 -63.395 1.00 90.56 309 ARG A CA 1
ATOM 2400 C C . ARG A 1 309 ? 57.207 1.644 -64.223 1.00 90.56 309 ARG A C 1
ATOM 2402 O O . ARG A 1 309 ? 57.759 1.471 -65.307 1.00 90.56 309 ARG A O 1
ATOM 2409 N N . GLU A 1 310 ? 56.972 2.861 -63.738 1.00 85.81 310 GLU A N 1
ATOM 2410 C CA . GLU A 1 310 ? 57.427 4.084 -64.409 1.00 85.81 310 GLU A CA 1
ATOM 2411 C C . GLU A 1 310 ? 58.950 4.216 -64.404 1.00 85.81 310 GLU A C 1
ATOM 2413 O O . GLU A 1 310 ? 59.529 4.497 -65.452 1.00 85.81 310 GLU A O 1
ATOM 2418 N N . ARG A 1 311 ? 59.620 3.922 -63.280 1.00 87.12 311 ARG A N 1
ATOM 2419 C CA . ARG A 1 311 ? 61.092 3.872 -63.213 1.00 87.12 311 ARG A CA 1
ATOM 2420 C C . ARG A 1 311 ? 61.670 2.849 -64.194 1.00 87.12 311 ARG A C 1
ATOM 2422 O O . ARG A 1 311 ? 62.631 3.164 -64.890 1.00 87.12 311 ARG A O 1
ATOM 2429 N N . LEU A 1 312 ? 61.069 1.660 -64.301 1.00 90.56 312 LEU A N 1
ATOM 2430 C CA . LEU A 1 312 ? 61.472 0.643 -65.283 1.00 90.56 312 LEU A CA 1
ATOM 2431 C C . LEU A 1 312 ? 61.308 1.150 -66.724 1.00 90.56 312 LEU A C 1
ATOM 2433 O O . LEU A 1 312 ? 62.275 1.138 -67.482 1.00 90.56 312 LEU A O 1
ATOM 2437 N N . ARG A 1 313 ? 60.134 1.689 -67.082 1.00 87.69 313 ARG A N 1
ATOM 2438 C CA . ARG A 1 313 ? 59.876 2.276 -68.413 1.00 87.69 313 ARG A CA 1
ATOM 2439 C C . ARG A 1 313 ? 60.825 3.430 -68.744 1.00 87.69 313 ARG A C 1
ATOM 2441 O O . ARG A 1 313 ? 61.264 3.549 -69.885 1.00 87.69 313 ARG A O 1
ATOM 2448 N N . HIS A 1 314 ? 61.143 4.276 -67.765 1.00 84.25 314 HIS A N 1
ATOM 2449 C CA . HIS A 1 314 ? 62.093 5.372 -67.933 1.00 84.25 314 HIS A CA 1
ATOM 2450 C C . HIS A 1 314 ? 63.511 4.845 -68.182 1.00 84.25 314 HIS A C 1
ATOM 2452 O O . HIS A 1 314 ? 64.160 5.287 -69.126 1.00 84.25 314 HIS A O 1
ATOM 2458 N N . ASN A 1 315 ? 63.965 3.857 -67.407 1.00 89.19 315 ASN A N 1
ATOM 2459 C CA . ASN A 1 315 ? 65.269 3.221 -67.603 1.00 89.19 315 ASN A CA 1
ATOM 2460 C C . ASN A 1 315 ? 65.370 2.534 -68.977 1.00 89.19 315 ASN A C 1
ATOM 2462 O O . ASN A 1 315 ? 66.364 2.719 -69.676 1.00 89.19 315 ASN A O 1
ATOM 2466 N N . GLU A 1 316 ? 64.331 1.808 -69.405 1.00 89.81 316 GLU A N 1
ATOM 2467 C CA . GLU A 1 316 ? 64.257 1.225 -70.751 1.00 89.81 316 GLU A CA 1
ATOM 2468 C C . GLU A 1 316 ? 64.345 2.292 -71.851 1.00 89.81 316 GLU A C 1
ATOM 2470 O O . GLU A 1 316 ? 65.066 2.108 -72.831 1.00 89.81 316 GLU A O 1
ATOM 2475 N N . LEU A 1 317 ? 63.628 3.412 -71.703 1.00 87.19 317 LEU A N 1
ATOM 2476 C CA . LEU A 1 317 ? 63.668 4.518 -72.661 1.00 87.19 317 LEU A CA 1
ATOM 2477 C C . LEU A 1 317 ? 65.055 5.174 -72.707 1.00 87.19 317 LEU A C 1
ATOM 2479 O O . LEU A 1 317 ? 65.568 5.437 -73.792 1.00 87.19 317 LEU A O 1
ATOM 2483 N N . VAL A 1 318 ? 65.680 5.404 -71.550 1.00 86.44 318 VAL A N 1
ATOM 2484 C CA . VAL A 1 318 ? 67.037 5.959 -71.454 1.00 86.44 318 VAL A CA 1
ATOM 2485 C C . VAL A 1 318 ? 68.055 5.031 -72.117 1.00 86.44 318 VAL A C 1
ATOM 2487 O O . VAL A 1 318 ? 68.913 5.520 -72.850 1.00 86.44 318 VAL A O 1
ATOM 2490 N N . GLU A 1 319 ? 67.955 3.712 -71.937 1.00 88.06 319 GLU A N 1
ATOM 2491 C CA . GLU A 1 319 ? 68.849 2.770 -72.621 1.00 88.06 319 GLU A CA 1
ATOM 2492 C C . GLU A 1 319 ? 68.618 2.712 -74.134 1.00 88.06 319 GLU A C 1
ATOM 2494 O O . GLU A 1 319 ? 69.599 2.726 -74.879 1.00 88.06 319 GLU A O 1
ATOM 2499 N N . ARG A 1 320 ? 67.363 2.763 -74.610 1.00 86.44 320 ARG A N 1
ATOM 2500 C CA . ARG A 1 320 ? 67.061 2.869 -76.054 1.00 86.44 320 ARG A CA 1
ATOM 2501 C C . ARG A 1 320 ? 67.639 4.148 -76.665 1.00 86.44 320 ARG A C 1
ATOM 2503 O O . ARG A 1 320 ? 68.329 4.084 -77.677 1.00 86.44 320 ARG A O 1
ATOM 2510 N N . LEU A 1 321 ? 67.463 5.296 -76.009 1.00 81.06 321 LEU A N 1
ATOM 2511 C CA . LEU A 1 321 ? 68.060 6.563 -76.450 1.00 81.06 321 LEU A CA 1
ATOM 2512 C C . LEU A 1 321 ? 69.599 6.526 -76.394 1.00 81.06 321 LEU A C 1
ATOM 2514 O O . LEU A 1 321 ? 70.268 7.114 -77.243 1.00 81.06 321 LEU A O 1
ATOM 2518 N N . ARG A 1 322 ? 70.192 5.804 -75.431 1.00 85.56 322 ARG A N 1
ATOM 2519 C CA . ARG A 1 322 ? 71.646 5.575 -75.360 1.00 85.56 322 ARG A CA 1
ATOM 2520 C C . ARG A 1 322 ? 72.154 4.642 -76.459 1.00 85.56 322 ARG A C 1
ATOM 2522 O O . ARG A 1 322 ? 73.301 4.824 -76.868 1.00 85.56 322 ARG A O 1
ATOM 2529 N N . SER A 1 323 ? 71.394 3.638 -76.904 1.00 84.56 323 SER A N 1
ATOM 2530 C CA . SER A 1 323 ? 71.762 2.818 -78.070 1.00 84.56 323 SER A CA 1
ATOM 2531 C C . SER A 1 323 ? 71.595 3.605 -79.366 1.00 84.56 323 SER A C 1
ATOM 2533 O O . SER A 1 323 ? 72.564 3.726 -80.103 1.00 84.56 323 SER A O 1
ATOM 2535 N N . GLU A 1 324 ? 70.465 4.285 -79.570 1.00 84.06 324 GLU A N 1
ATOM 2536 C CA . GLU A 1 324 ? 70.240 5.144 -80.742 1.00 84.06 324 GLU A CA 1
ATOM 2537 C C . GLU A 1 324 ? 71.324 6.229 -80.866 1.00 84.06 324 GLU A C 1
ATOM 2539 O O . GLU A 1 324 ? 71.874 6.444 -81.942 1.00 84.06 324 GLU A O 1
ATOM 2544 N N . ALA A 1 325 ? 71.729 6.864 -79.760 1.00 77.88 325 ALA A N 1
ATOM 2545 C CA . ALA A 1 325 ? 72.830 7.828 -79.763 1.00 77.88 325 ALA A CA 1
ATOM 2546 C C . ALA A 1 325 ? 74.208 7.195 -80.056 1.00 77.88 325 ALA A C 1
ATOM 2548 O O . ALA A 1 325 ? 75.089 7.881 -80.578 1.00 77.88 325 ALA A O 1
ATOM 2549 N N . ARG A 1 326 ? 74.427 5.913 -79.729 1.00 82.69 326 ARG A N 1
ATOM 2550 C CA . ARG A 1 326 ? 75.636 5.164 -80.127 1.00 82.69 326 ARG A CA 1
ATOM 2551 C C . ARG A 1 326 ? 75.601 4.850 -81.624 1.00 82.69 326 ARG A C 1
ATOM 2553 O O . ARG A 1 326 ? 76.578 5.140 -82.313 1.00 82.69 326 ARG A O 1
ATOM 2560 N N . ASP A 1 327 ? 74.471 4.368 -82.125 1.00 83.88 327 ASP A N 1
ATOM 2561 C CA . ASP A 1 327 ? 74.273 4.008 -83.531 1.00 83.88 327 ASP A CA 1
ATOM 2562 C C . ASP A 1 327 ? 74.366 5.238 -84.443 1.00 83.88 327 ASP A C 1
ATOM 2564 O O . ASP A 1 327 ? 75.067 5.211 -85.453 1.00 83.88 327 ASP A O 1
ATOM 2568 N N . LEU A 1 328 ? 73.768 6.368 -84.046 1.00 78.31 328 LEU A N 1
ATOM 2569 C CA . LEU A 1 328 ? 73.885 7.646 -84.753 1.00 78.31 328 LEU A CA 1
ATOM 2570 C C . LEU A 1 328 ? 75.322 8.184 -84.760 1.00 78.31 328 LEU A C 1
ATOM 2572 O O . LEU A 1 328 ? 75.760 8.721 -85.776 1.00 78.31 328 LEU A O 1
ATOM 2576 N N . ARG A 1 329 ? 76.092 8.016 -83.673 1.00 80.94 329 ARG A N 1
ATOM 2577 C CA . ARG A 1 329 ? 77.523 8.379 -83.649 1.00 80.94 329 ARG A CA 1
ATOM 2578 C C . ARG A 1 329 ? 78.350 7.484 -84.572 1.00 80.94 329 ARG A C 1
ATOM 2580 O O . ARG A 1 329 ? 79.207 8.000 -85.286 1.00 80.94 329 ARG A O 1
ATOM 2587 N N . ALA A 1 330 ? 78.080 6.179 -84.604 1.00 79.25 330 ALA A N 1
ATOM 2588 C CA . ALA A 1 330 ? 78.734 5.250 -85.526 1.00 79.25 330 ALA A CA 1
ATOM 2589 C C . ALA A 1 330 ? 78.379 5.561 -86.993 1.00 79.25 330 ALA A C 1
ATOM 2591 O O . ALA A 1 330 ? 79.262 5.624 -87.853 1.00 79.25 330 ALA A O 1
ATOM 2592 N N . ALA A 1 331 ? 77.106 5.852 -87.275 1.00 77.06 331 ALA A N 1
ATOM 2593 C CA . ALA A 1 331 ? 76.641 6.284 -88.587 1.00 77.06 331 ALA A CA 1
ATOM 2594 C C . ALA A 1 331 ? 77.312 7.600 -89.013 1.00 77.06 331 ALA A C 1
ATOM 2596 O O . ALA A 1 331 ? 77.866 7.661 -90.111 1.00 77.06 331 ALA A O 1
ATOM 2597 N N . ALA A 1 332 ? 77.355 8.609 -88.137 1.00 75.06 332 ALA A N 1
ATOM 2598 C CA . ALA A 1 332 ? 78.023 9.886 -88.387 1.00 75.06 332 ALA A CA 1
ATOM 2599 C C . ALA A 1 332 ? 79.533 9.723 -88.629 1.00 75.06 332 ALA A C 1
ATOM 2601 O O . ALA A 1 332 ? 80.056 10.313 -89.571 1.00 75.06 332 ALA A O 1
ATOM 2602 N N . ALA A 1 333 ? 80.224 8.871 -87.863 1.00 75.19 333 ALA A N 1
ATOM 2603 C CA . ALA A 1 333 ? 81.628 8.541 -88.110 1.00 75.19 333 ALA A CA 1
ATOM 2604 C C . ALA A 1 333 ? 81.821 7.883 -89.490 1.00 75.19 333 ALA A C 1
ATOM 2606 O O . ALA A 1 333 ? 82.678 8.305 -90.264 1.00 75.19 333 ALA A O 1
ATOM 2607 N N . SER A 1 334 ? 80.965 6.922 -89.857 1.00 76.50 334 SER A N 1
ATOM 2608 C CA . SER A 1 334 ? 81.002 6.280 -91.182 1.00 76.50 334 SER A CA 1
ATOM 2609 C C . SER A 1 334 ? 80.651 7.231 -92.339 1.00 76.50 334 SER A C 1
ATOM 2611 O O . SER A 1 334 ? 81.057 7.000 -93.478 1.00 76.50 334 SER A O 1
ATOM 2613 N N . ALA A 1 335 ? 79.865 8.279 -92.078 1.00 72.12 335 ALA A N 1
ATOM 2614 C CA . ALA A 1 335 ? 79.506 9.304 -93.052 1.00 72.12 335 ALA A CA 1
ATOM 2615 C C . ALA A 1 335 ? 80.628 10.339 -93.208 1.00 72.12 335 ALA A C 1
ATOM 2617 O O . ALA A 1 335 ? 80.954 10.706 -94.332 1.00 72.12 335 ALA A O 1
ATOM 2618 N N . ALA A 1 336 ? 81.272 10.742 -92.109 1.00 71.88 336 ALA A N 1
ATOM 2619 C CA . ALA A 1 336 ? 82.461 11.590 -92.122 1.00 71.88 336 ALA A CA 1
ATOM 2620 C C . ALA A 1 336 ? 83.630 10.920 -92.864 1.00 71.88 336 ALA A C 1
ATOM 2622 O O . ALA A 1 336 ? 84.312 11.573 -93.651 1.00 71.88 336 ALA A O 1
ATOM 2623 N N . GLU A 1 337 ? 83.821 9.610 -92.683 1.00 70.88 337 GLU A N 1
ATOM 2624 C CA . GLU A 1 337 ? 84.863 8.862 -93.392 1.00 70.88 337 GLU A CA 1
ATOM 2625 C C . GLU A 1 337 ? 84.542 8.697 -94.887 1.00 70.88 337 GLU A C 1
ATOM 2627 O O . GLU A 1 337 ? 85.408 8.903 -95.737 1.00 70.88 337 GLU A O 1
ATOM 2632 N N . ARG A 1 338 ? 83.271 8.450 -95.240 1.00 68.62 338 ARG A N 1
ATOM 2633 C CA . ARG A 1 338 ? 82.814 8.497 -96.642 1.00 68.62 338 ARG A CA 1
ATOM 2634 C C . ARG A 1 338 ? 83.006 9.882 -97.268 1.00 68.62 338 ARG A C 1
ATOM 2636 O O . ARG A 1 338 ? 83.475 9.962 -98.398 1.00 68.62 338 ARG A O 1
ATOM 2643 N N . LEU A 1 339 ? 82.725 10.958 -96.531 1.00 64.00 339 LEU A N 1
ATOM 2644 C CA . LEU A 1 339 ? 82.956 12.330 -96.989 1.00 64.00 339 LEU A CA 1
ATOM 2645 C C . LEU A 1 339 ? 84.442 12.603 -97.254 1.00 64.00 339 LEU A C 1
ATOM 2647 O O . LEU A 1 339 ? 84.766 13.096 -98.333 1.00 64.00 339 LEU A O 1
ATOM 2651 N N . ARG A 1 340 ? 85.343 12.204 -96.342 1.00 62.12 340 ARG A N 1
ATOM 2652 C CA . ARG A 1 340 ? 86.806 12.299 -96.537 1.00 62.12 340 ARG A CA 1
ATOM 2653 C C . ARG A 1 340 ? 87.278 11.594 -97.807 1.00 62.12 340 ARG A C 1
ATOM 2655 O O . ARG A 1 340 ? 88.111 12.140 -98.529 1.00 62.12 340 ARG A O 1
ATOM 2662 N N . LEU A 1 341 ? 86.735 10.409 -98.091 1.00 60.00 341 LEU A N 1
ATOM 2663 C CA . LEU A 1 341 ? 87.029 9.675 -99.322 1.00 60.00 341 LEU A CA 1
ATOM 2664 C C . LEU A 1 341 ? 86.531 10.440 -100.559 1.00 60.00 341 LEU A C 1
ATOM 2666 O O . LEU A 1 341 ? 87.294 10.607 -101.504 1.00 60.00 341 LEU A O 1
ATOM 2670 N N . THR A 1 342 ? 85.312 10.993 -100.532 1.00 58.03 342 THR A N 1
ATOM 2671 C CA . THR A 1 342 ? 84.770 11.775 -101.664 1.00 58.03 342 THR A CA 1
ATOM 2672 C C . THR A 1 342 ? 85.438 13.136 -101.877 1.00 58.03 342 THR A C 1
ATOM 2674 O O . THR A 1 342 ? 85.505 13.599 -103.009 1.00 58.03 342 THR A O 1
ATOM 2677 N N . THR A 1 343 ? 85.992 13.778 -100.841 1.00 51.97 343 THR A N 1
ATOM 2678 C CA . THR A 1 343 ? 86.712 15.061 -100.993 1.00 51.97 343 THR A CA 1
ATOM 2679 C C . THR A 1 343 ? 88.043 14.946 -101.742 1.00 51.97 343 THR A C 1
ATOM 2681 O O . THR A 1 343 ? 88.685 15.964 -101.993 1.00 51.97 343 THR A O 1
ATOM 2684 N N . ARG A 1 344 ? 88.473 13.728 -102.094 1.00 52.06 344 ARG A N 1
ATOM 2685 C CA . ARG A 1 344 ? 89.712 13.482 -102.841 1.00 52.06 344 ARG A CA 1
ATOM 2686 C C . ARG A 1 344 ? 89.552 13.675 -104.355 1.00 52.06 344 ARG A C 1
ATOM 2688 O O . ARG A 1 344 ? 90.532 14.022 -105.007 1.00 52.06 344 ARG A O 1
ATOM 2695 N N . ASP A 1 345 ? 88.328 13.542 -104.873 1.00 47.50 345 ASP A N 1
ATOM 2696 C CA . ASP A 1 345 ? 88.004 13.639 -106.300 1.00 47.50 345 ASP A CA 1
ATOM 2697 C C . ASP A 1 345 ? 87.107 14.863 -106.566 1.00 47.50 345 ASP A C 1
ATOM 2699 O O . ASP A 1 345 ? 85.881 14.821 -106.452 1.00 47.50 345 ASP A O 1
ATOM 2703 N N . GLY A 1 346 ? 87.728 15.995 -106.911 1.00 54.38 346 GLY A N 1
ATOM 2704 C CA . GLY A 1 346 ? 87.081 17.311 -107.035 1.00 54.38 346 GLY A CA 1
ATOM 2705 C C . GLY A 1 346 ? 86.177 17.517 -108.261 1.00 54.38 346 GLY A C 1
ATOM 2706 O O . GLY A 1 346 ? 86.269 18.562 -108.899 1.00 54.38 346 GLY A O 1
ATOM 2707 N N . ALA A 1 347 ? 85.331 16.545 -108.618 1.00 53.62 347 ALA A N 1
ATOM 2708 C CA . ALA A 1 347 ? 84.591 16.536 -109.885 1.00 53.62 347 ALA A CA 1
ATOM 2709 C C . ALA A 1 347 ? 83.076 16.822 -109.783 1.00 53.62 347 ALA A C 1
ATOM 2711 O O . ALA A 1 347 ? 82.484 17.279 -110.761 1.00 53.62 347 ALA A O 1
ATOM 2712 N N . ASP A 1 348 ? 82.423 16.565 -108.641 1.00 62.12 348 ASP A N 1
ATOM 2713 C CA . ASP A 1 348 ? 80.989 16.212 -108.661 1.00 62.12 348 ASP A CA 1
ATOM 2714 C C . ASP A 1 348 ? 80.030 17.128 -107.869 1.00 62.12 348 ASP A C 1
ATOM 2716 O O . ASP A 1 348 ? 79.093 16.690 -107.194 1.00 62.12 348 ASP A O 1
ATOM 2720 N N . GLY A 1 349 ? 80.192 18.448 -108.015 1.00 61.41 349 GLY A N 1
ATOM 2721 C CA . GLY A 1 349 ? 79.282 19.443 -107.419 1.00 61.41 349 GLY A CA 1
ATOM 2722 C C . GLY A 1 349 ? 77.801 19.264 -107.811 1.00 61.41 349 GLY A C 1
ATOM 2723 O O . GLY A 1 349 ? 76.903 19.607 -107.041 1.00 61.41 349 GLY A O 1
ATOM 2724 N N . LYS A 1 350 ? 77.520 18.660 -108.976 1.00 65.62 350 LYS A N 1
ATOM 2725 C CA . LYS A 1 350 ? 76.154 18.353 -109.440 1.00 65.62 350 LYS A CA 1
ATOM 2726 C C . LYS A 1 350 ? 75.566 17.108 -108.763 1.00 65.62 350 LYS A C 1
ATOM 2728 O O . LYS A 1 350 ? 74.363 17.091 -108.487 1.00 65.62 350 LYS A O 1
ATOM 2733 N N . ALA A 1 351 ? 76.382 16.094 -108.467 1.00 65.31 351 ALA A N 1
ATOM 2734 C CA . ALA A 1 351 ? 75.967 14.954 -107.651 1.00 65.31 351 ALA A CA 1
ATOM 2735 C C . ALA A 1 351 ? 75.748 15.378 -106.191 1.00 65.31 351 ALA A C 1
ATOM 2737 O O . ALA A 1 351 ? 74.707 15.052 -105.621 1.00 65.31 351 ALA A O 1
ATOM 2738 N N . ALA A 1 352 ? 76.647 16.198 -105.635 1.00 68.38 352 ALA A N 1
ATOM 2739 C CA . ALA A 1 352 ? 76.503 16.776 -104.299 1.00 68.38 352 ALA A CA 1
ATOM 2740 C C . ALA A 1 352 ? 75.213 17.608 -104.158 1.00 68.38 352 ALA A C 1
ATOM 2742 O O . ALA A 1 352 ? 74.472 17.428 -103.193 1.00 68.38 352 ALA A O 1
ATOM 2743 N N . LEU A 1 353 ? 74.868 18.448 -105.147 1.00 70.94 353 LEU A N 1
ATOM 2744 C CA . LEU A 1 353 ? 73.609 19.207 -105.136 1.00 70.94 353 LEU A CA 1
ATOM 2745 C C . LEU A 1 353 ? 72.370 18.289 -105.188 1.00 70.94 353 LEU A C 1
ATOM 2747 O O . LEU A 1 353 ? 71.402 18.516 -104.463 1.00 70.94 353 LEU A O 1
ATOM 2751 N N . LYS A 1 354 ? 72.391 17.228 -106.011 1.00 75.50 354 LYS A N 1
ATOM 2752 C CA . LYS A 1 354 ? 71.304 16.231 -106.045 1.00 75.50 354 LYS A CA 1
ATOM 2753 C C . LYS A 1 354 ? 71.166 15.488 -104.715 1.00 75.50 354 LYS A C 1
ATOM 2755 O O . LYS A 1 354 ? 70.044 15.294 -104.257 1.00 75.50 354 LYS A O 1
ATOM 2760 N N . GLN A 1 355 ? 72.278 15.103 -104.091 1.00 76.06 355 GLN A N 1
ATOM 2761 C CA . GLN A 1 355 ? 72.280 14.466 -102.773 1.00 76.06 355 GLN A CA 1
ATOM 2762 C C . GLN A 1 355 ? 71.759 15.423 -101.693 1.00 76.06 355 GLN A C 1
ATOM 2764 O O . GLN A 1 355 ? 70.910 15.021 -100.907 1.00 76.06 355 GLN A O 1
ATOM 2769 N N . ALA A 1 356 ? 72.158 16.697 -101.702 1.00 73.50 356 ALA A N 1
ATOM 2770 C CA . ALA A 1 356 ? 71.649 17.710 -100.775 1.00 73.50 356 ALA A CA 1
ATOM 2771 C C . ALA A 1 356 ? 70.134 17.956 -100.928 1.00 73.50 356 ALA A C 1
ATOM 2773 O O . ALA A 1 356 ? 69.424 18.076 -99.932 1.00 73.50 356 ALA A O 1
ATOM 2774 N N . LEU A 1 357 ? 69.611 17.978 -102.160 1.00 76.38 357 LEU A N 1
ATOM 2775 C CA . LEU A 1 357 ? 68.166 18.084 -102.407 1.00 76.38 357 LEU A CA 1
ATOM 2776 C C . LEU A 1 357 ? 67.405 16.816 -101.988 1.00 76.38 357 LEU A C 1
ATOM 2778 O O . LEU A 1 357 ? 66.318 16.926 -101.423 1.00 76.38 357 LEU A O 1
ATOM 2782 N N . ALA A 1 358 ? 67.972 15.627 -102.211 1.00 76.88 358 ALA A N 1
ATOM 2783 C CA . ALA A 1 358 ? 67.388 14.366 -101.754 1.00 76.88 358 ALA A CA 1
ATOM 2784 C C . ALA A 1 358 ? 67.375 14.259 -100.218 1.00 76.88 358 ALA A C 1
ATOM 2786 O O . ALA A 1 358 ? 66.359 13.867 -99.647 1.00 76.88 358 ALA A O 1
ATOM 2787 N N . LEU A 1 359 ? 68.457 14.676 -99.550 1.00 73.81 359 LEU A N 1
ATOM 2788 C CA . LEU A 1 359 ? 68.537 14.785 -98.090 1.00 73.81 359 LEU A CA 1
ATOM 2789 C C . LEU A 1 359 ? 67.480 15.756 -97.559 1.00 73.81 359 LEU A C 1
ATOM 2791 O O . LEU A 1 359 ? 66.689 15.367 -96.709 1.00 73.81 359 LEU A O 1
ATOM 2795 N N . ARG A 1 360 ? 67.365 16.960 -98.130 1.00 74.94 360 ARG A N 1
ATOM 2796 C CA . ARG A 1 360 ? 66.352 17.946 -97.716 1.00 74.94 360 ARG A CA 1
ATOM 2797 C C . ARG A 1 360 ? 64.911 17.477 -97.965 1.00 74.94 360 ARG A C 1
ATOM 2799 O O . ARG A 1 360 ? 64.011 17.802 -97.192 1.00 74.94 360 ARG A O 1
ATOM 2806 N N . GLY A 1 361 ? 64.681 16.688 -99.016 1.00 76.88 361 GLY A N 1
ATOM 2807 C CA . GLY A 1 361 ? 63.403 16.012 -99.261 1.00 76.88 361 GLY A CA 1
ATOM 2808 C C . GLY A 1 361 ? 63.092 14.940 -98.209 1.00 76.88 361 GLY A C 1
ATOM 2809 O O . GLY A 1 361 ? 61.980 14.900 -97.680 1.00 76.88 361 GLY A O 1
ATOM 2810 N N . ALA A 1 362 ? 64.087 14.124 -97.849 1.00 75.19 362 ALA A N 1
ATOM 2811 C CA . ALA A 1 362 ? 63.975 13.122 -96.793 1.00 75.19 362 ALA A CA 1
ATOM 2812 C C . ALA A 1 362 ? 63.770 13.763 -95.407 1.00 75.19 362 ALA A C 1
ATOM 2814 O O . ALA A 1 362 ? 62.898 13.324 -94.665 1.00 75.19 362 ALA A O 1
ATOM 2815 N N . GLU A 1 363 ? 64.483 14.844 -95.081 1.00 74.62 363 GLU A N 1
ATOM 2816 C CA . GLU A 1 363 ? 64.292 15.648 -93.866 1.00 74.62 363 GLU A CA 1
ATOM 2817 C C . GLU A 1 363 ? 62.867 16.217 -93.782 1.00 74.62 363 GLU A C 1
ATOM 2819 O O . GLU A 1 363 ? 62.222 16.122 -92.738 1.00 74.62 363 GLU A O 1
ATOM 2824 N N . ALA A 1 364 ? 62.329 16.741 -94.889 1.00 76.12 364 ALA A N 1
ATOM 2825 C CA . ALA A 1 364 ? 60.952 17.233 -94.954 1.00 76.12 364 ALA A CA 1
ATOM 2826 C C . ALA A 1 364 ? 59.900 16.110 -94.842 1.00 76.12 364 ALA A C 1
ATOM 2828 O O . ALA A 1 364 ? 58.786 16.339 -94.361 1.00 76.12 364 ALA A O 1
ATOM 2829 N N . GLU A 1 365 ? 60.211 14.883 -95.266 1.00 76.62 365 GLU A N 1
ATOM 2830 C CA . GLU A 1 365 ? 59.371 13.715 -94.983 1.00 76.62 365 GLU A CA 1
ATOM 2831 C C . GLU A 1 365 ? 59.472 13.242 -93.537 1.00 76.62 365 GLU A C 1
ATOM 2833 O O . GLU A 1 365 ? 58.435 12.972 -92.932 1.00 76.62 365 GLU A O 1
ATOM 2838 N N . VAL A 1 366 ? 60.672 13.192 -92.956 1.00 76.56 366 VAL A N 1
ATOM 2839 C CA . VAL A 1 366 ? 60.867 12.878 -91.535 1.00 76.56 366 VAL A CA 1
ATOM 2840 C C . VAL A 1 366 ? 60.115 13.893 -90.676 1.00 76.56 366 VAL A C 1
ATOM 2842 O O . VAL A 1 366 ? 59.337 13.478 -89.826 1.00 76.56 366 VAL A O 1
ATOM 2845 N N . GLY A 1 367 ? 60.226 15.194 -90.962 1.00 76.56 367 GLY A N 1
ATOM 2846 C CA . GLY A 1 367 ? 59.475 16.251 -90.275 1.00 76.56 367 GLY A CA 1
ATOM 2847 C C . GLY A 1 367 ? 57.952 16.097 -90.382 1.00 76.56 367 GLY A C 1
ATOM 2848 O O . GLY A 1 367 ? 57.239 16.287 -89.399 1.00 76.56 367 GLY A O 1
ATOM 2849 N N . ARG A 1 368 ? 57.427 15.685 -91.546 1.00 81.00 368 ARG A N 1
ATOM 2850 C CA . ARG A 1 368 ? 55.989 15.383 -91.704 1.00 81.00 368 ARG A CA 1
ATOM 2851 C C . ARG A 1 368 ? 55.568 14.122 -90.940 1.00 81.00 368 ARG A C 1
ATOM 2853 O O . ARG A 1 368 ? 54.485 14.104 -90.356 1.00 81.00 368 ARG A O 1
ATOM 2860 N N . ARG A 1 369 ? 56.408 13.082 -90.909 1.00 78.75 369 ARG A N 1
ATOM 2861 C CA . ARG A 1 369 ? 56.146 11.837 -90.165 1.00 78.75 369 ARG A CA 1
ATOM 2862 C C . ARG A 1 369 ? 56.180 12.075 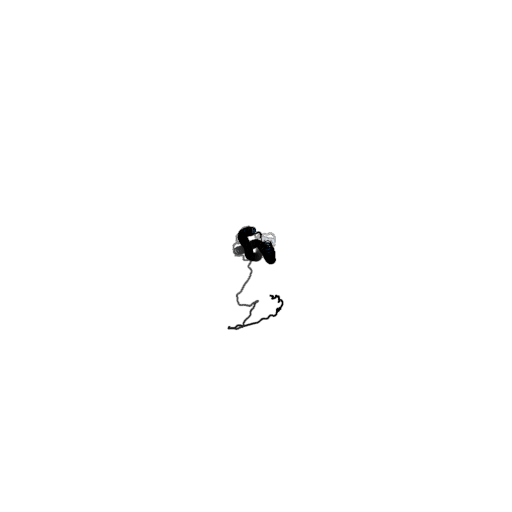-88.654 1.00 78.75 369 ARG A C 1
ATOM 2864 O O . ARG A 1 369 ? 55.227 11.691 -87.982 1.00 78.75 369 ARG A O 1
ATOM 2871 N N . THR A 1 370 ? 57.189 12.776 -88.133 1.00 80.44 370 THR A N 1
ATOM 2872 C CA . THR A 1 370 ? 57.296 13.113 -86.703 1.00 80.44 370 THR A CA 1
ATOM 2873 C C . THR A 1 370 ? 56.190 14.065 -86.252 1.00 80.44 370 THR A C 1
ATOM 2875 O O . THR A 1 370 ? 55.629 13.856 -85.180 1.00 80.44 370 THR A O 1
ATOM 2878 N N . ALA A 1 371 ? 55.784 15.039 -87.076 1.00 78.56 371 ALA A N 1
ATOM 2879 C CA . ALA A 1 371 ? 54.609 15.868 -86.798 1.00 78.56 371 ALA A CA 1
ATOM 2880 C C . ALA A 1 371 ? 53.312 15.036 -86.745 1.00 78.56 371 ALA A C 1
ATOM 2882 O O . ALA A 1 371 ? 52.514 15.192 -85.821 1.00 78.56 371 ALA A O 1
ATOM 2883 N N . GLY A 1 372 ? 53.120 14.098 -87.681 1.00 84.06 372 GLY A N 1
ATOM 2884 C CA . GLY A 1 372 ? 51.981 13.174 -87.666 1.00 84.06 372 GLY A CA 1
ATOM 2885 C C . GLY A 1 372 ? 51.990 12.208 -86.472 1.00 84.06 372 GLY A C 1
ATOM 2886 O O . GLY A 1 372 ? 50.936 11.876 -85.933 1.00 84.06 372 GLY A O 1
ATOM 2887 N N . GLU A 1 373 ? 53.165 11.775 -86.012 1.00 82.88 373 GLU A N 1
ATOM 2888 C CA . GLU A 1 373 ? 53.319 10.993 -84.779 1.00 82.88 373 GLU A CA 1
ATOM 2889 C C . GLU A 1 373 ? 53.044 11.819 -83.524 1.00 82.88 373 GLU A C 1
ATOM 2891 O O . GLU A 1 373 ? 52.359 11.331 -82.627 1.00 82.88 373 GLU A O 1
ATOM 2896 N N . ALA A 1 374 ? 53.509 13.069 -83.468 1.00 78.75 374 ALA A N 1
ATOM 2897 C CA . ALA A 1 374 ? 53.207 13.992 -82.381 1.00 78.75 374 ALA A CA 1
ATOM 2898 C C . ALA A 1 374 ? 51.696 14.263 -82.287 1.00 78.75 374 ALA A C 1
ATOM 2900 O O . ALA A 1 374 ? 51.135 14.174 -81.200 1.00 78.75 374 ALA A O 1
ATOM 2901 N N . GLN A 1 375 ? 51.014 14.474 -83.418 1.00 84.50 375 GLN A N 1
ATOM 2902 C CA . GLN A 1 375 ? 49.552 14.609 -83.465 1.00 84.50 375 GLN A CA 1
ATOM 2903 C C . GLN A 1 375 ? 48.823 13.335 -83.012 1.00 84.50 375 GLN A C 1
ATOM 2905 O O . GLN A 1 375 ? 47.840 13.426 -82.280 1.00 84.50 375 GLN A O 1
ATOM 2910 N N . ARG A 1 376 ? 49.299 12.138 -83.390 1.00 85.62 376 ARG A N 1
ATOM 2911 C CA . ARG A 1 376 ? 48.734 10.867 -82.892 1.00 85.62 376 ARG A CA 1
ATOM 2912 C C . ARG A 1 376 ? 48.941 10.691 -81.385 1.00 85.62 376 ARG A C 1
ATOM 2914 O O . ARG A 1 376 ? 48.018 10.262 -80.701 1.00 85.62 376 ARG A O 1
ATOM 2921 N N . ARG A 1 377 ? 50.123 11.040 -80.863 1.00 85.81 377 ARG A N 1
ATOM 2922 C CA . ARG A 1 377 ? 50.419 11.012 -79.419 1.00 85.81 377 ARG A CA 1
ATOM 2923 C C . ARG A 1 377 ? 49.576 12.027 -78.646 1.00 85.81 377 ARG A C 1
ATOM 2925 O O . ARG A 1 377 ? 49.117 11.692 -77.563 1.00 85.81 377 ARG A O 1
ATOM 2932 N N . LEU A 1 378 ? 49.342 13.215 -79.210 1.00 85.88 378 LEU A N 1
ATOM 2933 C CA . LEU A 1 378 ? 48.479 14.238 -78.621 1.00 85.88 378 LEU A CA 1
ATOM 2934 C C . LEU A 1 378 ? 47.027 13.752 -78.525 1.00 85.88 378 LEU A C 1
ATOM 2936 O O . LEU A 1 378 ? 46.492 13.736 -77.426 1.00 85.88 378 LEU A O 1
ATOM 2940 N N . ARG A 1 379 ? 46.440 13.240 -79.617 1.00 88.44 379 ARG A N 1
ATOM 2941 C CA . ARG A 1 379 ? 45.076 12.672 -79.593 1.00 88.44 379 ARG A CA 1
ATOM 2942 C C . ARG A 1 379 ? 44.928 11.545 -78.575 1.00 88.44 379 ARG A C 1
ATOM 2944 O O . ARG A 1 379 ? 43.980 11.532 -77.804 1.00 88.44 379 ARG A O 1
ATOM 2951 N N . LEU A 1 380 ? 45.898 10.631 -78.519 1.00 91.94 380 LEU A N 1
ATOM 2952 C CA . LEU A 1 380 ? 45.887 9.547 -77.535 1.00 91.94 380 LEU A CA 1
ATOM 2953 C C . LEU A 1 380 ? 46.067 10.068 -76.095 1.00 91.94 380 LEU A C 1
ATOM 2955 O O . LEU A 1 380 ? 45.555 9.460 -75.158 1.00 91.94 380 LEU A O 1
ATOM 2959 N N . ALA A 1 381 ? 46.764 11.186 -75.884 1.00 85.31 381 ALA A N 1
ATOM 2960 C CA . ALA A 1 381 ? 46.817 11.847 -74.581 1.00 85.31 381 ALA A CA 1
ATOM 2961 C C . ALA A 1 381 ? 45.473 12.510 -74.228 1.00 85.31 381 ALA A C 1
ATOM 2963 O O . ALA A 1 381 ? 44.994 12.314 -73.117 1.00 85.31 381 ALA A O 1
ATOM 2964 N N . GLU A 1 382 ? 44.835 13.211 -75.169 1.00 89.56 382 GLU A N 1
ATOM 2965 C CA . GLU A 1 382 ? 43.506 13.828 -75.017 1.00 89.56 382 GLU A CA 1
ATOM 2966 C C . GLU A 1 382 ? 42.424 12.776 -74.701 1.00 89.56 382 GLU A C 1
ATOM 2968 O O . GLU A 1 382 ? 41.667 12.936 -73.745 1.00 89.56 382 GLU A O 1
ATOM 2973 N N . GLU A 1 383 ? 42.409 11.646 -75.418 1.00 92.00 383 GLU A N 1
ATOM 2974 C CA . GLU A 1 383 ? 41.530 10.495 -75.148 1.00 92.00 383 GLU A CA 1
ATOM 2975 C C . GLU A 1 383 ? 41.750 9.910 -73.741 1.00 92.00 383 GLU A C 1
ATOM 2977 O O . GLU A 1 383 ? 40.792 9.575 -73.038 1.00 92.00 383 GLU A O 1
ATOM 2982 N N . ASN A 1 384 ? 43.009 9.804 -73.296 1.00 90.56 384 ASN A N 1
ATOM 2983 C CA . ASN A 1 384 ? 43.327 9.336 -71.946 1.00 90.56 384 ASN A CA 1
ATOM 2984 C C . ASN A 1 384 ? 42.935 10.355 -70.865 1.00 90.56 384 ASN A C 1
ATOM 2986 O O . ASN A 1 384 ? 42.455 9.940 -69.812 1.00 90.56 384 ASN A O 1
ATOM 2990 N N . VAL A 1 385 ? 43.092 11.661 -71.111 1.00 90.38 385 VAL A N 1
ATOM 2991 C CA . VAL A 1 385 ? 42.634 12.722 -70.199 1.00 90.38 385 VAL A CA 1
ATOM 2992 C C . VAL A 1 385 ? 41.116 12.664 -70.053 1.00 90.38 385 VAL A C 1
ATOM 2994 O O . VAL A 1 385 ? 40.643 12.502 -68.932 1.00 90.38 385 VAL A O 1
ATOM 2997 N N . ALA A 1 386 ? 40.360 12.647 -71.154 1.00 89.94 386 ALA A N 1
ATOM 2998 C CA . ALA A 1 386 ? 38.899 12.547 -71.116 1.00 89.94 386 ALA A CA 1
ATOM 2999 C C . ALA A 1 386 ? 38.416 11.280 -70.378 1.00 89.94 386 ALA A C 1
ATOM 3001 O O . ALA A 1 386 ? 37.465 11.320 -69.593 1.00 89.94 386 ALA A O 1
ATOM 3002 N N . ARG A 1 387 ? 39.108 10.145 -70.564 1.00 92.50 387 ARG A N 1
ATOM 3003 C CA . ARG A 1 387 ? 38.835 8.901 -69.826 1.00 92.50 387 ARG A CA 1
ATOM 3004 C C . ARG A 1 387 ? 39.122 9.027 -68.325 1.00 92.50 387 ARG A C 1
ATOM 3006 O O . ARG A 1 387 ? 38.367 8.483 -67.518 1.00 92.50 387 ARG A O 1
ATOM 3013 N N . LEU A 1 388 ? 40.208 9.696 -67.940 1.00 91.12 388 LEU A N 1
ATOM 3014 C CA . LEU A 1 388 ? 40.555 9.930 -66.535 1.00 91.12 388 LEU A CA 1
ATOM 3015 C C . LEU A 1 388 ? 39.585 10.916 -65.875 1.00 91.12 388 LEU A C 1
ATOM 3017 O O . LEU A 1 388 ? 39.158 10.667 -64.752 1.00 91.12 388 LEU A O 1
ATOM 3021 N N . GLU A 1 389 ? 39.177 11.975 -66.572 1.00 92.06 389 GLU A N 1
ATOM 3022 C CA . GLU A 1 389 ? 38.171 12.936 -66.108 1.00 92.06 389 GLU A CA 1
ATOM 3023 C C . GLU A 1 389 ? 36.819 12.256 -65.866 1.00 92.06 389 GLU A C 1
ATOM 3025 O O . GLU A 1 389 ? 36.262 12.376 -64.772 1.00 92.06 389 GLU A O 1
ATOM 3030 N N . ALA A 1 390 ? 36.340 11.449 -66.821 1.00 91.62 390 ALA A N 1
ATOM 3031 C CA . ALA A 1 390 ? 35.137 10.636 -66.644 1.00 91.62 390 ALA A CA 1
ATOM 3032 C C . ALA A 1 390 ? 35.252 9.712 -65.417 1.00 91.62 390 ALA A C 1
ATOM 3034 O O . ALA A 1 390 ? 34.341 9.652 -64.589 1.00 91.62 390 ALA A O 1
ATOM 3035 N N . ARG A 1 391 ? 36.408 9.057 -65.232 1.00 93.62 391 ARG A N 1
ATOM 3036 C CA . ARG A 1 391 ? 36.646 8.189 -64.071 1.00 93.62 391 ARG A CA 1
ATOM 3037 C C . ARG A 1 391 ? 36.699 8.957 -62.746 1.00 93.62 391 ARG A C 1
ATOM 3039 O O . ARG A 1 391 ? 36.257 8.431 -61.728 1.00 93.62 391 ARG A O 1
ATOM 3046 N N . VAL A 1 392 ? 37.205 10.190 -62.732 1.00 92.00 392 VAL A N 1
ATOM 3047 C CA . VAL A 1 392 ? 37.175 11.065 -61.548 1.00 92.00 392 VAL A CA 1
ATOM 3048 C C . VAL A 1 392 ? 35.738 11.458 -61.199 1.00 92.00 392 VAL A C 1
ATOM 3050 O O . VAL A 1 392 ? 35.395 11.459 -60.018 1.00 92.00 392 VAL A O 1
ATOM 3053 N N . VAL A 1 393 ? 34.882 11.734 -62.188 1.00 93.62 393 VAL A N 1
ATOM 3054 C CA . VAL A 1 393 ? 33.452 12.015 -61.958 1.00 93.62 393 VAL A CA 1
ATOM 3055 C C . VAL A 1 393 ? 32.731 10.790 -61.381 1.00 93.62 393 VAL A C 1
ATOM 3057 O O . VAL A 1 393 ? 32.043 10.920 -60.369 1.00 93.62 393 VAL A O 1
ATOM 3060 N N . GLU A 1 394 ? 32.949 9.593 -61.939 1.00 92.81 394 GLU A N 1
ATOM 3061 C CA . GLU A 1 394 ? 32.409 8.336 -61.388 1.00 92.81 394 GLU A CA 1
ATOM 3062 C C . GLU A 1 394 ? 32.839 8.108 -59.930 1.00 92.81 394 GLU A C 1
ATOM 3064 O O . GLU A 1 394 ? 32.013 7.781 -59.077 1.00 92.81 394 GLU A O 1
ATOM 3069 N N . LEU A 1 395 ? 34.130 8.293 -59.628 1.00 91.44 395 LEU A N 1
ATOM 3070 C CA . LEU A 1 395 ? 34.671 8.103 -58.280 1.00 91.44 395 LEU A CA 1
ATOM 3071 C C . LEU A 1 395 ? 34.142 9.147 -57.287 1.00 91.44 395 LEU A C 1
ATOM 3073 O O . LEU A 1 395 ? 33.907 8.800 -56.132 1.00 91.44 395 LEU A O 1
ATOM 3077 N N . ARG A 1 396 ? 33.904 10.393 -57.719 1.00 93.12 396 ARG A N 1
ATOM 3078 C CA . ARG A 1 396 ? 33.255 11.421 -56.888 1.00 93.12 396 ARG A CA 1
ATOM 3079 C C . ARG A 1 396 ? 31.810 11.049 -56.566 1.00 93.12 396 ARG A C 1
ATOM 3081 O O . ARG A 1 396 ? 31.468 11.008 -55.391 1.00 93.12 396 ARG A O 1
ATOM 3088 N N . ALA A 1 397 ? 31.007 10.659 -57.557 1.00 92.12 397 ALA A N 1
ATOM 3089 C CA . ALA A 1 397 ? 29.628 10.218 -57.327 1.00 92.12 397 ALA A CA 1
ATOM 3090 C C . ALA A 1 397 ? 29.550 8.964 -56.424 1.00 92.12 397 ALA A C 1
ATOM 3092 O O . ALA A 1 397 ? 28.681 8.853 -55.553 1.00 92.12 397 ALA A O 1
ATOM 3093 N N . ALA A 1 398 ? 30.490 8.025 -56.577 1.00 90.44 398 ALA A N 1
ATOM 3094 C CA . ALA A 1 398 ? 30.616 6.865 -55.694 1.00 90.44 398 ALA A CA 1
ATOM 3095 C C . ALA A 1 398 ? 31.032 7.253 -54.258 1.00 90.44 398 ALA A C 1
ATOM 3097 O O . ALA A 1 398 ? 30.549 6.664 -53.290 1.00 90.44 398 ALA A O 1
ATOM 3098 N N . ALA A 1 399 ? 31.894 8.262 -54.097 1.00 86.69 399 ALA A N 1
ATOM 3099 C CA . ALA A 1 399 ? 32.285 8.779 -52.788 1.00 86.69 399 ALA A CA 1
ATOM 3100 C C . ALA A 1 399 ? 31.135 9.540 -52.110 1.00 86.69 399 ALA A C 1
ATOM 3102 O O . ALA A 1 399 ? 30.832 9.264 -50.953 1.00 86.69 399 ALA A O 1
ATOM 3103 N N . GLU A 1 400 ? 30.446 10.428 -52.828 1.00 92.44 400 GLU A N 1
ATOM 3104 C CA . GLU A 1 400 ? 29.284 11.185 -52.340 1.00 92.44 400 GLU A CA 1
ATOM 3105 C C . GLU A 1 400 ? 28.151 10.254 -51.884 1.00 92.44 400 GLU A C 1
ATOM 3107 O O . GLU A 1 400 ? 27.602 10.422 -50.795 1.00 92.44 400 GLU A O 1
ATOM 3112 N N . THR A 1 401 ? 27.849 9.202 -52.654 1.00 91.94 401 THR A N 1
ATOM 3113 C CA . THR A 1 401 ? 26.845 8.200 -52.252 1.00 91.94 401 THR A CA 1
ATOM 3114 C C . THR A 1 401 ? 27.283 7.374 -51.035 1.00 91.94 401 THR A C 1
ATOM 3116 O O . THR A 1 401 ? 26.443 7.087 -50.176 1.00 91.94 401 THR A O 1
ATOM 3119 N N . LYS A 1 402 ? 28.580 7.045 -50.899 1.00 90.19 402 LYS A N 1
ATOM 3120 C CA . LYS A 1 402 ? 29.148 6.380 -49.706 1.00 90.19 402 LYS A CA 1
ATOM 3121 C C . LYS A 1 402 ? 29.098 7.291 -48.471 1.00 90.19 402 LYS A C 1
ATOM 3123 O O . LYS A 1 402 ? 28.682 6.828 -47.412 1.00 90.19 402 LYS A O 1
ATOM 3128 N N . ILE A 1 403 ? 29.436 8.576 -48.605 1.00 87.50 403 ILE A N 1
ATOM 3129 C CA . ILE A 1 403 ? 29.341 9.589 -47.537 1.00 87.50 403 ILE A CA 1
ATOM 3130 C C . ILE A 1 403 ? 27.889 9.720 -47.069 1.00 87.50 403 ILE A C 1
ATOM 3132 O O . ILE A 1 403 ? 27.603 9.464 -45.901 1.00 87.50 403 ILE A O 1
ATOM 3136 N N . ALA A 1 404 ? 26.949 9.966 -47.985 1.00 88.69 404 ALA A N 1
ATOM 3137 C CA . ALA A 1 404 ? 25.532 10.097 -47.651 1.00 88.69 404 ALA A CA 1
ATOM 3138 C C . ALA A 1 404 ? 24.931 8.818 -47.033 1.00 88.69 404 ALA A C 1
ATOM 3140 O O . ALA A 1 404 ? 23.907 8.877 -46.348 1.00 88.69 404 ALA A O 1
ATOM 3141 N N . ALA A 1 405 ? 25.500 7.635 -47.296 1.00 85.19 405 ALA A N 1
ATOM 3142 C CA . ALA A 1 405 ? 25.114 6.386 -46.634 1.00 85.19 405 ALA A CA 1
ATOM 3143 C C . ALA A 1 405 ? 25.683 6.282 -45.206 1.00 85.19 405 ALA A C 1
ATOM 3145 O O . ALA A 1 405 ? 24.953 5.895 -44.292 1.00 85.19 405 ALA A O 1
ATOM 3146 N N . LEU A 1 406 ? 26.946 6.671 -45.001 1.00 85.88 406 LEU A N 1
ATOM 3147 C CA . LEU A 1 406 ? 27.590 6.713 -43.684 1.00 85.88 406 LEU A CA 1
ATOM 3148 C C . LEU A 1 406 ? 26.933 7.745 -42.757 1.00 85.88 406 LEU A C 1
ATOM 3150 O O . LEU A 1 406 ? 26.666 7.428 -41.602 1.00 85.88 406 LEU A O 1
ATOM 3154 N N . GLU A 1 407 ? 26.588 8.931 -43.261 1.00 89.12 407 GLU A N 1
ATOM 3155 C CA . GLU A 1 407 ? 25.861 9.965 -42.509 1.00 89.12 407 GLU A CA 1
ATOM 3156 C C . GLU A 1 407 ? 24.492 9.464 -42.030 1.00 89.12 407 GLU A C 1
ATOM 3158 O O . GLU A 1 407 ? 24.143 9.619 -40.859 1.00 89.12 407 GLU A O 1
ATOM 3163 N N . ARG A 1 408 ? 23.735 8.781 -42.903 1.00 89.06 408 ARG A N 1
ATOM 3164 C CA . ARG A 1 408 ? 22.458 8.146 -42.532 1.00 89.06 408 ARG A CA 1
ATOM 3165 C C . ARG A 1 408 ? 22.640 7.045 -41.487 1.00 89.06 408 ARG A C 1
ATOM 3167 O O . ARG A 1 408 ? 21.832 6.961 -40.564 1.00 89.06 408 ARG A O 1
ATOM 3174 N N . ALA A 1 409 ? 23.685 6.226 -41.601 1.00 85.19 409 ALA A N 1
ATOM 3175 C CA . ALA A 1 409 ? 23.990 5.191 -40.614 1.00 85.19 409 ALA A CA 1
ATOM 3176 C C . ALA A 1 409 ? 24.383 5.791 -39.250 1.00 85.19 409 ALA A C 1
ATOM 3178 O O . ALA A 1 409 ? 23.926 5.309 -38.215 1.00 85.19 409 ALA A O 1
ATOM 3179 N N . LEU A 1 410 ? 25.172 6.869 -39.241 1.00 86.31 410 LEU A N 1
ATOM 3180 C CA . LEU A 1 410 ? 25.581 7.583 -38.030 1.00 86.31 410 LEU A CA 1
ATOM 3181 C C . LEU A 1 410 ? 24.377 8.251 -37.349 1.00 86.31 410 LEU A C 1
ATOM 3183 O O . LEU A 1 410 ? 24.175 8.066 -36.151 1.00 86.31 410 LEU A O 1
ATOM 3187 N N . ALA A 1 411 ? 23.517 8.932 -38.113 1.00 89.19 411 ALA A N 1
ATOM 3188 C CA . ALA A 1 411 ? 22.277 9.514 -37.599 1.00 89.19 411 ALA A CA 1
ATOM 3189 C C . ALA A 1 411 ? 21.320 8.450 -37.026 1.00 89.19 411 ALA A C 1
ATOM 3191 O O . ALA A 1 411 ? 20.729 8.651 -35.963 1.00 89.19 411 ALA A O 1
ATOM 3192 N N . ALA A 1 412 ? 21.195 7.293 -37.688 1.00 86.81 412 ALA A N 1
ATOM 3193 C CA . ALA A 1 412 ? 20.391 6.177 -37.192 1.00 86.81 412 ALA A CA 1
ATOM 3194 C C . ALA A 1 412 ? 20.934 5.602 -35.871 1.00 86.81 412 ALA A C 1
ATOM 3196 O O . ALA A 1 412 ? 20.142 5.293 -34.979 1.00 86.81 412 ALA A O 1
ATOM 3197 N N . LYS A 1 413 ? 22.264 5.509 -35.719 1.00 85.75 413 LYS A N 1
ATOM 3198 C CA . LYS A 1 413 ? 22.921 5.037 -34.488 1.00 85.75 413 LYS A CA 1
ATOM 3199 C C . LYS A 1 413 ? 22.802 6.024 -33.334 1.00 85.75 413 LYS A C 1
ATOM 3201 O O . LYS A 1 413 ? 22.362 5.615 -32.267 1.00 85.75 413 LYS A O 1
ATOM 3206 N N . ALA A 1 414 ? 23.055 7.313 -33.560 1.00 88.06 414 ALA A N 1
ATOM 3207 C CA . ALA A 1 414 ? 22.841 8.350 -32.545 1.00 88.06 414 ALA A CA 1
ATOM 3208 C C . ALA A 1 414 ? 21.375 8.381 -32.060 1.00 88.06 414 ALA A C 1
ATOM 3210 O O . ALA A 1 414 ? 21.090 8.566 -30.877 1.00 88.06 414 ALA A O 1
ATOM 3211 N N . ALA A 1 415 ? 20.419 8.127 -32.962 1.00 89.00 415 ALA A N 1
ATOM 3212 C CA . ALA A 1 415 ? 19.013 7.977 -32.601 1.00 89.00 415 ALA A CA 1
ATOM 3213 C C . ALA A 1 415 ? 18.692 6.656 -31.868 1.00 89.00 415 ALA A C 1
ATOM 3215 O O . ALA A 1 415 ? 17.661 6.576 -31.203 1.00 89.00 415 ALA A O 1
ATOM 3216 N N . ALA A 1 416 ? 19.501 5.602 -32.002 1.00 85.88 416 ALA A N 1
ATOM 3217 C CA . ALA A 1 416 ? 19.347 4.356 -31.246 1.00 85.88 416 ALA A CA 1
ATOM 3218 C C . ALA A 1 416 ? 19.934 4.485 -29.831 1.00 85.88 416 ALA A C 1
ATOM 3220 O O . ALA A 1 416 ? 19.259 4.143 -28.865 1.00 85.88 416 ALA A O 1
ATOM 3221 N N . GLU A 1 417 ? 21.127 5.066 -29.711 1.00 88.31 417 GLU A N 1
ATOM 3222 C CA . GLU A 1 417 ? 21.807 5.368 -28.445 1.00 88.31 417 GLU A CA 1
ATOM 3223 C C . GLU A 1 417 ? 20.938 6.261 -27.550 1.00 88.31 417 GLU A C 1
ATOM 3225 O O . GLU A 1 417 ? 20.550 5.846 -26.460 1.00 88.31 417 GLU A O 1
ATOM 3230 N N . LYS A 1 418 ? 20.464 7.403 -28.071 1.00 90.06 418 LYS A N 1
ATOM 3231 C CA . LYS A 1 418 ? 19.547 8.298 -27.344 1.00 90.06 418 LYS A CA 1
ATOM 3232 C C . LYS A 1 418 ? 18.243 7.615 -26.903 1.00 90.06 418 LYS A C 1
ATOM 3234 O O . LYS A 1 418 ? 17.685 7.960 -25.861 1.00 90.06 418 LYS A O 1
ATOM 3239 N N . ARG A 1 419 ? 17.727 6.652 -27.683 1.00 88.75 419 ARG A N 1
ATOM 3240 C CA . ARG A 1 419 ? 16.553 5.856 -27.278 1.00 88.75 419 ARG A CA 1
ATOM 3241 C C . ARG A 1 419 ? 16.901 4.924 -26.120 1.00 88.75 419 ARG A C 1
ATOM 3243 O O . ARG A 1 419 ? 16.134 4.889 -25.162 1.00 88.75 419 ARG A O 1
ATOM 3250 N N . ALA A 1 420 ? 18.038 4.231 -26.180 1.00 86.50 420 ALA A N 1
ATOM 3251 C CA . ALA A 1 420 ? 18.503 3.339 -25.118 1.00 86.50 420 ALA A CA 1
ATOM 3252 C C . ALA A 1 420 ? 18.747 4.099 -23.802 1.00 86.50 420 ALA A C 1
ATOM 3254 O O . ALA A 1 420 ? 18.260 3.674 -22.757 1.00 86.50 420 ALA A O 1
ATOM 3255 N N . GLU A 1 421 ? 19.395 5.268 -23.860 1.00 88.75 421 GLU A N 1
ATOM 3256 C CA . GLU A 1 421 ? 19.548 6.172 -22.712 1.00 88.75 421 GLU A CA 1
ATOM 3257 C C . GLU A 1 421 ? 18.188 6.566 -22.119 1.00 88.75 421 GLU A C 1
ATOM 3259 O O . GLU A 1 421 ? 17.966 6.393 -20.922 1.00 88.75 421 GLU A O 1
ATOM 3264 N N . SER A 1 422 ? 17.250 7.033 -22.955 1.00 90.00 422 SER A N 1
ATOM 3265 C CA . SER A 1 422 ? 15.916 7.452 -22.495 1.00 90.00 422 SER A CA 1
ATOM 3266 C C . SER A 1 422 ? 15.079 6.304 -21.914 1.00 90.00 422 SER A C 1
ATOM 3268 O O . SER A 1 422 ? 14.272 6.517 -21.008 1.00 90.00 422 SER A O 1
ATOM 3270 N N . ALA A 1 423 ? 15.285 5.078 -22.406 1.00 87.81 423 ALA A N 1
ATOM 3271 C CA . ALA A 1 423 ? 14.658 3.878 -21.868 1.00 87.81 423 ALA A CA 1
ATOM 3272 C C . ALA A 1 423 ? 15.280 3.485 -20.519 1.00 87.81 423 ALA A C 1
ATOM 3274 O O . ALA A 1 423 ? 14.550 3.130 -19.596 1.00 87.81 423 ALA A O 1
ATOM 3275 N N . GLU A 1 424 ? 16.605 3.603 -20.363 1.00 91.12 424 GLU A N 1
ATOM 3276 C CA . GLU A 1 424 ? 17.272 3.367 -19.081 1.00 91.12 424 GLU A CA 1
ATOM 3277 C C . GLU A 1 424 ? 16.858 4.408 -18.028 1.00 91.12 424 GLU A C 1
ATOM 3279 O O . GLU A 1 424 ? 16.587 4.029 -16.890 1.00 91.12 424 GLU A O 1
ATOM 3284 N N . THR A 1 425 ? 16.767 5.701 -18.373 1.00 91.75 425 THR A N 1
ATOM 3285 C CA . THR A 1 425 ? 16.293 6.730 -17.427 1.00 91.75 425 THR A CA 1
ATOM 3286 C C . THR A 1 425 ? 14.834 6.506 -17.053 1.00 91.75 425 THR A C 1
ATOM 3288 O O . THR A 1 425 ? 14.532 6.411 -15.869 1.00 91.75 425 THR A O 1
ATOM 3291 N N . SER A 1 426 ? 13.944 6.284 -18.026 1.00 90.44 426 SER A N 1
ATOM 3292 C CA . SER A 1 426 ? 12.532 5.997 -17.740 1.00 90.44 426 SER A CA 1
ATOM 3293 C C . SER A 1 426 ? 12.348 4.735 -16.884 1.00 90.44 426 SER A C 1
ATOM 3295 O O . SER A 1 426 ? 11.507 4.726 -15.986 1.00 90.44 426 SER A O 1
ATOM 3297 N N . ALA A 1 427 ? 13.157 3.690 -17.098 1.00 89.12 427 ALA A N 1
ATOM 3298 C CA . ALA A 1 427 ? 13.137 2.488 -16.268 1.00 89.12 427 ALA A CA 1
ATOM 3299 C C . ALA A 1 427 ? 13.705 2.723 -14.853 1.00 89.12 427 ALA A C 1
ATOM 3301 O O . ALA A 1 427 ? 13.214 2.115 -13.904 1.00 89.12 427 ALA A O 1
ATOM 3302 N N . ARG A 1 428 ? 14.710 3.600 -14.683 1.00 92.12 428 ARG A N 1
ATOM 3303 C CA . ARG A 1 428 ? 15.195 4.029 -13.355 1.00 92.12 428 ARG A CA 1
ATOM 3304 C C . ARG A 1 428 ? 14.113 4.787 -12.594 1.00 92.12 428 ARG A C 1
ATOM 3306 O O . ARG A 1 428 ? 13.854 4.450 -11.443 1.00 92.12 428 ARG A O 1
ATOM 3313 N N . ASP A 1 429 ? 13.478 5.758 -13.240 1.00 92.12 429 ASP A N 1
ATOM 3314 C CA . ASP A 1 429 ? 12.460 6.610 -12.621 1.00 92.12 429 ASP A CA 1
ATOM 3315 C C . ASP A 1 429 ? 11.229 5.784 -12.210 1.00 92.12 429 ASP A C 1
ATOM 3317 O O . ASP A 1 429 ? 10.712 5.943 -11.105 1.00 92.12 429 ASP A O 1
ATOM 3321 N N . ALA A 1 430 ? 10.819 4.820 -13.045 1.00 91.06 430 ALA A N 1
ATOM 3322 C CA . ALA A 1 430 ? 9.757 3.870 -12.716 1.00 91.06 430 ALA A CA 1
ATOM 3323 C C . ALA A 1 430 ? 10.107 2.978 -11.509 1.00 91.06 430 ALA A C 1
ATOM 3325 O O . ALA A 1 430 ? 9.270 2.792 -10.627 1.00 91.06 430 ALA A O 1
ATOM 3326 N N . VAL A 1 431 ? 11.341 2.457 -11.429 1.00 93.00 431 VAL A N 1
ATOM 3327 C CA . VAL A 1 431 ? 11.805 1.699 -10.250 1.00 93.00 431 VAL A CA 1
ATOM 3328 C C . VAL A 1 431 ? 11.796 2.580 -9.001 1.00 93.00 431 VAL A C 1
ATOM 3330 O O . VAL A 1 431 ? 11.279 2.150 -7.976 1.00 93.00 431 VAL A O 1
ATOM 3333 N N . ALA A 1 432 ? 12.296 3.815 -9.085 1.00 93.31 432 ALA A N 1
ATOM 3334 C CA . ALA A 1 432 ? 12.341 4.734 -7.949 1.00 93.31 432 ALA A CA 1
ATOM 3335 C C . ALA A 1 432 ? 10.937 5.127 -7.444 1.00 93.31 432 ALA A C 1
ATOM 3337 O O . ALA A 1 432 ? 10.726 5.184 -6.231 1.00 93.31 432 ALA A O 1
ATOM 3338 N N . SER A 1 433 ? 9.966 5.344 -8.345 1.00 93.62 433 SER A N 1
ATOM 3339 C CA . SER A 1 433 ? 8.563 5.593 -7.963 1.00 93.62 433 SER A CA 1
ATOM 3340 C C . SER A 1 433 ? 7.972 4.389 -7.234 1.00 93.62 433 SER A C 1
ATOM 3342 O O . SER A 1 433 ? 7.477 4.526 -6.116 1.00 93.62 433 SER A O 1
ATOM 3344 N N . LEU A 1 434 ? 8.112 3.191 -7.812 1.00 93.25 434 LEU A N 1
ATOM 3345 C CA . LEU A 1 434 ? 7.591 1.960 -7.216 1.00 93.25 434 LEU A CA 1
ATOM 3346 C C . LEU A 1 434 ? 8.274 1.628 -5.880 1.00 93.25 434 LEU A C 1
ATOM 3348 O O . LEU A 1 434 ? 7.626 1.109 -4.978 1.00 93.25 434 LEU A O 1
ATOM 3352 N N . GLU A 1 435 ? 9.561 1.940 -5.699 1.00 93.50 435 GLU A N 1
ATOM 3353 C CA . GLU A 1 435 ? 10.253 1.788 -4.411 1.00 93.50 435 GLU A CA 1
ATOM 3354 C C . GLU A 1 435 ? 9.718 2.758 -3.342 1.00 93.50 435 GLU A C 1
ATOM 3356 O O . GLU A 1 435 ? 9.534 2.352 -2.189 1.00 93.50 435 GLU A O 1
ATOM 3361 N N . ALA A 1 436 ? 9.412 4.006 -3.715 1.00 93.31 436 ALA A N 1
ATOM 3362 C CA . ALA A 1 436 ? 8.796 4.990 -2.824 1.00 93.31 436 ALA A CA 1
ATOM 3363 C C . ALA A 1 436 ? 7.356 4.599 -2.438 1.00 93.31 436 ALA A C 1
ATOM 3365 O O . ALA A 1 436 ? 6.993 4.645 -1.260 1.00 93.31 436 ALA A O 1
ATOM 3366 N N . GLU A 1 437 ? 6.560 4.132 -3.401 1.00 92.12 437 GLU A N 1
ATOM 3367 C CA . GLU A 1 437 ? 5.223 3.573 -3.169 1.00 92.12 437 GLU A CA 1
ATOM 3368 C C . GLU A 1 437 ? 5.302 2.335 -2.261 1.00 92.12 437 GLU A C 1
ATOM 3370 O O . GLU A 1 437 ? 4.590 2.249 -1.259 1.00 92.12 437 GLU A O 1
ATOM 3375 N N . ASN A 1 438 ? 6.248 1.419 -2.501 1.00 93.19 438 ASN A N 1
ATOM 3376 C CA . ASN A 1 438 ? 6.467 0.248 -1.646 1.00 93.19 438 ASN A CA 1
ATOM 3377 C C . ASN A 1 438 ? 6.816 0.636 -0.199 1.00 93.19 438 ASN A C 1
ATOM 3379 O O . ASN A 1 438 ? 6.383 -0.035 0.739 1.00 93.19 438 ASN A O 1
ATOM 3383 N N . ALA A 1 439 ? 7.582 1.713 0.002 1.00 92.50 439 ALA A N 1
ATOM 3384 C CA . ALA A 1 439 ? 7.872 2.248 1.331 1.00 92.50 439 ALA A CA 1
ATOM 3385 C C . ALA A 1 439 ? 6.613 2.814 2.015 1.00 92.50 439 ALA A C 1
ATOM 3387 O O . ALA A 1 439 ? 6.412 2.575 3.209 1.00 92.50 439 ALA A O 1
ATOM 3388 N N . ALA A 1 440 ? 5.728 3.483 1.268 1.00 92.62 440 ALA A N 1
ATOM 3389 C CA . ALA A 1 440 ? 4.434 3.938 1.775 1.00 92.62 440 ALA A CA 1
ATOM 3390 C C . ALA A 1 440 ? 3.509 2.761 2.151 1.00 92.62 440 ALA A C 1
ATOM 3392 O O . ALA A 1 440 ? 2.958 2.755 3.252 1.00 92.62 440 ALA A O 1
ATOM 3393 N N . HIS A 1 441 ? 3.407 1.720 1.313 1.00 92.69 441 HIS A N 1
ATOM 3394 C CA . HIS A 1 441 ? 2.633 0.510 1.636 1.00 92.69 441 HIS A CA 1
ATOM 3395 C C . HIS A 1 441 ? 3.154 -0.201 2.897 1.00 92.69 441 HIS A C 1
ATOM 3397 O O . HIS A 1 441 ? 2.350 -0.640 3.718 1.00 92.69 441 HIS A O 1
ATOM 3403 N N . ARG A 1 442 ? 4.481 -0.267 3.114 1.00 93.62 442 ARG A N 1
ATOM 3404 C CA . ARG A 1 442 ? 5.063 -0.802 4.367 1.00 93.62 442 ARG A CA 1
ATOM 3405 C C . ARG A 1 442 ? 4.610 -0.003 5.583 1.00 93.62 442 ARG A C 1
ATOM 3407 O O . ARG A 1 442 ? 4.120 -0.593 6.537 1.00 93.62 442 ARG A O 1
ATOM 3414 N N . LYS A 1 443 ? 4.717 1.328 5.523 1.00 94.94 443 LYS A N 1
ATOM 3415 C CA . LYS A 1 443 ? 4.289 2.205 6.617 1.00 94.94 443 LYS A CA 1
ATOM 3416 C C . LYS A 1 443 ? 2.796 2.030 6.930 1.00 94.94 443 LYS A C 1
ATOM 3418 O O . LYS A 1 443 ? 2.439 1.849 8.090 1.00 94.94 443 LYS A O 1
ATOM 3423 N N . ASN A 1 444 ? 1.943 2.017 5.904 1.00 93.56 444 ASN A N 1
ATOM 3424 C CA . ASN A 1 444 ? 0.500 1.816 6.059 1.00 93.56 444 ASN A CA 1
ATOM 3425 C C . ASN A 1 444 ? 0.175 0.448 6.687 1.00 93.56 444 ASN A C 1
ATOM 3427 O O . ASN A 1 444 ? -0.729 0.347 7.517 1.00 93.56 444 ASN A O 1
ATOM 3431 N N . LEU A 1 445 ? 0.916 -0.602 6.313 1.00 94.75 445 LEU A N 1
ATOM 3432 C CA . LEU A 1 445 ? 0.792 -1.931 6.908 1.00 94.75 445 LEU A CA 1
ATOM 3433 C C . LEU A 1 445 ? 1.209 -1.941 8.387 1.00 94.75 445 LEU A C 1
ATOM 3435 O O . LEU A 1 445 ? 0.504 -2.525 9.209 1.00 94.75 445 LEU A O 1
ATOM 3439 N N . ASP A 1 446 ? 2.325 -1.306 8.741 1.00 94.25 446 ASP A N 1
ATOM 3440 C CA . ASP A 1 446 ? 2.800 -1.253 10.127 1.00 94.25 446 ASP A CA 1
ATOM 3441 C C . ASP A 1 446 ? 1.824 -0.466 11.025 1.00 94.25 446 ASP A C 1
ATOM 3443 O O . ASP A 1 446 ? 1.499 -0.916 12.127 1.00 94.25 446 ASP A O 1
ATOM 3447 N N . GLU A 1 447 ? 1.253 0.638 10.526 1.00 93.94 447 GLU A N 1
ATOM 3448 C CA . GLU A 1 447 ? 0.169 1.376 11.194 1.00 93.94 447 GLU A CA 1
ATOM 3449 C C . GLU A 1 447 ? -1.099 0.515 11.364 1.00 93.94 447 GLU A C 1
ATOM 3451 O O . GLU A 1 447 ? -1.690 0.477 12.447 1.00 93.94 447 GLU A O 1
ATOM 3456 N N . ALA A 1 448 ? -1.502 -0.240 10.335 1.00 92.75 448 ALA A N 1
ATOM 3457 C CA . ALA A 1 448 ? -2.658 -1.136 10.412 1.00 92.75 448 ALA A CA 1
ATOM 3458 C C . ALA A 1 448 ? -2.438 -2.313 11.378 1.00 92.75 448 ALA A C 1
ATOM 3460 O O . ALA A 1 448 ? -3.357 -2.691 12.106 1.00 92.75 448 ALA A O 1
ATOM 3461 N N . ARG A 1 449 ? -1.220 -2.867 11.441 1.00 93.25 449 ARG A N 1
ATOM 3462 C CA . ARG A 1 449 ? -0.832 -3.904 12.411 1.00 93.25 449 ARG A CA 1
ATOM 3463 C C . ARG A 1 449 ? -0.830 -3.370 13.842 1.00 93.25 449 ARG A C 1
ATOM 3465 O O . ARG A 1 449 ? -1.311 -4.062 14.739 1.00 93.25 449 ARG A O 1
ATOM 3472 N N . ALA A 1 450 ? -0.358 -2.141 14.062 1.00 94.25 450 ALA A N 1
ATOM 3473 C CA . ALA A 1 450 ? -0.442 -1.483 15.365 1.00 94.25 450 ALA A CA 1
ATOM 3474 C C . ALA A 1 450 ? -1.906 -1.286 15.804 1.00 94.25 450 ALA A C 1
ATOM 3476 O O . ALA A 1 450 ? -2.262 -1.641 16.929 1.00 94.25 450 ALA A O 1
ATOM 3477 N N . ALA A 1 451 ? -2.775 -0.821 14.899 1.00 92.00 451 ALA A N 1
ATOM 3478 C CA . ALA A 1 451 ? -4.209 -0.684 15.157 1.00 92.00 451 ALA A CA 1
ATOM 3479 C C . ALA A 1 451 ? -4.895 -2.036 15.444 1.00 92.00 451 ALA A C 1
ATOM 3481 O O . ALA A 1 451 ? -5.671 -2.144 16.393 1.00 92.00 451 ALA A O 1
ATOM 3482 N N . ALA A 1 452 ? -4.576 -3.088 14.680 1.00 92.00 452 ALA A N 1
ATOM 3483 C CA . ALA A 1 452 ? -5.101 -4.435 14.910 1.00 92.00 452 ALA A CA 1
ATOM 3484 C C . ALA A 1 452 ? -4.651 -5.013 16.263 1.00 92.00 452 ALA A C 1
ATOM 3486 O O . ALA A 1 452 ? -5.460 -5.613 16.972 1.00 92.00 452 ALA A O 1
ATOM 3487 N N . SER A 1 453 ? -3.393 -4.780 16.655 1.00 93.12 453 SER A N 1
ATOM 3488 C CA . SER A 1 453 ? -2.855 -5.165 17.967 1.00 93.12 453 SER A CA 1
ATOM 3489 C C . SER A 1 453 ? -3.566 -4.438 19.115 1.00 93.12 453 SER A C 1
ATOM 3491 O O . SER A 1 453 ? -4.005 -5.080 20.068 1.00 93.12 453 SER A O 1
ATOM 3493 N N . SER A 1 454 ? -3.763 -3.120 18.994 1.00 92.94 454 SER A N 1
ATOM 3494 C CA . SER A 1 454 ? -4.484 -2.312 19.986 1.00 92.94 454 SER A CA 1
ATOM 3495 C C . SER A 1 454 ? -5.941 -2.767 20.146 1.00 92.94 454 SER A C 1
ATOM 3497 O O . SER A 1 454 ? -6.375 -3.038 21.265 1.00 92.94 454 SER A O 1
ATOM 3499 N N . ALA A 1 455 ? -6.664 -2.979 19.042 1.00 90.06 455 ALA A N 1
ATOM 3500 C CA . ALA A 1 455 ? -8.024 -3.514 19.088 1.00 90.06 455 ALA A CA 1
ATOM 3501 C C . ALA A 1 455 ? -8.066 -4.941 19.672 1.00 90.06 455 ALA A C 1
ATOM 3503 O O . ALA A 1 455 ? -8.976 -5.291 20.421 1.00 90.06 455 ALA A O 1
ATOM 3504 N N . ALA A 1 456 ? -7.067 -5.783 19.385 1.00 91.44 456 ALA A N 1
ATOM 3505 C CA . ALA A 1 456 ? -6.969 -7.108 19.993 1.00 91.44 456 ALA A CA 1
ATOM 3506 C C . ALA A 1 456 ? -6.744 -7.033 21.516 1.00 91.44 456 ALA A C 1
ATOM 3508 O O . ALA A 1 456 ? -7.356 -7.818 22.242 1.00 91.44 456 ALA A O 1
ATOM 3509 N N . GLN A 1 457 ? -5.929 -6.090 22.004 1.00 93.06 457 GLN A N 1
ATOM 3510 C CA . GLN A 1 457 ? -5.741 -5.825 23.437 1.00 93.06 457 GLN A CA 1
ATOM 3511 C C . GLN A 1 457 ? -7.041 -5.353 24.105 1.00 93.06 457 GLN A C 1
ATOM 3513 O O . GLN A 1 457 ? -7.418 -5.917 25.128 1.00 93.06 457 GLN A O 1
ATOM 3518 N N . GLU A 1 458 ? -7.777 -4.423 23.491 1.00 93.50 458 GLU A N 1
ATOM 3519 C CA . GLU A 1 458 ? -9.086 -3.963 23.985 1.00 93.50 458 GLU A CA 1
ATOM 3520 C C . GLU A 1 458 ? -10.103 -5.118 24.086 1.00 93.50 458 GLU A C 1
ATOM 3522 O O . GLU A 1 458 ? -10.816 -5.256 25.078 1.00 93.50 458 GLU A O 1
ATOM 3527 N N . THR A 1 459 ? -10.124 -6.046 23.117 1.00 93.31 459 THR A N 1
ATOM 3528 C CA . THR A 1 459 ? -10.984 -7.242 23.237 1.00 93.31 459 THR A CA 1
ATOM 3529 C C . THR A 1 459 ? -10.529 -8.232 24.311 1.00 93.31 459 THR A C 1
ATOM 3531 O O . THR A 1 459 ? -11.300 -9.128 24.660 1.00 93.31 459 THR A O 1
ATOM 3534 N N . ARG A 1 460 ? -9.286 -8.154 24.802 1.00 93.44 460 ARG A N 1
ATOM 3535 C CA . ARG A 1 460 ? -8.821 -8.974 25.931 1.00 93.44 460 ARG A CA 1
ATOM 3536 C C . ARG A 1 460 ? -9.232 -8.331 27.248 1.00 93.44 460 ARG A C 1
ATOM 3538 O O . ARG A 1 460 ? -9.903 -9.005 28.021 1.00 93.44 460 ARG A O 1
ATOM 3545 N N . SER A 1 461 ? -8.979 -7.033 27.436 1.00 94.62 461 SER A N 1
ATOM 3546 C CA . SER A 1 461 ? -9.412 -6.321 28.645 1.00 94.62 461 SER A CA 1
ATOM 3547 C C . SER A 1 461 ? -10.932 -6.381 28.829 1.00 94.62 461 SER A C 1
ATOM 3549 O O . SER A 1 461 ? -11.393 -6.726 29.908 1.00 94.62 461 SER A O 1
ATOM 3551 N N . LEU A 1 462 ? -11.729 -6.199 27.768 1.00 93.88 462 LEU A N 1
ATOM 3552 C CA . LEU A 1 462 ? -13.192 -6.335 27.851 1.00 93.88 462 LEU A CA 1
ATOM 3553 C C . LEU A 1 462 ? -13.665 -7.771 28.157 1.00 93.88 462 LEU A C 1
ATOM 3555 O O . LEU A 1 462 ? -14.721 -7.948 28.764 1.00 93.88 462 LEU A O 1
ATOM 3559 N N . ARG A 1 463 ? -12.909 -8.811 27.767 1.00 93.38 463 ARG A N 1
ATOM 3560 C CA . ARG A 1 463 ? -13.198 -10.200 28.185 1.00 93.38 463 ARG A CA 1
ATOM 3561 C C . ARG A 1 463 ? -12.853 -10.425 29.653 1.00 93.38 463 ARG A C 1
ATOM 3563 O O . ARG A 1 463 ? -13.604 -11.110 30.336 1.00 93.38 463 ARG A O 1
ATOM 3570 N N . GLU A 1 464 ? -11.743 -9.866 30.121 1.00 94.25 464 GLU A N 1
ATOM 3571 C CA . GLU A 1 464 ? -11.302 -9.943 31.517 1.00 94.25 464 GLU A CA 1
ATOM 3572 C C . GLU A 1 464 ? -12.268 -9.185 32.444 1.00 94.25 464 GLU A C 1
ATOM 3574 O O . GLU A 1 464 ? -12.693 -9.734 33.457 1.00 94.25 464 GLU A O 1
ATOM 3579 N N . GLU A 1 465 ? -12.717 -7.988 32.052 1.00 92.88 465 GLU A N 1
ATOM 3580 C CA . GLU A 1 465 ? -13.763 -7.219 32.742 1.00 92.88 465 GLU A CA 1
ATOM 3581 C C . GLU A 1 465 ? -15.093 -7.982 32.801 1.00 92.88 465 GLU A C 1
ATOM 3583 O O . GLU A 1 465 ? -15.694 -8.084 33.870 1.00 92.88 465 GLU A O 1
ATOM 3588 N N . LEU A 1 466 ? -15.542 -8.566 31.682 1.00 92.44 466 LEU A N 1
ATOM 3589 C CA . LEU A 1 466 ? -16.772 -9.364 31.637 1.00 92.44 466 LEU A CA 1
ATOM 3590 C C . LEU A 1 466 ? -16.662 -10.645 32.485 1.00 92.44 466 LEU A C 1
ATOM 3592 O O . LEU A 1 466 ? -17.620 -11.013 33.164 1.00 92.44 466 LEU A O 1
ATOM 3596 N N . ALA A 1 467 ? -15.504 -11.310 32.484 1.00 92.12 467 ALA A N 1
ATOM 3597 C CA . ALA A 1 467 ? -15.253 -12.482 33.320 1.00 92.12 467 ALA A CA 1
ATOM 3598 C C . ALA A 1 467 ? -15.236 -12.121 34.815 1.00 92.12 467 ALA A C 1
ATOM 3600 O O . ALA A 1 467 ? -15.860 -12.815 35.615 1.00 92.12 467 ALA A O 1
ATOM 3601 N N . ALA A 1 468 ? -14.596 -11.009 35.189 1.00 90.62 468 ALA A N 1
ATOM 3602 C CA . ALA A 1 468 ? -14.594 -10.503 36.559 1.00 90.62 468 ALA A CA 1
ATOM 3603 C C . ALA A 1 468 ? -15.995 -10.056 37.017 1.00 90.62 468 ALA A C 1
ATOM 3605 O O . ALA A 1 468 ? -16.365 -10.284 38.168 1.00 90.62 468 ALA A O 1
ATOM 3606 N N . ALA A 1 469 ? -16.797 -9.460 36.128 1.00 87.94 469 ALA A N 1
ATOM 3607 C CA . ALA A 1 469 ? -18.194 -9.131 36.402 1.00 87.94 469 ALA A CA 1
ATOM 3608 C C . ALA A 1 469 ? -19.042 -10.395 36.634 1.00 87.94 469 ALA A C 1
ATOM 3610 O O . ALA A 1 469 ? -19.783 -10.449 37.614 1.00 87.94 469 ALA A O 1
ATOM 3611 N N . SER A 1 470 ? -18.869 -11.435 35.805 1.00 86.44 470 SER A N 1
ATOM 3612 C CA . SER A 1 470 ? -19.529 -12.736 36.001 1.00 86.44 470 SER A CA 1
ATOM 3613 C C . SER A 1 470 ? -19.149 -13.359 37.345 1.00 86.44 470 SER A C 1
ATOM 3615 O O . SER A 1 470 ? -20.031 -13.681 38.128 1.00 86.44 470 SER A O 1
ATOM 3617 N N . GLN A 1 471 ? -17.853 -13.430 37.669 1.00 88.00 471 GLN A N 1
ATOM 3618 C CA . GLN A 1 471 ? -17.377 -13.992 38.939 1.00 88.00 471 GLN A CA 1
ATOM 3619 C C . GLN A 1 471 ? -17.937 -13.259 40.167 1.00 88.00 471 GLN A C 1
ATOM 3621 O O . GLN A 1 471 ? -18.235 -13.896 41.173 1.00 88.00 471 GLN A O 1
ATOM 3626 N N . ARG A 1 472 ? -18.111 -11.931 40.098 1.00 85.06 472 ARG A N 1
ATOM 3627 C CA . ARG A 1 472 ? -18.761 -11.155 41.170 1.00 85.06 472 ARG A CA 1
ATOM 3628 C C . ARG A 1 472 ? -20.250 -11.479 41.293 1.00 85.06 472 ARG A C 1
ATOM 3630 O O . ARG A 1 472 ? -20.738 -11.597 42.411 1.00 85.06 472 ARG A O 1
ATOM 3637 N N . ALA A 1 473 ? -20.959 -11.643 40.176 1.00 82.12 473 ALA A N 1
ATOM 3638 C CA . ALA A 1 473 ? -22.363 -12.051 40.188 1.00 82.12 473 ALA A CA 1
ATOM 3639 C C . ALA A 1 473 ? -22.539 -13.475 40.754 1.00 82.12 473 ALA A C 1
ATOM 3641 O O . ALA A 1 473 ? -23.413 -13.698 41.589 1.00 82.12 473 ALA A O 1
ATOM 3642 N N . ASP A 1 474 ? -21.664 -14.406 40.365 1.00 83.00 474 ASP A N 1
ATOM 3643 C CA . ASP A 1 474 ? -21.653 -15.784 40.864 1.00 83.00 474 ASP A CA 1
ATOM 3644 C C . ASP A 1 474 ? -21.322 -15.841 42.370 1.00 83.00 474 ASP A C 1
ATOM 3646 O O . ASP A 1 474 ? -21.948 -16.597 43.112 1.00 83.00 474 ASP A O 1
ATOM 3650 N N . ALA A 1 475 ? -20.394 -15.003 42.851 1.00 81.06 475 ALA A N 1
ATOM 3651 C CA . ALA A 1 475 ? -20.065 -14.894 44.275 1.00 81.06 475 ALA A CA 1
ATOM 3652 C C . ALA A 1 475 ? -21.250 -14.383 45.114 1.00 81.06 475 ALA A C 1
ATOM 3654 O O . ALA A 1 475 ? -21.586 -15.001 46.122 1.00 81.06 475 ALA A O 1
ATOM 3655 N N . LEU A 1 476 ? -21.935 -13.325 44.662 1.00 77.19 476 LEU A N 1
ATOM 3656 C CA . LEU A 1 476 ? -23.138 -12.794 45.323 1.00 77.19 476 LEU A CA 1
ATOM 3657 C C . LEU A 1 476 ? -24.284 -13.824 45.352 1.00 77.19 476 LEU A C 1
ATOM 3659 O O . LEU A 1 476 ? -25.008 -13.927 46.342 1.00 77.19 476 LEU A O 1
ATOM 3663 N N . ALA A 1 477 ? -24.441 -14.627 44.294 1.00 74.69 477 ALA A N 1
ATOM 3664 C CA . ALA A 1 477 ? -25.400 -15.734 44.273 1.00 74.69 477 ALA A CA 1
ATOM 3665 C C . ALA A 1 477 ? -25.003 -16.889 45.222 1.00 74.69 477 ALA A C 1
ATOM 3667 O O . ALA A 1 477 ? -25.874 -17.555 45.790 1.00 74.69 477 ALA A O 1
ATOM 3668 N N . GLY A 1 478 ? -23.698 -17.110 45.413 1.00 73.25 478 GLY A N 1
ATOM 3669 C CA . GLY A 1 478 ? -23.142 -18.080 46.355 1.00 73.25 478 GLY A CA 1
ATOM 3670 C C . GLY A 1 478 ? -23.357 -17.686 47.817 1.00 73.25 478 GLY A C 1
ATOM 3671 O O . GLY A 1 478 ? -23.871 -18.496 48.586 1.00 73.25 478 GLY A O 1
ATOM 3672 N N . GLU A 1 479 ? -23.048 -16.440 48.190 1.00 69.94 479 GLU A N 1
ATOM 3673 C CA . GLU A 1 479 ? -23.314 -15.898 49.535 1.00 69.94 479 GLU A CA 1
ATOM 3674 C C . GLU A 1 479 ? -24.808 -15.989 49.882 1.00 69.94 479 GLU A C 1
ATOM 3676 O O . GLU A 1 479 ? -25.174 -16.443 50.964 1.00 69.94 479 GLU A O 1
ATOM 3681 N N . LYS A 1 480 ? -25.680 -15.689 48.912 1.00 61.28 480 LYS A N 1
ATOM 3682 C CA . LYS A 1 480 ? -27.139 -15.823 49.037 1.00 61.28 480 LYS A CA 1
ATOM 3683 C C . LYS A 1 480 ? -27.652 -17.263 49.195 1.00 61.28 480 LYS A C 1
ATOM 3685 O O . LYS A 1 480 ? -28.803 -17.456 49.568 1.00 61.28 480 LYS A O 1
ATOM 3690 N N . SER A 1 481 ? -26.834 -18.271 48.895 1.00 58.91 481 SER A N 1
ATOM 3691 C CA . SER A 1 481 ? -27.178 -19.685 49.116 1.00 58.91 481 SER A CA 1
ATOM 3692 C C . SER A 1 481 ? -26.659 -20.223 50.459 1.00 58.91 481 SER A C 1
ATOM 3694 O O . SER A 1 481 ? -26.899 -21.389 50.775 1.00 58.91 481 SER A O 1
ATOM 3696 N N . ALA A 1 482 ? -25.914 -19.407 51.214 1.00 56.59 482 ALA A N 1
ATOM 3697 C CA . ALA A 1 482 ? -25.320 -19.752 52.507 1.00 56.59 482 ALA A CA 1
ATOM 3698 C C . ALA A 1 482 ? -25.965 -19.019 53.703 1.00 56.59 482 ALA A C 1
ATOM 3700 O O . ALA A 1 482 ? -25.723 -19.416 54.845 1.00 56.59 482 ALA A O 1
ATOM 3701 N N . LEU A 1 483 ? -26.759 -17.976 53.429 1.00 51.31 483 LEU A N 1
ATOM 3702 C CA . LEU A 1 483 ? -27.645 -17.265 54.361 1.00 51.31 483 LEU A CA 1
ATOM 3703 C C . LEU A 1 483 ? -29.068 -17.846 54.297 1.00 51.31 483 LEU A C 1
ATOM 3705 O O . LEU A 1 483 ? -29.684 -17.955 55.379 1.00 51.31 483 LEU A O 1
#

Radius of gyration: 95.52 Å; chains: 1; bounding box: 202×66×2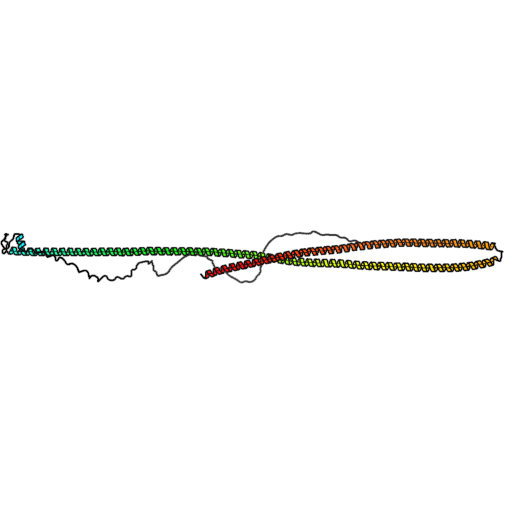73 Å

pLDDT: mean 74.74, std 21.11, range [27.91, 94.94]